Protein AF-A0A3M5DZ17-F1 (afdb_monomer)

Sequence (399 aa):
MRIVLQPSGACLELLPGERILDGARRLGYDCPQSCRNGNCHICAALLVEGRVRQNGEVRDHGELFTCLAEPLEDCVLHWDGVLAPGELPLRKLTCQLSFCEEVGGDVYRVGLRAPAGKPPRYHAGQYLLLERDGGDSAAFSLASAPHAGRDLELHILAKEDSAVALIAQLQRERLARIQLPFGDAHLAELPDGPLVLIAAGTGMSQMHSLIEHCRAAGFAHPVHLYWGVRRPEDFYRLPHWTEWEGLPNLFLHRVVSDLCGWEGRCGLLHEAVREVLALQADFTLVEGAGGWRVPLLGRENLSDLARLLALPVVLVVGVRLGCINHALLSAEAILGDGLALAGWVANVVDPATSRLEENLATLAERLPAPCLGRVPRLEEATPAAVAAHLDLRPLGIGL

Solvent-accessible surface area (backbone atoms only — not comparable to full-atom values): 22100 Å² total; per-residue (Å²): 75,47,37,36,33,31,90,77,60,32,70,42,81,30,58,90,82,38,30,49,45,57,34,39,44,74,70,50,29,49,60,47,67,80,72,69,72,70,81,70,57,58,33,45,28,35,42,73,40,44,36,31,36,40,94,90,42,79,41,63,60,50,78,45,38,30,58,57,25,23,60,76,41,54,29,34,31,42,41,76,77,58,31,53,66,91,56,71,70,74,40,78,46,67,19,38,54,72,48,78,42,82,37,44,54,57,25,30,44,36,30,34,34,42,49,85,96,50,64,65,60,58,46,21,30,20,23,33,36,38,61,40,97,89,75,51,69,47,79,47,38,26,24,40,25,57,83,54,52,41,49,42,30,34,50,44,65,44,82,47,72,71,41,42,50,44,54,52,48,36,68,73,65,37,47,43,48,34,38,32,52,41,76,83,71,48,49,86,65,85,73,99,55,69,44,81,44,81,23,52,64,59,46,42,15,23,51,43,0,39,51,50,40,38,60,76,71,63,62,82,47,48,34,38,37,39,43,28,35,53,45,79,70,45,65,47,69,61,93,56,53,75,61,45,73,71,38,95,45,46,44,83,42,58,28,21,50,76,48,86,84,58,99,61,50,58,43,56,65,58,60,60,50,48,57,58,64,67,66,63,62,99,71,86,86,83,86,81,74,97,44,65,79,35,74,70,54,96,90,43,28,48,45,53,50,41,53,76,68,68,47,71,38,72,48,76,36,61,38,42,92,66,31,64,61,55,47,50,56,50,51,51,50,44,46,73,67,73,39,52,57,56,23,30,32,42,36,31,72,43,85,82,36,80,62,51,68,62,52,52,50,51,43,61,73,69,45,92,40,53,75,31,27,62,34,66,70,57,64,64,82,43,72,71,59,49,50,76,35,51,51,62,67,85,67,71,60,96,123

Structure (mmCIF, N/CA/C/O backbone):
data_AF-A0A3M5DZ17-F1
#
_entry.id   AF-A0A3M5DZ17-F1
#
loop_
_atom_site.group_PDB
_atom_site.id
_atom_site.type_symbol
_atom_site.label_atom_id
_atom_site.label_alt_id
_atom_site.label_comp_id
_atom_site.label_asym_id
_atom_site.label_entity_id
_atom_site.label_seq_id
_atom_site.pdbx_PDB_ins_code
_atom_site.Cartn_x
_atom_site.Cartn_y
_atom_site.Cartn_z
_atom_site.occupancy
_atom_site.B_iso_or_equiv
_atom_site.auth_seq_id
_atom_site.auth_comp_id
_atom_site.auth_asym_id
_atom_site.auth_atom_id
_atom_site.pdbx_PDB_model_num
ATOM 1 N N . MET A 1 1 ? -27.048 -5.383 20.857 1.00 92.69 1 MET A N 1
ATOM 2 C CA . MET A 1 1 ? -26.979 -3.926 21.105 1.00 92.69 1 MET A CA 1
ATOM 3 C C . MET A 1 1 ? -25.921 -3.393 20.178 1.00 92.69 1 MET A C 1
ATOM 5 O O . MET A 1 1 ? -24.844 -3.985 20.134 1.00 92.69 1 MET A O 1
ATOM 9 N N . ARG A 1 2 ? -26.228 -2.327 19.450 1.00 95.25 2 ARG A N 1
ATOM 10 C CA . ARG A 1 2 ? -25.321 -1.740 18.472 1.00 95.25 2 ARG A CA 1
ATOM 11 C C . ARG A 1 2 ? -24.477 -0.651 19.123 1.00 95.25 2 ARG A C 1
ATOM 13 O O . ARG A 1 2 ? -25.011 0.252 19.760 1.00 95.25 2 ARG A O 1
ATOM 20 N N . ILE A 1 3 ? -23.160 -0.724 18.951 1.00 96.75 3 ILE A N 1
ATOM 21 C CA . ILE A 1 3 ? -22.229 0.320 19.395 1.00 96.75 3 ILE A CA 1
ATOM 22 C C . ILE A 1 3 ? -21.540 0.930 18.191 1.00 96.75 3 ILE A C 1
ATOM 24 O O . ILE A 1 3 ? -20.777 0.246 17.520 1.00 96.75 3 ILE A O 1
ATOM 28 N N . VAL A 1 4 ? -21.784 2.212 17.942 1.00 92.19 4 VAL A N 1
ATOM 29 C CA . VAL A 1 4 ? -21.119 2.971 16.878 1.00 92.19 4 VAL A CA 1
ATOM 30 C C . VAL A 1 4 ? -19.868 3.630 17.445 1.00 92.19 4 VAL A C 1
ATOM 32 O O . VAL A 1 4 ? -19.945 4.371 18.425 1.00 92.19 4 VAL A O 1
ATOM 35 N N . LEU A 1 5 ? -18.714 3.377 16.836 1.00 91.25 5 LEU A N 1
ATOM 36 C CA . LEU A 1 5 ? -17.440 3.964 17.229 1.00 91.25 5 LEU A CA 1
ATOM 37 C C . LEU A 1 5 ? -17.155 5.235 16.430 1.00 91.25 5 LEU A C 1
ATOM 39 O O . LEU A 1 5 ? -17.289 5.270 15.212 1.00 91.25 5 LEU A O 1
ATOM 43 N N . GLN A 1 6 ? -16.696 6.274 17.110 1.00 80.44 6 GLN A N 1
ATOM 44 C CA . GLN A 1 6 ? -16.163 7.498 16.526 1.00 80.44 6 GLN A CA 1
ATOM 45 C C . GLN A 1 6 ? -14.666 7.611 16.861 1.00 80.44 6 GLN A C 1
ATOM 47 O O . GLN A 1 6 ? -14.271 7.239 17.969 1.00 80.44 6 GLN A O 1
ATOM 52 N N . PRO A 1 7 ? -13.831 8.115 15.930 1.00 73.19 7 PRO A N 1
ATOM 53 C CA . PRO A 1 7 ? -14.193 8.640 14.606 1.00 73.19 7 PRO A CA 1
ATOM 54 C C . PRO A 1 7 ? -14.300 7.577 13.495 1.00 73.19 7 PRO A C 1
ATOM 56 O O . PRO A 1 7 ? -14.615 7.932 12.363 1.00 73.19 7 PRO A O 1
ATOM 59 N N . SER A 1 8 ? -14.025 6.296 13.773 1.00 76.94 8 SER A N 1
ATOM 60 C CA . SER A 1 8 ? -13.908 5.261 12.728 1.00 76.94 8 SER A CA 1
ATOM 61 C C . SER A 1 8 ? -15.210 4.982 11.966 1.00 76.94 8 SER A C 1
ATOM 63 O O . SER A 1 8 ? -15.159 4.612 10.793 1.00 76.94 8 SER A O 1
ATOM 65 N N . GLY A 1 9 ? -16.360 5.171 12.613 1.00 79.38 9 GLY A N 1
ATOM 66 C CA . GLY A 1 9 ? -17.687 4.831 12.101 1.00 79.38 9 GLY A CA 1
ATOM 67 C C . GLY A 1 9 ? -18.063 3.356 12.266 1.00 79.38 9 GLY A C 1
ATOM 68 O O . GLY A 1 9 ? -19.172 2.990 11.898 1.00 79.38 9 GLY A O 1
ATOM 69 N N . ALA A 1 10 ? -17.174 2.516 12.806 1.00 81.06 10 ALA A N 1
ATOM 70 C CA . ALA A 1 10 ? -17.395 1.075 12.930 1.00 81.06 10 ALA A CA 1
ATOM 71 C C . ALA A 1 10 ? -18.586 0.753 13.845 1.00 81.06 10 ALA A C 1
ATOM 73 O O . ALA A 1 10 ? -18.691 1.341 14.925 1.00 81.06 10 ALA A O 1
ATOM 74 N N . CYS A 1 11 ? -19.443 -0.202 13.466 1.00 88.75 11 CYS A N 1
ATOM 75 C CA . CYS A 1 11 ? -20.510 -0.685 14.337 1.00 88.75 11 CYS A CA 1
ATOM 76 C C . CYS A 1 11 ? -20.206 -2.074 14.892 1.00 88.75 11 CYS A C 1
ATOM 78 O O . CYS A 1 11 ? -19.947 -3.034 14.174 1.00 88.75 11 CYS A O 1
ATOM 80 N N . LEU A 1 12 ? -20.290 -2.184 16.214 1.00 93.00 12 LEU A N 1
ATOM 81 C CA . LEU A 1 12 ? -20.127 -3.430 16.940 1.00 93.00 12 LEU A CA 1
ATOM 82 C C . LEU A 1 12 ? -21.499 -3.963 17.345 1.00 93.00 12 LEU A C 1
ATOM 84 O O . LEU A 1 12 ? -22.205 -3.340 18.141 1.00 93.00 12 LEU A O 1
ATOM 88 N N . GLU A 1 13 ? -21.848 -5.145 16.848 1.00 95.19 13 GLU A N 1
ATOM 89 C CA . GLU A 1 13 ? -23.029 -5.879 17.298 1.00 95.19 13 GLU A CA 1
ATOM 90 C C . GLU A 1 13 ? -22.684 -6.739 18.521 1.00 95.19 13 GLU A C 1
ATOM 92 O O . GLU A 1 13 ? -22.067 -7.809 18.420 1.00 95.19 13 GLU A O 1
ATOM 97 N N . LEU A 1 14 ? -23.073 -6.253 19.703 1.00 95.69 14 LEU A N 1
ATOM 98 C CA . LEU A 1 14 ? -22.854 -6.929 20.982 1.00 95.69 14 LEU A CA 1
ATOM 99 C C . LEU A 1 14 ? -23.994 -7.871 21.355 1.00 95.69 14 LEU A C 1
ATOM 101 O O . LEU A 1 14 ? -25.181 -7.562 21.176 1.00 95.69 14 LEU A O 1
ATOM 105 N N . LEU A 1 15 ? -23.612 -8.992 21.968 1.00 94.44 15 LEU A N 1
ATOM 106 C CA . LEU A 1 15 ? -24.540 -9.934 22.578 1.00 94.44 15 LEU A CA 1
ATOM 107 C C . LEU A 1 15 ? -25.190 -9.316 23.834 1.00 94.44 15 LEU A C 1
ATOM 109 O O . LEU A 1 15 ? -24.602 -8.446 24.482 1.00 94.44 15 LEU A O 1
ATOM 113 N N . PRO A 1 16 ? -26.402 -9.753 24.221 1.00 92.06 16 PRO A N 1
ATOM 114 C CA . PRO A 1 16 ? -27.037 -9.279 25.448 1.00 92.06 16 PRO A CA 1
ATOM 115 C C . PRO A 1 16 ? -2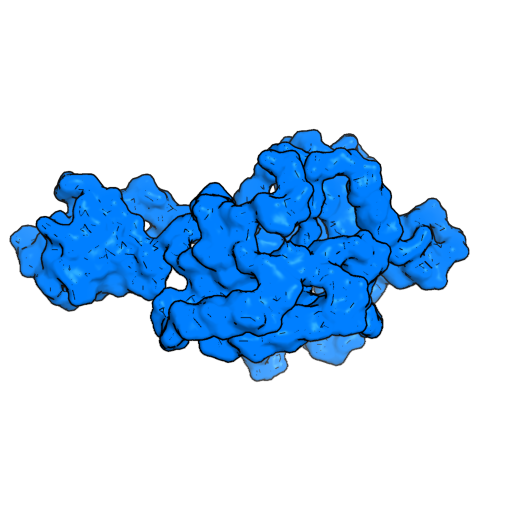6.153 -9.503 26.685 1.00 92.06 16 PRO A C 1
ATOM 117 O O . PRO A 1 16 ? -25.718 -10.623 26.944 1.00 92.06 16 PRO A O 1
ATOM 120 N N . GLY A 1 17 ? -25.906 -8.439 27.457 1.00 91.69 17 GLY A N 1
ATOM 121 C CA . GLY A 1 17 ? -25.067 -8.479 28.665 1.00 91.69 17 GLY A CA 1
ATOM 122 C C . GLY A 1 17 ? -23.558 -8.549 28.403 1.00 91.69 17 GLY A C 1
ATOM 123 O O . GLY A 1 17 ? -22.781 -8.689 29.342 1.00 91.69 17 GLY A O 1
ATOM 124 N N . GLU A 1 18 ? -23.126 -8.464 27.145 1.00 96.62 18 GLU A N 1
ATOM 125 C CA . GLU A 1 18 ? -21.710 -8.446 26.788 1.00 96.62 18 GLU A CA 1
ATOM 126 C C . GLU A 1 18 ? -21.098 -7.068 27.063 1.00 96.62 18 GLU A C 1
ATOM 128 O O . GLU A 1 18 ? -21.693 -6.028 26.773 1.00 96.62 18 GLU A O 1
ATOM 133 N N . ARG A 1 19 ? -19.881 -7.048 27.611 1.00 97.31 19 ARG A N 1
ATOM 134 C CA . ARG A 1 19 ? -19.138 -5.801 27.806 1.00 97.31 19 ARG A CA 1
ATOM 135 C C . ARG A 1 19 ? -18.594 -5.299 26.479 1.00 97.31 19 ARG A C 1
ATOM 137 O O . ARG A 1 19 ? -18.168 -6.096 25.645 1.00 97.31 19 ARG A O 1
ATOM 144 N N . ILE A 1 20 ? -18.518 -3.980 26.322 1.00 97.44 20 ILE A N 1
ATOM 145 C CA . ILE A 1 20 ? -18.112 -3.333 25.064 1.00 97.44 20 ILE A CA 1
ATOM 146 C C . ILE A 1 20 ? -16.761 -3.865 24.553 1.00 97.44 20 ILE A C 1
ATOM 148 O O . ILE A 1 20 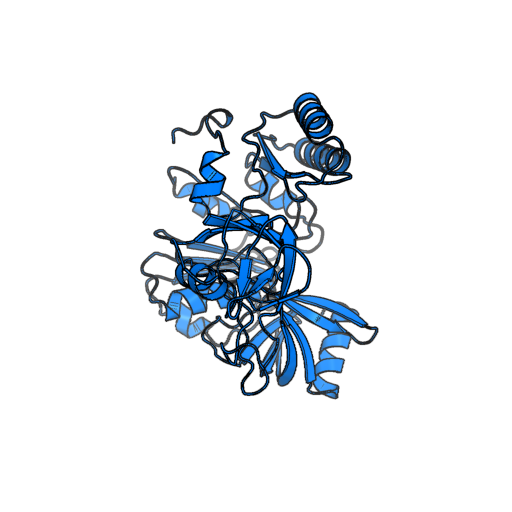? -16.656 -4.253 23.391 1.00 97.44 20 ILE A O 1
ATOM 152 N N . LEU A 1 21 ? -15.740 -3.952 25.417 1.00 96.88 21 LEU A N 1
ATOM 153 C CA . LEU A 1 21 ? -14.422 -4.483 25.038 1.00 96.88 21 LEU A CA 1
ATOM 154 C C . LEU A 1 21 ? -14.479 -5.950 24.598 1.00 96.88 21 LEU A C 1
ATOM 156 O O . LEU A 1 21 ? -13.738 -6.354 23.705 1.00 96.88 21 LEU A O 1
ATOM 160 N N . ASP A 1 22 ? -15.327 -6.751 25.234 1.00 96.12 22 ASP A N 1
ATOM 161 C CA . ASP A 1 22 ? -15.402 -8.185 24.970 1.00 96.12 22 ASP A CA 1
ATOM 162 C C . ASP A 1 22 ? -16.067 -8.444 23.616 1.00 96.12 22 ASP A C 1
ATOM 164 O O . ASP A 1 22 ? -15.525 -9.210 22.817 1.00 96.12 22 ASP A O 1
ATOM 168 N N . GLY A 1 23 ? -17.149 -7.719 23.309 1.00 95.94 23 GLY A N 1
ATOM 169 C CA . GLY A 1 23 ? -17.791 -7.779 21.997 1.00 95.94 23 GLY A CA 1
ATOM 170 C C . GLY A 1 23 ? -16.895 -7.266 20.877 1.00 95.94 23 GLY A C 1
ATOM 171 O O . GLY A 1 23 ? -16.771 -7.939 19.856 1.00 95.94 23 GLY A O 1
ATOM 172 N N . ALA A 1 24 ? -16.190 -6.148 21.084 1.00 93.94 24 ALA A N 1
ATOM 173 C CA . ALA A 1 24 ? -15.235 -5.632 20.101 1.00 93.94 24 ALA A CA 1
ATOM 174 C C . ALA A 1 24 ? -14.162 -6.680 19.751 1.00 93.94 24 ALA A C 1
ATOM 176 O O . ALA A 1 24 ? -13.920 -6.982 18.583 1.00 93.94 24 ALA A O 1
ATOM 177 N N . ARG A 1 25 ? -13.572 -7.320 20.769 1.00 92.56 25 ARG A N 1
ATOM 178 C CA . ARG A 1 25 ? -12.555 -8.362 20.570 1.00 92.56 25 ARG A CA 1
ATOM 179 C C . ARG A 1 25 ? -13.108 -9.633 19.939 1.00 92.56 25 ARG A C 1
ATOM 181 O O . ARG A 1 25 ? -12.412 -10.251 19.140 1.00 92.56 25 ARG A O 1
ATOM 188 N N . ARG A 1 26 ? -14.329 -10.041 20.294 1.00 94.12 26 ARG A N 1
ATOM 189 C CA . ARG A 1 26 ? -15.013 -11.180 19.662 1.00 94.12 26 ARG A CA 1
ATOM 190 C C . ARG A 1 26 ? -15.214 -10.943 18.166 1.00 94.12 26 ARG A C 1
ATOM 192 O O . ARG A 1 26 ? -15.098 -11.886 17.393 1.00 94.12 26 ARG A O 1
ATOM 199 N N . LEU A 1 27 ? -15.486 -9.699 17.779 1.00 89.44 27 LEU A N 1
ATOM 200 C CA . LEU A 1 27 ? -15.615 -9.263 16.387 1.00 89.44 27 LEU A CA 1
ATOM 201 C C . LEU A 1 27 ? -14.259 -9.054 15.686 1.00 89.44 27 LEU A C 1
ATOM 203 O O . LEU A 1 27 ? -14.232 -8.686 14.522 1.00 89.44 27 LEU A O 1
ATOM 207 N N . GLY A 1 28 ? -13.132 -9.304 16.363 1.00 84.06 28 GLY A N 1
ATOM 208 C CA . GLY A 1 28 ? -11.794 -9.247 15.767 1.00 84.06 28 GLY A CA 1
ATOM 209 C C . GLY A 1 28 ? -11.095 -7.888 15.844 1.00 84.06 28 GLY A C 1
ATOM 210 O O . GLY A 1 28 ? -9.984 -7.768 15.332 1.00 84.06 28 GLY A O 1
ATOM 211 N N . TYR A 1 29 ? -11.686 -6.888 16.504 1.00 89.12 29 TYR A N 1
ATOM 212 C CA . TYR A 1 29 ? -11.069 -5.569 16.661 1.00 89.12 29 TYR A CA 1
ATOM 213 C C . TYR A 1 29 ? -9.909 -5.608 17.668 1.00 89.12 29 TYR A C 1
ATOM 215 O O . TYR A 1 29 ? -10.037 -6.166 18.769 1.00 89.12 29 TYR A O 1
ATOM 223 N N . ASP A 1 30 ? -8.788 -4.959 17.336 1.00 87.19 30 ASP A N 1
ATOM 224 C CA . ASP A 1 30 ? -7.709 -4.702 18.299 1.00 87.19 30 ASP A CA 1
ATOM 225 C C . ASP A 1 30 ? -8.038 -3.416 19.060 1.00 87.19 30 ASP A C 1
ATOM 227 O O . ASP A 1 30 ? -8.170 -2.342 18.480 1.00 87.19 30 ASP A O 1
ATOM 231 N N . CYS A 1 31 ? -8.234 -3.537 20.369 1.00 90.38 31 CYS A N 1
ATOM 232 C CA . CYS A 1 31 ? -8.761 -2.466 21.206 1.00 90.38 31 CYS A CA 1
ATOM 233 C C . CYS A 1 31 ? -7.763 -2.102 22.310 1.00 90.38 31 CYS A C 1
ATOM 235 O O . CYS A 1 31 ? -7.135 -3.005 22.884 1.00 90.38 31 CYS A O 1
ATOM 237 N N . PRO A 1 32 ? -7.684 -0.821 22.714 1.00 85.81 32 PRO A N 1
ATOM 238 C CA . PRO A 1 32 ? -6.875 -0.408 23.851 1.00 85.81 32 PRO A CA 1
ATOM 239 C C . PRO A 1 32 ? -7.281 -1.170 25.118 1.00 85.81 32 PRO A C 1
ATOM 241 O O . PRO A 1 32 ? -8.401 -1.047 25.615 1.00 85.81 32 PRO A O 1
ATOM 244 N N . GLN A 1 33 ? -6.366 -1.969 25.672 1.00 88.69 33 GLN A N 1
ATOM 245 C CA . GLN A 1 33 ? -6.617 -2.736 26.893 1.00 88.69 33 GLN A CA 1
ATOM 246 C C . GLN A 1 33 ? -5.333 -3.036 27.672 1.00 88.69 33 GLN A C 1
ATOM 248 O O . GLN A 1 33 ? -4.239 -3.094 27.116 1.00 88.69 33 GLN A O 1
ATOM 253 N N . SER A 1 34 ? -5.485 -3.270 28.978 1.00 89.50 34 SER A N 1
ATOM 254 C CA . SER A 1 34 ? -4.414 -3.797 29.835 1.00 89.50 34 SER A CA 1
ATOM 255 C C . SER A 1 34 ? -4.980 -4.529 31.058 1.00 89.50 34 SER A C 1
ATOM 257 O O . SER A 1 34 ? -5.021 -5.754 31.070 1.00 89.50 34 SER A O 1
ATOM 259 N N . CYS A 1 35 ? -5.501 -3.811 32.061 1.00 89.06 35 CYS A N 1
ATOM 260 C CA . CYS A 1 35 ? -5.888 -4.409 33.352 1.00 89.06 35 CYS A CA 1
ATOM 261 C C . CYS A 1 35 ? -7.233 -5.164 33.369 1.00 89.06 35 CYS A C 1
ATOM 263 O O . CYS A 1 35 ? -7.457 -5.984 34.255 1.00 89.06 35 CYS A O 1
ATOM 265 N N . ARG A 1 36 ? -8.147 -4.844 32.439 1.00 92.31 36 ARG A N 1
ATOM 266 C CA . ARG A 1 36 ? -9.540 -5.344 32.370 1.00 92.31 36 ARG A CA 1
ATOM 267 C C . ARG A 1 36 ? -10.342 -5.245 33.683 1.00 92.31 36 ARG A C 1
ATOM 269 O O . ARG A 1 36 ? -11.264 -6.022 33.908 1.00 92.31 36 ARG A O 1
ATOM 276 N N . ASN A 1 37 ? -10.003 -4.287 34.544 1.00 92.25 37 ASN A N 1
ATOM 277 C CA . ASN A 1 37 ? -10.684 -4.041 35.818 1.00 92.25 37 ASN A CA 1
ATOM 278 C C . ASN A 1 37 ? -10.916 -2.545 36.111 1.00 92.25 37 ASN A C 1
ATOM 280 O O . ASN A 1 37 ? -11.237 -2.190 37.238 1.00 92.25 37 ASN A O 1
ATOM 284 N N . GLY A 1 38 ? -10.748 -1.675 35.109 1.00 89.12 38 GLY A N 1
ATOM 285 C CA . GLY A 1 38 ? -10.955 -0.226 35.227 1.00 89.12 38 GLY A CA 1
ATOM 286 C C . GLY A 1 38 ? -9.770 0.581 35.771 1.00 89.12 38 GLY A C 1
ATOM 287 O O . GLY A 1 38 ? -9.797 1.797 35.665 1.00 89.12 38 GLY A O 1
ATOM 288 N N . ASN A 1 39 ? -8.696 -0.042 36.270 1.00 89.62 39 ASN A N 1
ATOM 289 C CA . ASN A 1 39 ? -7.629 0.693 36.969 1.00 89.62 39 ASN A CA 1
ATOM 290 C C . ASN A 1 39 ? -6.599 1.382 36.060 1.00 89.62 39 ASN A C 1
ATOM 292 O O . ASN A 1 39 ? -5.992 2.368 36.457 1.00 89.62 39 ASN A O 1
ATOM 296 N N . CYS A 1 40 ? -6.341 0.860 34.856 1.00 85.94 40 CYS A N 1
ATOM 297 C CA . CYS A 1 40 ? -5.289 1.401 33.980 1.00 85.94 40 CYS A CA 1
ATOM 298 C C . CYS A 1 40 ? -5.755 2.537 33.065 1.00 85.94 40 CYS A C 1
ATOM 300 O O . CYS A 1 40 ? -4.921 3.161 32.421 1.00 85.94 40 CYS A O 1
ATOM 302 N N . HIS A 1 41 ? -7.074 2.709 32.915 1.00 91.19 41 HIS A N 1
ATOM 303 C CA . HIS A 1 41 ? -7.721 3.688 32.032 1.00 91.19 41 HIS A CA 1
ATOM 304 C C . HIS A 1 41 ? -7.373 3.570 30.530 1.00 91.19 41 HIS A C 1
ATOM 306 O O . HIS A 1 41 ? -7.885 4.332 29.725 1.00 91.19 41 HIS A O 1
ATOM 312 N N . ILE A 1 42 ? -6.579 2.577 30.108 1.00 87.69 42 ILE A N 1
ATOM 313 C CA . ILE A 1 42 ? -6.222 2.373 28.692 1.00 87.69 42 ILE A CA 1
ATOM 314 C C . ILE A 1 42 ? -7.459 2.136 27.814 1.00 87.69 42 ILE A C 1
ATOM 316 O O . ILE A 1 42 ? -7.484 2.595 26.684 1.00 87.69 42 ILE A O 1
ATOM 320 N N . CYS A 1 43 ? -8.489 1.455 28.323 1.00 92.38 43 CYS A N 1
ATOM 321 C CA . CYS A 1 43 ? -9.734 1.201 27.589 1.00 92.38 43 CYS A CA 1
ATOM 322 C C . CYS A 1 43 ? -10.785 2.316 27.767 1.00 92.38 43 CYS A C 1
ATOM 324 O O . CYS A 1 43 ? -11.984 2.046 27.663 1.00 92.38 43 CYS A O 1
ATOM 326 N N . ALA A 1 44 ? -10.367 3.518 28.171 1.00 95.62 44 ALA A N 1
ATOM 327 C CA . ALA A 1 44 ? -11.277 4.641 28.332 1.00 95.62 44 ALA A CA 1
ATOM 328 C C . ALA A 1 44 ? -11.900 5.025 26.983 1.00 95.62 44 ALA A C 1
ATOM 330 O O . ALA A 1 44 ? -11.230 5.024 25.950 1.00 95.62 44 ALA A O 1
ATOM 331 N N . ALA A 1 45 ? -13.188 5.341 27.014 1.00 96.38 45 ALA A N 1
ATOM 332 C CA . ALA A 1 45 ? -13.943 5.868 25.888 1.00 96.38 45 ALA A CA 1
ATOM 333 C C . ALA A 1 45 ? -14.930 6.917 26.403 1.00 96.38 45 ALA A C 1
ATOM 335 O O . ALA A 1 45 ? -15.344 6.870 27.563 1.00 96.38 45 ALA A O 1
ATOM 336 N N . LEU A 1 46 ? -15.330 7.849 25.546 1.00 97.19 46 LEU A N 1
ATOM 337 C CA . LEU A 1 46 ? -16.360 8.832 25.863 1.00 97.19 46 LEU A CA 1
ATOM 338 C C . LEU A 1 46 ? -17.709 8.342 25.329 1.00 97.19 46 LEU A C 1
ATOM 340 O O . LEU A 1 46 ? -17.837 8.049 24.142 1.00 97.19 46 LEU A O 1
ATOM 344 N N . LEU A 1 47 ? -18.717 8.270 26.199 1.00 97.25 47 LEU A N 1
ATOM 345 C CA . LEU A 1 47 ? -20.101 8.020 25.808 1.00 97.25 47 LEU A CA 1
ATOM 346 C C . LEU A 1 47 ? -20.686 9.290 25.189 1.00 97.25 47 LEU A C 1
ATOM 348 O O . LEU A 1 47 ? -20.841 10.300 25.879 1.00 97.25 47 LEU A O 1
ATOM 352 N N . VAL A 1 48 ? -20.974 9.228 23.890 1.00 94.12 48 VAL A N 1
ATOM 353 C CA . VAL A 1 48 ? -21.548 10.332 23.111 1.00 94.12 48 VAL A CA 1
ATOM 354 C C . VAL A 1 48 ? -23.074 10.254 23.143 1.00 94.12 48 VAL A C 1
ATOM 356 O O . VAL A 1 48 ? -23.728 11.260 23.400 1.00 94.12 48 VAL A O 1
ATOM 359 N N . GLU A 1 49 ? -23.634 9.057 22.948 1.00 96.75 49 GLU A N 1
ATOM 360 C CA . GLU A 1 49 ? -25.078 8.791 23.003 1.00 96.75 49 GLU A CA 1
ATOM 361 C C . GLU A 1 49 ? -25.355 7.405 23.601 1.00 96.75 49 GLU A C 1
ATOM 363 O O . GLU A 1 49 ? -24.541 6.493 23.451 1.00 96.75 49 GLU A O 1
ATOM 368 N N . GLY A 1 50 ? -26.522 7.232 24.226 1.00 96.25 50 GLY A N 1
ATOM 369 C CA . GLY A 1 50 ? -26.999 5.957 24.769 1.00 96.25 50 GLY A CA 1
ATOM 370 C C . GLY A 1 50 ? -26.785 5.801 26.277 1.00 96.25 50 GLY A C 1
ATOM 371 O O . GLY A 1 50 ? -26.457 6.753 26.986 1.00 96.25 50 GLY A O 1
ATOM 372 N N . ARG A 1 51 ? -26.979 4.580 26.790 1.00 97.75 51 ARG A N 1
ATOM 373 C CA . ARG A 1 51 ? -26.814 4.245 28.213 1.00 97.75 51 ARG A CA 1
ATOM 374 C C . ARG A 1 51 ? -26.028 2.966 28.414 1.00 97.75 51 ARG A C 1
ATOM 376 O O . ARG A 1 51 ? -26.290 1.947 27.778 1.00 97.75 51 ARG A O 1
ATOM 383 N N . VAL A 1 52 ? -25.124 2.990 29.386 1.00 97.56 52 VAL A N 1
ATOM 384 C CA . VAL A 1 52 ? -24.337 1.825 29.798 1.00 97.56 52 VAL A CA 1
ATOM 385 C C . VAL A 1 52 ? -24.478 1.576 31.293 1.00 97.56 52 VAL A C 1
ATOM 387 O O . VAL A 1 52 ? -24.693 2.500 32.074 1.00 97.56 52 VAL A O 1
ATOM 390 N N . ARG A 1 53 ? -24.311 0.324 31.711 1.00 97.62 53 ARG A N 1
ATOM 391 C CA . ARG A 1 53 ? -24.105 -0.054 33.106 1.00 97.62 53 ARG A CA 1
ATOM 392 C C . ARG A 1 53 ? -22.627 -0.336 33.330 1.00 97.62 53 ARG A C 1
ATOM 394 O O . ARG A 1 53 ? -22.038 -1.141 32.619 1.00 97.62 53 ARG A O 1
ATOM 401 N N . GLN A 1 54 ? -22.040 0.282 34.344 1.00 95.31 54 GLN A N 1
ATOM 402 C CA . GLN A 1 54 ? -20.661 0.047 34.755 1.00 95.31 54 GLN A CA 1
ATOM 403 C C . GLN A 1 54 ? -20.596 0.006 36.278 1.00 95.31 54 GLN A C 1
ATOM 405 O O . GLN A 1 54 ? -21.045 0.935 36.940 1.00 95.31 54 GLN A O 1
ATOM 410 N N . ASN A 1 55 ? -20.036 -1.066 36.844 1.00 92.19 55 ASN A N 1
ATOM 411 C CA . ASN A 1 55 ? -19.940 -1.261 38.300 1.00 92.19 55 ASN A CA 1
ATOM 412 C C . ASN A 1 55 ? -21.284 -1.110 39.044 1.00 92.19 55 ASN A C 1
ATOM 414 O O . ASN A 1 55 ? -21.327 -0.643 40.176 1.00 92.19 55 ASN A O 1
ATOM 418 N N . GLY A 1 56 ? -22.390 -1.503 38.404 1.00 91.38 56 GLY A N 1
ATOM 419 C CA . GLY A 1 56 ? -23.740 -1.391 38.967 1.00 91.38 56 GLY A CA 1
ATOM 420 C C . GLY A 1 56 ? -24.401 -0.018 38.800 1.00 91.38 56 GLY A C 1
ATOM 421 O O . GLY A 1 56 ? -25.604 0.089 39.023 1.00 91.38 56 GLY A O 1
ATOM 422 N N . GLU A 1 57 ? -23.671 0.999 38.343 1.00 94.75 57 GLU A N 1
ATOM 423 C CA . GLU A 1 57 ? -24.207 2.334 38.067 1.00 94.75 57 GLU A CA 1
ATOM 424 C C . GLU A 1 57 ? -24.577 2.482 36.591 1.00 94.75 57 GLU A C 1
ATOM 426 O O . GLU A 1 57 ? -23.878 1.976 35.710 1.00 94.75 57 GLU A O 1
ATOM 431 N N . VAL A 1 58 ? -25.674 3.190 36.313 1.00 97.06 58 VAL A N 1
ATOM 432 C CA . VAL A 1 58 ? -26.066 3.554 34.946 1.00 97.06 58 VAL A CA 1
ATOM 433 C C . VAL A 1 58 ? -25.449 4.903 34.597 1.00 97.06 58 VAL A C 1
ATOM 435 O O . VAL A 1 58 ? -25.571 5.853 35.366 1.00 97.06 58 VAL A O 1
ATOM 438 N N . ARG A 1 59 ? -24.802 4.978 33.435 1.00 95.81 59 ARG A N 1
ATOM 439 C CA . ARG A 1 59 ? -24.238 6.202 32.859 1.00 95.81 59 ARG A CA 1
ATOM 440 C C . ARG A 1 59 ? -24.894 6.482 31.515 1.00 95.81 59 ARG A C 1
ATOM 442 O O . ARG A 1 59 ? -25.048 5.565 30.712 1.00 95.81 59 ARG A O 1
ATOM 449 N N . ASP A 1 60 ? -25.250 7.738 31.288 1.00 96.19 60 ASP A N 1
ATOM 450 C CA . ASP A 1 60 ? -25.840 8.260 30.048 1.00 96.19 60 ASP A CA 1
ATOM 451 C C . ASP A 1 60 ? -24.985 9.368 29.397 1.00 96.19 60 ASP A C 1
ATOM 453 O O . ASP A 1 60 ? -25.334 9.884 28.341 1.00 96.19 60 ASP A O 1
ATOM 457 N N . HIS A 1 61 ? -23.846 9.719 30.005 1.00 93.88 61 HIS A N 1
ATOM 458 C CA . HIS A 1 61 ? -22.846 10.638 29.461 1.00 93.88 61 HIS A CA 1
ATOM 459 C C . HIS A 1 61 ? -21.462 10.403 30.094 1.00 93.88 61 HIS A C 1
ATOM 461 O O . HIS A 1 61 ? -21.338 9.776 31.151 1.00 93.88 61 HIS A O 1
ATOM 467 N N . GLY A 1 62 ? -20.421 10.965 29.472 1.00 93.69 62 GLY A N 1
ATOM 468 C CA . GLY A 1 62 ? -19.077 11.068 30.050 1.00 93.69 62 GLY A CA 1
ATOM 469 C C . GLY A 1 62 ? -18.163 9.869 29.788 1.00 93.69 62 GLY A C 1
ATOM 470 O O . GLY A 1 62 ? -18.456 8.993 28.978 1.00 93.69 62 GLY A O 1
ATOM 471 N N . GLU A 1 63 ? -17.000 9.868 30.443 1.00 96.19 63 GLU A N 1
ATOM 472 C CA . GLU A 1 63 ? -15.999 8.808 30.287 1.00 96.19 63 GLU A CA 1
ATOM 473 C C . GLU A 1 63 ? -16.485 7.485 30.909 1.00 96.19 63 GLU A C 1
ATOM 475 O O . GLU A 1 63 ? -17.047 7.445 32.011 1.00 96.19 63 GLU A O 1
ATOM 480 N N . LEU A 1 64 ? -16.235 6.382 30.208 1.00 96.69 64 LEU A N 1
ATOM 481 C CA . LEU A 1 64 ? -16.466 5.013 30.658 1.00 96.69 64 LEU A CA 1
ATOM 482 C C . LEU A 1 64 ? -15.252 4.130 30.357 1.00 96.69 64 LEU A C 1
ATOM 484 O O . LEU A 1 64 ? -14.372 4.487 29.578 1.00 96.69 64 LEU A O 1
ATOM 488 N N . PHE A 1 65 ? -15.221 2.943 30.956 1.00 97.38 65 PHE A N 1
ATOM 489 C CA . PHE A 1 65 ? -14.204 1.927 30.718 1.00 97.38 65 PHE A CA 1
ATOM 490 C C . PHE A 1 65 ? -14.843 0.749 29.996 1.00 97.38 65 PHE A C 1
ATOM 492 O O . PHE A 1 65 ? -15.586 -0.036 30.588 1.00 97.38 65 PHE A O 1
ATOM 499 N N . THR A 1 66 ? -14.513 0.569 28.719 1.00 97.00 66 THR A N 1
ATOM 500 C CA . THR A 1 66 ? -15.163 -0.449 27.876 1.00 97.00 66 THR A CA 1
ATOM 501 C C . THR A 1 66 ? -14.964 -1.881 28.382 1.00 97.00 66 THR A C 1
ATOM 503 O O . THR A 1 66 ? -15.767 -2.759 28.078 1.00 97.00 66 THR A O 1
ATOM 506 N N . CYS A 1 67 ? -13.944 -2.128 29.216 1.00 96.44 67 CYS A N 1
ATOM 507 C CA . CYS A 1 67 ? -13.722 -3.417 29.883 1.00 96.44 67 CYS A CA 1
ATOM 508 C C . CYS A 1 67 ? -14.698 -3.745 31.027 1.00 96.44 67 CYS A C 1
ATOM 510 O O . CYS A 1 67 ? -14.708 -4.883 31.504 1.00 96.44 67 CYS A O 1
ATOM 512 N N . LEU A 1 68 ? -15.485 -2.768 31.483 1.00 96.94 68 LEU A N 1
ATOM 513 C CA . LEU A 1 68 ? -16.472 -2.897 32.560 1.00 96.94 68 LEU A CA 1
ATOM 514 C C . LEU A 1 68 ? -17.886 -2.495 32.124 1.00 96.94 68 LEU A C 1
ATOM 516 O O . LEU A 1 68 ? -18.843 -2.862 32.800 1.00 96.94 68 LEU A O 1
ATOM 520 N N . ALA A 1 69 ? -18.012 -1.722 31.046 1.00 97.50 69 ALA A N 1
ATOM 521 C CA . ALA A 1 69 ? -19.277 -1.171 30.589 1.00 97.50 69 ALA A CA 1
ATOM 522 C C . ALA A 1 69 ? -20.078 -2.177 29.742 1.00 97.50 69 ALA A C 1
ATOM 524 O O . ALA A 1 69 ? -19.596 -2.669 28.720 1.00 97.50 69 ALA A O 1
ATOM 525 N N . GLU A 1 70 ? -21.315 -2.435 30.161 1.00 97.88 70 GLU A N 1
ATOM 526 C CA . GLU A 1 70 ? -22.335 -3.205 29.442 1.00 97.88 70 GLU A CA 1
ATOM 527 C C . GLU A 1 70 ? -23.375 -2.236 28.857 1.00 97.88 70 GLU A C 1
ATOM 529 O O . GLU A 1 70 ? -23.937 -1.434 29.609 1.00 97.88 70 GLU A O 1
ATOM 534 N N . PRO A 1 71 ? -23.669 -2.272 27.551 1.00 97.38 71 PRO A N 1
ATOM 535 C CA . PRO A 1 71 ? -24.668 -1.389 26.967 1.00 97.38 71 PRO A CA 1
ATOM 536 C C . PRO A 1 71 ? -26.089 -1.816 27.349 1.00 97.38 71 PRO A C 1
ATOM 538 O O . PRO A 1 71 ? -26.419 -3.003 27.378 1.00 97.38 71 PRO A O 1
ATOM 541 N N . LEU A 1 72 ? -26.936 -0.832 27.652 1.00 96.94 72 LEU A N 1
ATOM 542 C CA . LEU A 1 72 ? -28.356 -1.024 27.975 1.00 96.94 72 LEU A CA 1
ATOM 543 C C . LEU A 1 72 ? -29.276 -0.713 26.794 1.00 96.94 72 LEU A C 1
ATOM 545 O O . LEU A 1 72 ? -30.437 -1.115 26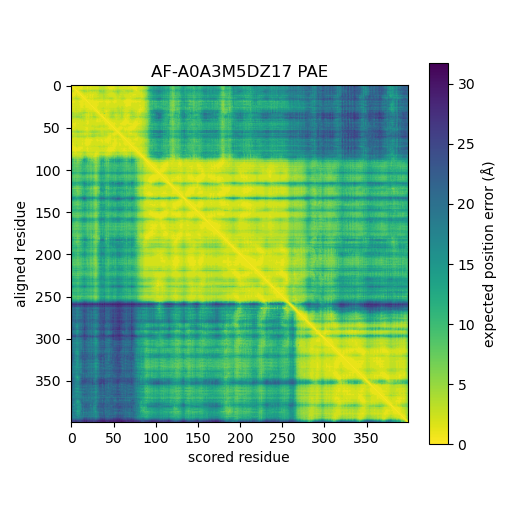.802 1.00 96.94 72 LEU A O 1
ATOM 549 N N . GLU A 1 73 ? -28.746 -0.010 25.804 1.00 96.81 73 GLU A N 1
ATOM 550 C CA . GLU A 1 73 ? -29.364 0.335 24.531 1.00 96.81 73 GLU A CA 1
ATOM 551 C C . GLU A 1 73 ? -28.259 0.505 23.483 1.00 96.81 73 GLU A C 1
ATOM 553 O O . GLU A 1 73 ? -27.086 0.246 23.773 1.00 96.81 73 GLU A O 1
ATOM 558 N N . ASP A 1 74 ? -28.627 0.909 22.273 1.00 97.25 74 ASP A N 1
ATOM 559 C CA . ASP A 1 74 ? -27.643 1.280 21.265 1.00 97.25 74 ASP A CA 1
AT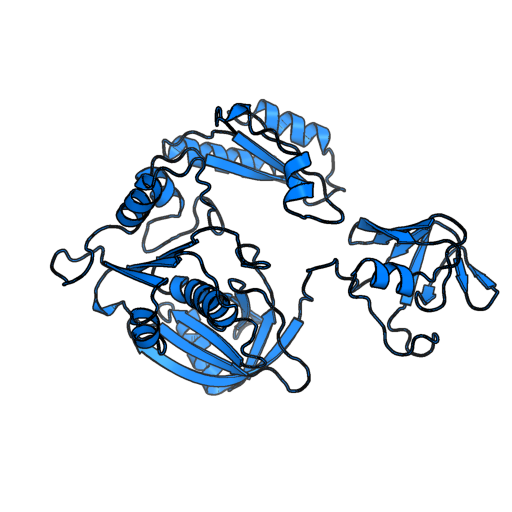OM 560 C C . ASP A 1 74 ? -26.897 2.543 21.719 1.00 97.25 74 ASP A C 1
ATOM 562 O O . ASP A 1 74 ? -27.513 3.495 22.205 1.00 97.25 74 ASP A O 1
ATOM 566 N N . CYS A 1 75 ? -25.571 2.549 21.580 1.00 97.06 75 CYS A N 1
ATOM 567 C CA . CYS A 1 75 ? -24.742 3.672 22.017 1.00 97.06 75 CYS A CA 1
ATOM 568 C C . CYS A 1 75 ? -23.803 4.151 20.912 1.00 97.06 75 CYS A C 1
ATOM 570 O O . CYS A 1 75 ? -23.372 3.385 20.049 1.00 97.06 75 CYS A O 1
ATOM 572 N N . VAL A 1 76 ? -23.404 5.414 21.015 1.00 96.56 76 VAL A N 1
ATOM 573 C CA . VAL A 1 76 ? -22.309 6.001 20.241 1.00 96.56 76 VAL A CA 1
ATOM 574 C C . VAL A 1 76 ? -21.162 6.292 21.198 1.00 96.56 76 VAL A C 1
ATOM 576 O O . VAL A 1 76 ? -21.352 6.956 22.220 1.00 96.56 76 VAL A O 1
ATOM 579 N N . LEU A 1 77 ? -19.971 5.789 20.885 1.00 96.00 77 LEU A N 1
ATOM 580 C CA . LEU A 1 77 ? -18.764 5.974 21.685 1.00 96.00 77 LEU A CA 1
ATOM 581 C C . LEU A 1 77 ? -17.691 6.662 20.862 1.00 96.00 77 LEU A C 1
ATOM 583 O O . LEU A 1 77 ? -17.385 6.221 19.761 1.00 96.00 77 LEU A O 1
ATOM 587 N N . HIS A 1 78 ? -17.033 7.661 21.433 1.00 92.62 78 HIS A N 1
ATOM 588 C CA . HIS A 1 78 ? -15.737 8.096 20.936 1.00 92.62 78 HIS A CA 1
ATOM 589 C C . HIS A 1 78 ? -14.659 7.241 21.607 1.00 92.62 78 HIS A C 1
ATOM 591 O O . HIS A 1 78 ? -14.415 7.372 22.812 1.00 92.62 78 HIS A O 1
ATOM 597 N N . TRP A 1 79 ? -14.049 6.332 20.845 1.00 92.12 79 TRP A N 1
ATOM 598 C CA . TRP A 1 79 ? -13.091 5.357 21.364 1.00 92.12 79 TRP A CA 1
ATOM 599 C C . TRP A 1 79 ? -11.849 5.285 20.473 1.00 92.12 79 TRP A C 1
ATOM 601 O O . TRP A 1 79 ? -11.818 4.597 19.453 1.00 92.12 79 TRP A O 1
ATOM 611 N N . ASP A 1 80 ? -10.813 6.016 20.881 1.00 82.69 80 ASP A N 1
ATOM 612 C CA . ASP A 1 80 ? -9.563 6.123 20.134 1.00 82.69 80 ASP A CA 1
ATOM 613 C C . ASP A 1 80 ? -8.737 4.838 20.180 1.00 82.69 80 ASP A C 1
ATOM 615 O O . ASP A 1 80 ? -8.687 4.143 21.192 1.00 82.69 80 ASP A O 1
ATOM 619 N N . GLY A 1 81 ? -8.011 4.559 19.095 1.00 81.25 81 GLY A N 1
ATOM 620 C CA . GLY A 1 81 ? -7.049 3.456 19.037 1.00 81.25 81 GLY A CA 1
ATOM 621 C C . GLY A 1 81 ? -7.671 2.066 18.892 1.00 81.25 81 GLY A C 1
ATOM 622 O O . GLY A 1 81 ? -6.965 1.078 19.090 1.00 81.25 81 GLY A O 1
ATOM 623 N N . VAL A 1 82 ? -8.961 1.988 18.560 1.00 86.19 82 VAL A N 1
ATOM 624 C CA . VAL A 1 82 ? -9.621 0.757 18.118 1.00 86.19 82 VAL A CA 1
ATOM 625 C C . VAL A 1 82 ? -9.317 0.540 16.638 1.00 86.19 82 VAL A C 1
ATOM 627 O O . VAL A 1 82 ? -9.593 1.416 15.823 1.00 86.19 82 VAL A O 1
ATOM 630 N N . LEU A 1 83 ? -8.749 -0.614 16.303 1.00 84.19 83 LEU A N 1
ATOM 631 C CA . LEU A 1 83 ? -8.401 -1.005 14.939 1.00 84.19 83 LEU A CA 1
ATOM 632 C C . LEU A 1 83 ? -9.383 -2.053 14.435 1.00 84.19 83 LEU A C 1
ATOM 634 O O . LEU A 1 83 ? -9.691 -3.007 15.161 1.00 84.19 83 LEU A O 1
ATOM 638 N N . ALA A 1 84 ? -9.838 -1.890 13.195 1.00 80.94 84 ALA A N 1
ATOM 639 C CA . ALA A 1 84 ? -10.666 -2.886 12.532 1.00 80.94 84 ALA A CA 1
ATOM 640 C C . ALA A 1 84 ? -9.904 -4.213 12.334 1.00 80.94 84 ALA A C 1
ATOM 642 O O . ALA A 1 84 ? -8.666 -4.231 12.338 1.00 80.94 84 ALA A O 1
ATOM 643 N N . PRO A 1 85 ? -10.607 -5.343 12.148 1.00 76.62 85 PRO A N 1
ATOM 644 C CA . PRO A 1 85 ? -9.969 -6.601 11.780 1.00 76.62 85 PRO A CA 1
ATOM 645 C C . PRO A 1 85 ? -9.054 -6.427 10.556 1.00 76.62 85 PRO A C 1
ATOM 647 O O . PRO A 1 85 ? -9.475 -5.925 9.518 1.00 76.62 85 PRO A O 1
ATOM 650 N N . GLY A 1 86 ? -7.784 -6.817 10.690 1.00 73.25 86 GLY A N 1
ATOM 651 C CA . GLY A 1 86 ? -6.771 -6.671 9.635 1.00 73.25 86 GLY A CA 1
ATOM 652 C C . GLY A 1 86 ? -6.100 -5.294 9.555 1.00 73.25 86 GLY A C 1
ATOM 653 O O . GLY A 1 86 ? -5.049 -5.176 8.931 1.00 73.25 86 GLY A O 1
ATOM 654 N N . GLU A 1 87 ? -6.621 -4.267 10.230 1.00 77.88 87 GLU A N 1
ATOM 655 C CA . GLU A 1 87 ? -5.989 -2.949 10.273 1.00 77.88 87 GLU A CA 1
ATOM 656 C C . GLU A 1 87 ? -4.744 -2.964 11.175 1.00 77.88 87 GLU A C 1
ATOM 658 O O . GLU A 1 87 ? -4.731 -3.508 12.284 1.00 77.88 87 GLU A O 1
ATOM 663 N N . LEU A 1 88 ? -3.662 -2.346 10.697 1.00 83.00 88 LEU A N 1
ATOM 664 C CA . LEU A 1 88 ? -2.397 -2.282 11.420 1.00 83.00 88 LEU A CA 1
ATOM 665 C C . LEU A 1 88 ? -2.204 -0.910 12.077 1.00 83.00 88 LEU A C 1
ATOM 667 O O . LEU A 1 88 ? -2.395 0.116 11.426 1.00 83.00 88 LEU A O 1
ATOM 671 N N . PRO A 1 89 ? -1.752 -0.853 13.347 1.00 81.56 89 PRO A N 1
ATOM 672 C CA . PRO A 1 89 ? -1.533 0.419 14.017 1.00 81.56 89 PRO A CA 1
ATOM 673 C C . PRO A 1 89 ? -0.394 1.183 13.356 1.00 81.56 89 PRO A C 1
ATOM 675 O O . PRO A 1 89 ? 0.727 0.673 13.257 1.00 81.56 89 PRO A O 1
ATOM 678 N N . LEU A 1 90 ? -0.644 2.454 13.060 1.00 84.62 90 LEU A N 1
ATOM 679 C CA . LEU A 1 90 ? 0.409 3.391 12.712 1.00 84.62 90 LEU A CA 1
ATOM 680 C C . LEU A 1 90 ? 1.330 3.611 13.921 1.00 84.62 90 LEU A C 1
ATOM 682 O O . LEU A 1 90 ? 0.912 4.077 14.983 1.00 84.62 90 LEU A O 1
ATOM 686 N N . ARG A 1 91 ? 2.610 3.279 13.773 1.00 89.12 91 ARG A N 1
ATOM 687 C CA . ARG A 1 91 ? 3.619 3.349 14.834 1.00 89.12 91 ARG A CA 1
ATOM 688 C C . ARG A 1 91 ? 4.745 4.280 14.447 1.00 89.12 91 ARG A C 1
ATOM 690 O O . ARG A 1 91 ? 5.233 4.240 13.325 1.00 89.12 91 ARG A O 1
ATOM 697 N N . LYS A 1 92 ? 5.211 5.055 15.427 1.00 94.38 92 LYS A N 1
ATOM 698 C CA . LYS A 1 92 ? 6.486 5.773 15.361 1.00 94.38 92 LYS A CA 1
ATOM 699 C C . LYS A 1 92 ? 7.551 4.966 16.089 1.00 94.38 92 LYS A C 1
ATOM 701 O O . LYS A 1 92 ? 7.368 4.622 17.260 1.00 94.38 92 LYS A O 1
ATOM 706 N N . LEU A 1 93 ? 8.644 4.650 15.405 1.00 95.94 93 LEU A N 1
ATOM 707 C CA . LEU A 1 93 ? 9.754 3.872 15.951 1.00 95.94 93 LEU A CA 1
ATOM 708 C C . LEU A 1 93 ? 11.069 4.621 15.749 1.00 95.94 93 LEU A C 1
ATOM 710 O O . LEU A 1 93 ? 11.289 5.233 14.710 1.00 95.94 93 LEU A O 1
ATOM 714 N N . THR A 1 94 ? 11.969 4.504 16.721 1.00 97.44 94 THR A N 1
ATOM 715 C CA . THR A 1 94 ? 13.376 4.881 16.556 1.00 97.44 94 THR A CA 1
ATOM 716 C C . THR A 1 94 ? 14.174 3.600 16.377 1.00 97.44 94 THR A C 1
ATOM 718 O O . THR A 1 94 ? 14.329 2.831 17.324 1.00 97.44 94 THR A O 1
ATOM 721 N N . CYS A 1 95 ? 14.626 3.341 15.158 1.00 98.25 95 CYS A N 1
ATOM 722 C CA . CYS A 1 95 ? 15.353 2.133 14.789 1.00 98.25 95 CYS A CA 1
ATOM 723 C C . CYS A 1 95 ? 16.860 2.383 14.797 1.00 98.25 95 CYS A C 1
ATOM 725 O O . CYS A 1 95 ? 17.311 3.488 14.508 1.00 98.25 95 CYS A O 1
ATOM 727 N N . GLN A 1 96 ? 17.642 1.351 15.098 1.00 98.31 96 GLN A N 1
ATOM 728 C CA . GLN A 1 96 ? 19.097 1.396 14.983 1.00 98.31 96 GLN A CA 1
ATOM 729 C C . GLN A 1 96 ? 19.526 1.030 13.562 1.00 98.31 96 GLN A C 1
ATOM 731 O O . GLN A 1 96 ? 19.026 0.055 13.000 1.00 98.31 96 GLN A O 1
ATOM 736 N N . LEU A 1 97 ? 20.486 1.763 13.000 1.00 98.62 97 LEU A N 1
ATOM 737 C CA . LEU A 1 97 ? 21.105 1.398 11.732 1.00 98.62 97 LEU A CA 1
ATOM 738 C C . LEU A 1 97 ? 21.960 0.137 11.916 1.00 98.62 97 LEU A C 1
ATOM 740 O O . LEU A 1 97 ? 22.970 0.149 12.632 1.00 98.62 97 LEU A O 1
ATOM 744 N N . SER A 1 98 ? 21.548 -0.938 11.251 1.00 98.00 98 SER A N 1
ATOM 745 C CA . SER A 1 98 ? 22.248 -2.223 11.233 1.00 98.00 98 SER A CA 1
ATOM 746 C C . SER A 1 98 ? 23.304 -2.256 10.133 1.00 98.00 98 SER A C 1
ATOM 748 O O . SER A 1 98 ? 24.464 -2.540 10.419 1.00 98.00 98 SER A O 1
ATOM 750 N N . PHE A 1 99 ? 22.928 -1.892 8.906 1.00 98.19 99 PHE A N 1
ATOM 751 C CA . PHE A 1 99 ? 23.846 -1.765 7.773 1.00 98.19 99 PHE A CA 1
ATOM 752 C C . PHE A 1 99 ? 23.388 -0.651 6.822 1.00 98.19 99 PHE A C 1
ATOM 754 O O . PHE A 1 99 ? 22.216 -0.275 6.807 1.00 98.19 99 PHE A O 1
ATOM 761 N N . CYS A 1 100 ? 24.326 -0.116 6.046 1.00 98.19 100 CYS A N 1
ATOM 762 C CA . CYS A 1 100 ? 24.086 0.856 4.983 1.00 98.19 100 CYS A CA 1
ATOM 763 C C . CYS A 1 100 ? 25.165 0.646 3.920 1.00 98.19 100 CYS A C 1
ATOM 765 O O . CYS A 1 100 ? 26.318 1.015 4.138 1.00 98.19 100 CYS A O 1
ATOM 767 N N . GLU A 1 101 ? 24.807 -0.015 2.824 1.00 97.31 101 GLU A N 1
ATOM 768 C CA . GLU A 1 101 ? 25.764 -0.553 1.854 1.00 97.31 101 GLU A CA 1
ATOM 769 C C . GLU A 1 101 ? 25.385 -0.142 0.436 1.00 97.31 101 GLU A C 1
ATOM 771 O O . GLU A 1 101 ? 24.238 -0.311 0.025 1.00 97.31 101 GLU A O 1
ATOM 776 N N . GLU A 1 102 ? 26.356 0.362 -0.322 1.00 96.62 102 GLU A N 1
ATOM 777 C CA . GLU A 1 102 ? 26.174 0.651 -1.741 1.00 96.62 102 GLU A CA 1
ATOM 778 C C . GLU A 1 102 ? 26.169 -0.654 -2.550 1.00 96.62 102 GLU A C 1
ATOM 780 O O . GLU A 1 102 ? 27.088 -1.480 -2.470 1.00 96.62 102 GLU A O 1
ATOM 785 N N . VAL A 1 103 ? 25.125 -0.845 -3.352 1.00 96.38 103 VAL A N 1
ATOM 786 C CA . VAL A 1 103 ? 24.905 -2.075 -4.125 1.00 96.38 103 VAL A CA 1
ATOM 787 C C . VAL A 1 103 ? 25.012 -1.893 -5.638 1.00 96.38 103 VAL A C 1
ATOM 789 O O . VAL A 1 103 ? 24.826 -2.861 -6.377 1.00 96.38 103 VAL A O 1
ATOM 792 N N . GLY A 1 104 ? 25.412 -0.704 -6.091 1.00 94.25 104 GLY A N 1
ATOM 793 C CA . GLY A 1 104 ? 25.475 -0.315 -7.503 1.00 94.25 104 GLY A CA 1
ATOM 794 C C . GLY A 1 104 ? 24.242 0.477 -7.942 1.00 94.25 104 GLY A C 1
ATOM 795 O O . GLY A 1 104 ? 23.269 0.568 -7.195 1.00 94.25 104 GLY A O 1
ATOM 796 N N . GLY A 1 105 ? 24.298 1.080 -9.134 1.00 89.00 105 GLY A N 1
ATOM 797 C CA . GLY A 1 105 ? 23.200 1.886 -9.688 1.00 89.00 105 GLY A CA 1
ATOM 798 C C . GLY A 1 105 ? 22.788 3.082 -8.819 1.00 89.00 105 GLY A C 1
ATOM 799 O O . GLY A 1 105 ? 21.612 3.432 -8.798 1.00 89.00 105 GLY A O 1
ATOM 800 N N . ASP A 1 106 ? 23.720 3.654 -8.047 1.00 93.00 106 ASP A N 1
ATOM 801 C CA . ASP A 1 106 ? 23.467 4.691 -7.032 1.00 93.00 106 ASP A CA 1
ATOM 802 C C . ASP A 1 106 ? 22.489 4.259 -5.916 1.00 93.00 106 ASP A C 1
ATOM 804 O O . ASP A 1 106 ? 21.882 5.096 -5.244 1.00 93.00 106 ASP A O 1
ATOM 808 N N . VAL A 1 107 ? 22.302 2.951 -5.701 1.00 96.50 107 VAL A N 1
ATOM 809 C CA . VAL A 1 107 ? 21.380 2.410 -4.693 1.00 96.50 107 VAL A CA 1
ATOM 810 C C . VAL A 1 107 ? 22.123 1.961 -3.440 1.00 96.50 107 VAL A C 1
ATOM 812 O O . VAL A 1 107 ? 23.124 1.242 -3.500 1.00 96.50 107 VAL A O 1
ATOM 815 N N . TYR A 1 108 ? 21.567 2.325 -2.285 1.00 98.00 108 TYR A N 1
ATOM 816 C CA . TYR A 1 108 ? 21.969 1.825 -0.976 1.00 98.00 108 TYR A CA 1
ATOM 817 C C . TYR A 1 108 ? 20.935 0.848 -0.423 1.00 98.00 108 TYR A C 1
ATOM 819 O O . TYR A 1 108 ? 19.744 1.164 -0.357 1.00 98.00 108 TYR A O 1
ATOM 827 N N . ARG A 1 109 ? 21.398 -0.308 0.057 1.00 98.19 109 ARG A N 1
ATOM 828 C CA . ARG A 1 109 ? 20.617 -1.155 0.963 1.00 98.19 109 ARG A CA 1
ATOM 829 C C . ARG A 1 109 ? 20.791 -0.634 2.382 1.00 98.19 109 ARG A C 1
ATOM 831 O O . ARG A 1 109 ? 21.915 -0.494 2.866 1.00 98.19 109 ARG A O 1
ATOM 838 N N . VAL A 1 110 ? 19.680 -0.351 3.050 1.00 98.56 110 VAL A N 1
ATOM 839 C CA . VAL A 1 110 ? 19.655 0.189 4.412 1.00 98.56 110 VAL A CA 1
ATOM 840 C C . VAL A 1 110 ? 18.892 -0.766 5.314 1.00 98.56 110 VAL A C 1
ATOM 842 O O . VAL A 1 110 ? 17.692 -0.963 5.143 1.00 98.56 110 VAL A O 1
ATOM 845 N N . GLY A 1 111 ? 19.592 -1.334 6.293 1.00 98.38 111 GLY A N 1
ATOM 846 C CA . GLY A 1 111 ? 19.023 -2.207 7.310 1.00 98.38 111 GLY A CA 1
ATOM 847 C C . GLY A 1 111 ? 18.753 -1.446 8.598 1.00 98.38 111 GLY A C 1
ATOM 848 O O . GLY A 1 111 ? 19.675 -0.890 9.200 1.00 98.38 111 GLY A O 1
ATOM 849 N N . LEU A 1 112 ? 17.510 -1.459 9.064 1.00 98.62 112 LEU A N 1
ATOM 850 C CA . LEU A 1 112 ? 17.070 -0.819 10.299 1.00 98.62 112 LEU A CA 1
ATOM 851 C C . LEU A 1 112 ? 16.558 -1.876 11.276 1.00 98.62 112 LEU A C 1
ATOM 853 O O . LEU A 1 112 ? 15.767 -2.739 10.915 1.00 98.62 112 LEU A O 1
ATOM 857 N N . ARG A 1 113 ? 16.965 -1.785 12.541 1.00 98.12 113 ARG A N 1
ATOM 858 C CA . ARG A 1 113 ? 16.515 -2.689 13.602 1.00 98.12 113 ARG A CA 1
ATOM 859 C C . ARG A 1 113 ? 15.615 -1.957 14.583 1.00 98.12 113 ARG A C 1
ATOM 861 O O . ARG A 1 113 ? 16.058 -1.051 15.291 1.00 98.12 113 ARG A O 1
ATOM 868 N N . ALA A 1 114 ? 14.356 -2.372 14.652 1.00 97.44 114 ALA A N 1
ATOM 869 C CA . ALA A 1 114 ? 13.369 -1.815 15.568 1.00 97.44 114 ALA A CA 1
ATOM 870 C C . ALA A 1 114 ? 13.711 -2.116 17.045 1.00 97.44 114 ALA A C 1
ATOM 872 O O . ALA A 1 114 ? 14.375 -3.125 17.329 1.00 97.44 114 ALA A O 1
ATOM 873 N N . PRO A 1 115 ? 13.247 -1.301 18.014 1.00 95.25 115 PRO A N 1
ATOM 874 C CA . PRO A 1 115 ? 13.453 -1.548 19.442 1.00 95.25 115 PRO A CA 1
ATOM 875 C C . PRO A 1 115 ? 12.919 -2.905 19.919 1.00 95.25 115 PRO A C 1
ATOM 877 O O . PRO A 1 115 ? 11.934 -3.434 19.399 1.00 95.25 115 PRO A O 1
ATOM 880 N N . ALA A 1 116 ? 13.543 -3.462 20.959 1.00 89.88 116 ALA A N 1
ATOM 881 C CA . ALA A 1 116 ? 13.033 -4.664 21.616 1.00 89.88 116 ALA A CA 1
ATOM 882 C C . ALA A 1 116 ? 11.617 -4.423 22.176 1.00 89.88 116 ALA A C 1
ATOM 884 O O . ALA A 1 116 ? 11.306 -3.335 22.659 1.00 89.88 116 ALA A O 1
ATOM 885 N N . GLY A 1 117 ? 10.742 -5.427 22.073 1.00 82.88 117 GLY A N 1
ATOM 886 C CA . GLY A 1 117 ? 9.348 -5.340 22.532 1.00 82.88 117 GLY A CA 1
ATOM 887 C C . GLY A 1 117 ? 8.415 -4.493 21.654 1.00 82.88 117 GLY A C 1
ATOM 888 O O . GLY A 1 117 ? 7.213 -4.474 21.904 1.00 82.88 117 GLY A O 1
ATOM 889 N N . LYS A 1 118 ? 8.927 -3.830 20.607 1.00 82.94 118 LYS A N 1
ATOM 890 C CA . LYS A 1 118 ? 8.127 -3.063 19.638 1.00 82.94 118 LYS A CA 1
ATOM 891 C C . LYS A 1 118 ? 8.350 -3.586 18.214 1.00 82.94 118 LYS A C 1
ATOM 893 O O . LYS A 1 118 ? 8.918 -2.861 17.397 1.00 82.94 118 LYS A O 1
ATOM 898 N N . PRO A 1 119 ? 7.943 -4.833 17.904 1.00 86.81 119 PRO A N 1
ATOM 899 C CA . PRO A 1 119 ? 8.084 -5.347 16.552 1.00 86.81 119 PRO A CA 1
ATOM 900 C C . PRO A 1 119 ? 7.273 -4.474 15.576 1.00 86.81 119 PRO A C 1
ATOM 902 O O . PRO A 1 119 ? 6.139 -4.084 15.905 1.00 86.81 119 PRO A O 1
ATOM 905 N N . PRO A 1 120 ? 7.850 -4.131 14.414 1.00 92.81 120 PRO A N 1
ATOM 906 C CA . PRO A 1 120 ? 7.112 -3.497 13.337 1.00 92.81 120 PRO A CA 1
ATOM 907 C C . PRO A 1 120 ? 6.005 -4.443 12.856 1.00 92.81 120 PRO A C 1
ATOM 909 O O . PRO A 1 120 ? 6.182 -5.659 12.830 1.00 92.81 120 PRO A O 1
ATOM 912 N N . ARG A 1 121 ? 4.847 -3.880 12.510 1.00 91.75 121 ARG A N 1
ATOM 913 C CA . ARG A 1 121 ? 3.736 -4.602 11.883 1.00 91.75 121 ARG A CA 1
ATOM 914 C C . ARG A 1 121 ? 3.411 -3.890 10.580 1.00 91.75 121 ARG A C 1
ATOM 916 O O . ARG A 1 121 ? 3.230 -2.677 10.599 1.00 91.75 121 ARG A O 1
ATOM 923 N N . TYR A 1 122 ? 3.406 -4.634 9.485 1.00 94.62 122 TYR A N 1
ATOM 924 C CA . TYR A 1 122 ? 3.138 -4.151 8.133 1.00 94.62 122 TYR A CA 1
ATOM 925 C C . TYR A 1 122 ? 2.783 -5.346 7.243 1.00 94.62 122 TYR A C 1
ATOM 927 O O . TYR A 1 122 ? 3.084 -6.486 7.598 1.00 94.62 122 TYR A O 1
ATOM 935 N N . HIS A 1 123 ? 2.176 -5.086 6.094 1.00 94.94 123 HIS A N 1
ATOM 936 C CA . HIS A 1 123 ? 1.974 -6.060 5.028 1.00 94.94 123 HIS A CA 1
ATOM 937 C C . HIS A 1 123 ? 3.071 -5.946 3.970 1.00 94.94 123 HIS A C 1
ATOM 939 O O . HIS A 1 123 ? 3.655 -4.877 3.765 1.00 94.94 123 HIS A O 1
ATOM 945 N N . ALA A 1 124 ? 3.362 -7.054 3.288 1.00 96.50 124 ALA A N 1
ATOM 946 C CA . ALA A 1 124 ? 4.365 -7.067 2.232 1.00 96.50 124 ALA A CA 1
ATOM 947 C C . ALA A 1 124 ? 3.931 -6.129 1.102 1.00 96.50 124 ALA A C 1
ATOM 949 O O . ALA A 1 124 ? 2.817 -6.249 0.601 1.00 96.50 124 ALA A O 1
ATOM 950 N N . GLY A 1 125 ? 4.797 -5.190 0.729 1.00 93.62 125 GLY A N 1
ATOM 951 C CA . GLY A 1 125 ? 4.488 -4.140 -0.245 1.00 93.62 125 GLY A CA 1
ATOM 952 C C . GLY A 1 125 ? 4.195 -2.757 0.355 1.00 93.62 125 GLY A C 1
ATOM 953 O O . GLY A 1 125 ? 4.171 -1.776 -0.383 1.00 93.62 125 GLY A O 1
ATOM 954 N N . GLN A 1 126 ? 4.039 -2.639 1.676 1.00 94.69 126 GLN A N 1
ATOM 955 C CA . GLN A 1 126 ? 3.870 -1.339 2.334 1.00 94.69 126 GLN A CA 1
ATOM 956 C C . GLN A 1 126 ? 5.182 -0.543 2.436 1.00 94.69 126 GLN A C 1
ATOM 958 O O . GLN A 1 126 ? 6.288 -1.059 2.250 1.00 94.69 126 GLN A O 1
ATOM 963 N N . TYR A 1 127 ? 5.059 0.743 2.755 1.00 96.56 127 TYR A N 1
ATOM 964 C CA . TYR A 1 127 ? 6.177 1.664 2.927 1.00 96.56 127 TYR A CA 1
ATOM 965 C C . TYR A 1 127 ? 6.193 2.305 4.317 1.00 96.56 127 TYR A C 1
ATOM 967 O O . TYR A 1 127 ? 5.235 2.224 5.090 1.00 96.56 127 TYR A O 1
ATOM 975 N N . LEU A 1 128 ? 7.318 2.942 4.641 1.00 97.62 128 LEU A N 1
ATOM 976 C CA . LEU A 1 128 ? 7.483 3.773 5.830 1.00 97.62 128 LEU A CA 1
ATOM 977 C C . LEU A 1 128 ? 7.814 5.214 5.445 1.00 97.62 128 LEU A C 1
ATOM 979 O O . LEU A 1 128 ? 8.312 5.477 4.351 1.00 97.62 128 LEU A O 1
ATOM 983 N N . LEU A 1 129 ? 7.559 6.142 6.361 1.00 97.75 129 LEU A N 1
ATOM 984 C CA . LEU A 1 129 ? 8.107 7.493 6.320 1.00 97.75 129 LEU A CA 1
ATOM 985 C C . LEU A 1 129 ? 9.362 7.540 7.183 1.00 97.75 129 LEU A C 1
ATOM 987 O O . LEU A 1 129 ? 9.328 7.100 8.331 1.00 97.75 129 LEU A O 1
ATOM 991 N N . LEU A 1 130 ? 10.449 8.073 6.638 1.00 97.94 130 LEU A N 1
ATOM 992 C CA . LEU A 1 130 ? 11.728 8.257 7.313 1.00 97.94 130 LEU A CA 1
ATOM 993 C C . LEU A 1 130 ? 11.999 9.754 7.495 1.00 97.94 130 LEU A C 1
ATOM 995 O O . LEU A 1 130 ? 11.964 10.509 6.523 1.00 97.94 130 LEU A O 1
ATOM 999 N N . GLU A 1 131 ? 12.248 10.166 8.736 1.00 97.31 131 GLU A N 1
ATOM 1000 C CA . GLU A 1 131 ? 12.501 11.562 9.111 1.00 97.31 131 GLU A CA 1
ATOM 1001 C C . GLU A 1 131 ? 13.867 12.040 8.598 1.00 97.31 131 GLU A C 1
ATOM 1003 O O . GLU A 1 131 ? 14.885 11.365 8.786 1.00 97.31 131 GLU A O 1
ATOM 1008 N N . ARG A 1 132 ? 13.883 13.219 7.972 1.00 95.19 132 ARG A N 1
ATOM 1009 C CA . ARG A 1 132 ? 15.081 13.894 7.462 1.00 95.19 132 ARG A CA 1
ATOM 1010 C C . ARG A 1 132 ? 15.517 15.025 8.392 1.00 95.19 132 ARG A C 1
ATOM 1012 O O . ARG A 1 132 ? 14.712 15.581 9.146 1.00 95.19 132 ARG A O 1
ATOM 1019 N N . ASP A 1 133 ? 16.787 15.407 8.293 1.00 88.44 133 ASP A N 1
ATOM 1020 C CA . ASP A 1 133 ? 17.283 16.666 8.852 1.00 88.44 133 ASP A CA 1
ATOM 1021 C C . ASP A 1 133 ? 16.431 17.835 8.318 1.00 88.44 133 ASP A C 1
ATOM 1023 O O . ASP A 1 133 ? 16.392 18.089 7.117 1.00 88.44 133 ASP A O 1
ATOM 1027 N N . GLY A 1 134 ? 15.736 18.543 9.213 1.00 82.81 134 GLY A N 1
ATOM 1028 C CA . GLY A 1 134 ? 14.769 19.593 8.853 1.00 82.81 134 GLY A CA 1
ATOM 1029 C C . GLY A 1 134 ? 13.325 19.288 9.265 1.00 82.81 134 GLY A C 1
ATOM 1030 O O . GLY A 1 134 ? 12.504 20.202 9.312 1.00 82.81 134 GLY A O 1
ATOM 1031 N N . GLY A 1 135 ? 13.036 18.043 9.659 1.00 83.75 135 GLY A N 1
ATOM 1032 C CA . GLY A 1 135 ? 11.752 17.630 10.233 1.00 83.75 135 GLY A CA 1
ATOM 1033 C C . GLY A 1 135 ? 10.694 17.212 9.210 1.00 83.75 135 GLY A C 1
ATOM 1034 O O . GLY A 1 135 ? 9.609 16.785 9.607 1.00 83.75 135 GLY A O 1
ATOM 1035 N N . ASP A 1 136 ? 10.990 17.295 7.912 1.00 90.75 136 ASP A N 1
ATOM 1036 C CA . ASP A 1 136 ? 10.204 16.638 6.875 1.00 90.75 136 ASP A CA 1
ATOM 1037 C C . ASP A 1 136 ? 10.493 15.125 6.844 1.00 90.75 136 ASP A C 1
ATOM 1039 O O . ASP A 1 136 ? 11.342 14.592 7.564 1.00 90.75 136 ASP A O 1
ATOM 1043 N N . SER A 1 137 ? 9.718 14.382 6.060 1.00 94.00 137 SER A N 1
ATOM 1044 C CA . SER A 1 137 ? 9.864 12.931 5.943 1.00 94.00 137 SER A CA 1
ATOM 1045 C C . SER A 1 137 ? 9.782 12.493 4.491 1.00 94.00 137 SER A C 1
ATOM 1047 O O . SER A 1 137 ? 9.058 13.090 3.697 1.00 94.00 137 SER A O 1
ATOM 1049 N N . ALA A 1 138 ? 10.485 11.414 4.161 1.00 93.50 138 ALA A N 1
ATOM 1050 C CA . ALA A 1 138 ? 10.428 10.789 2.845 1.00 93.50 138 ALA A CA 1
ATOM 1051 C C . ALA A 1 138 ? 9.915 9.353 2.919 1.00 93.50 138 ALA A C 1
ATOM 1053 O O . ALA A 1 138 ? 10.224 8.616 3.856 1.00 93.50 138 ALA A O 1
ATOM 1054 N N . ALA A 1 139 ? 9.123 8.975 1.918 1.00 94.25 139 ALA A N 1
ATOM 1055 C CA . ALA A 1 139 ? 8.549 7.646 1.801 1.00 94.25 139 ALA A CA 1
ATOM 1056 C C . ALA A 1 139 ? 9.542 6.665 1.165 1.00 94.25 139 ALA A C 1
ATOM 1058 O O . ALA A 1 139 ? 10.138 6.966 0.133 1.00 94.25 139 ALA A O 1
ATOM 1059 N N . PHE A 1 140 ? 9.671 5.478 1.760 1.00 97.06 140 PHE A N 1
ATOM 1060 C CA . PHE A 1 140 ? 10.478 4.378 1.232 1.00 97.06 140 PHE A CA 1
ATOM 1061 C C . PHE A 1 140 ? 9.760 3.047 1.430 1.00 97.06 140 PHE A C 1
ATOM 1063 O O . PHE A 1 140 ? 9.406 2.690 2.558 1.00 97.06 140 PHE A O 1
ATOM 1070 N N . SER A 1 141 ? 9.557 2.309 0.337 1.00 96.62 141 SER A N 1
ATOM 1071 C CA . SER A 1 141 ? 8.969 0.967 0.381 1.00 96.62 141 SER A CA 1
ATOM 1072 C C . SER A 1 141 ? 9.871 0.000 1.132 1.00 96.62 141 SER A C 1
ATOM 1074 O O . SER A 1 141 ? 11.089 -0.010 0.928 1.00 96.62 141 SER A O 1
ATOM 1076 N N . LEU A 1 142 ? 9.261 -0.836 1.967 1.00 98.12 142 LEU A N 1
ATOM 1077 C CA . LEU A 1 142 ? 9.948 -1.901 2.686 1.00 98.12 142 LEU A CA 1
ATOM 1078 C C . LEU A 1 142 ? 10.371 -2.991 1.699 1.00 98.12 142 LEU A C 1
ATOM 1080 O O . LEU A 1 142 ? 9.552 -3.456 0.913 1.00 98.12 142 LEU A O 1
ATOM 1084 N N . ALA A 1 143 ? 11.643 -3.384 1.758 1.00 97.88 143 ALA A N 1
ATOM 1085 C CA . ALA A 1 143 ? 12.207 -4.537 1.060 1.00 97.88 143 ALA A CA 1
ATOM 1086 C C . ALA A 1 143 ? 12.153 -5.810 1.902 1.00 97.88 143 ALA A C 1
ATOM 1088 O O . ALA A 1 143 ? 11.992 -6.905 1.371 1.00 97.88 143 ALA A O 1
ATOM 1089 N N . SER A 1 144 ? 12.237 -5.691 3.223 1.00 97.25 144 SER A N 1
ATOM 1090 C CA . SER A 1 144 ? 12.042 -6.823 4.128 1.00 97.25 144 SER A CA 1
ATOM 1091 C C . SER A 1 144 ? 10.596 -7.321 4.079 1.00 97.25 144 SER A C 1
ATOM 1093 O O . SER A 1 144 ? 9.660 -6.530 3.946 1.00 97.25 144 SER A O 1
ATOM 1095 N N . ALA A 1 145 ? 10.395 -8.627 4.237 1.00 95.56 145 ALA A N 1
ATOM 1096 C CA . ALA A 1 145 ? 9.062 -9.193 4.402 1.00 95.56 145 ALA A CA 1
ATOM 1097 C C . ALA A 1 145 ? 8.576 -9.087 5.868 1.00 95.56 145 ALA A C 1
ATOM 1099 O O . ALA A 1 145 ? 9.401 -9.131 6.786 1.00 95.56 145 ALA A O 1
ATOM 1100 N N . PRO A 1 146 ? 7.252 -9.029 6.131 1.00 94.31 146 PRO A N 1
ATOM 1101 C CA . PRO A 1 146 ? 6.683 -8.807 7.473 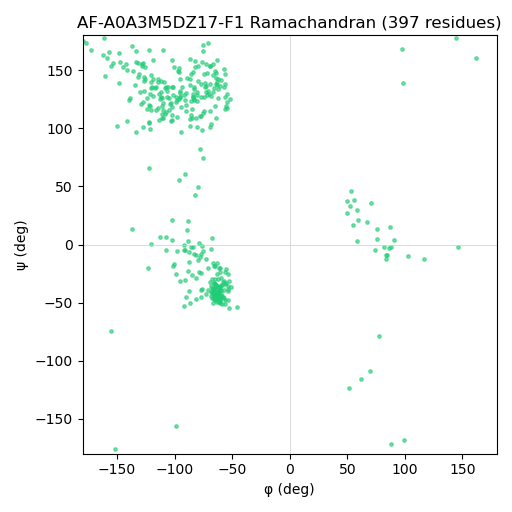1.00 94.31 146 PRO A CA 1
ATOM 1102 C C . PRO A 1 146 ? 7.151 -9.761 8.578 1.00 94.31 146 PRO A C 1
ATOM 1104 O O . PRO A 1 146 ? 7.141 -9.421 9.759 1.00 94.31 146 PRO A O 1
ATOM 1107 N N . HIS A 1 147 ? 7.570 -10.966 8.202 1.00 93.31 147 HIS A N 1
ATOM 1108 C CA . HIS A 1 147 ? 8.016 -12.017 9.111 1.00 93.31 147 HIS A CA 1
ATOM 1109 C C . HIS A 1 147 ? 9.522 -11.940 9.441 1.00 93.31 147 HIS A C 1
ATOM 1111 O O . HIS A 1 147 ? 10.005 -12.744 10.235 1.00 93.31 147 HIS A O 1
ATOM 1117 N N . ALA A 1 148 ? 10.251 -10.929 8.940 1.00 92.00 148 ALA A N 1
ATOM 1118 C CA . ALA A 1 148 ? 11.638 -10.612 9.323 1.00 92.00 148 ALA A CA 1
ATOM 1119 C C . ALA A 1 148 ? 11.781 -10.101 10.780 1.00 92.00 148 ALA A C 1
ATOM 1121 O O . ALA A 1 148 ? 12.857 -9.704 11.236 1.00 92.00 148 ALA A O 1
ATOM 1122 N N . GLY A 1 149 ? 10.690 -10.105 11.549 1.00 91.25 149 GLY A N 1
ATOM 1123 C CA . GLY A 1 149 ? 10.687 -9.776 12.965 1.00 91.25 149 GLY A CA 1
ATOM 1124 C C . GLY A 1 149 ? 10.958 -8.295 13.201 1.00 91.25 149 GLY A C 1
ATOM 1125 O O . GLY A 1 149 ? 10.088 -7.459 12.987 1.00 91.25 149 GLY A O 1
ATOM 1126 N N . ARG A 1 150 ? 12.143 -7.967 13.721 1.00 95.62 150 ARG A N 1
ATOM 1127 C CA . ARG A 1 150 ? 12.536 -6.587 14.072 1.00 95.62 150 ARG A CA 1
ATOM 1128 C C . ARG A 1 150 ? 13.373 -5.902 13.000 1.00 95.62 150 ARG A C 1
ATOM 1130 O O . ARG A 1 150 ? 13.697 -4.727 13.178 1.00 95.62 150 ARG A O 1
ATOM 1137 N N . ASP A 1 151 ? 13.742 -6.631 11.960 1.00 96.94 151 ASP A N 1
ATOM 1138 C CA . ASP A 1 151 ? 14.627 -6.145 10.919 1.00 96.94 151 ASP A CA 1
ATOM 1139 C C . ASP A 1 151 ? 13.801 -5.622 9.748 1.00 96.94 151 ASP A C 1
ATOM 1141 O O . ASP A 1 151 ? 12.899 -6.290 9.244 1.00 96.94 151 ASP A O 1
ATOM 1145 N N . LEU A 1 152 ? 14.095 -4.383 9.372 1.00 98.31 152 LEU A N 1
ATOM 1146 C CA . LEU A 1 152 ? 13.519 -3.685 8.239 1.00 98.31 152 LEU A CA 1
ATOM 1147 C C . LEU A 1 152 ? 14.626 -3.429 7.223 1.00 98.31 152 LEU A C 1
ATOM 1149 O O . LEU A 1 152 ? 15.737 -3.058 7.603 1.00 98.31 152 LEU A O 1
ATOM 1153 N N . GLU A 1 153 ? 14.317 -3.579 5.944 1.00 98.38 153 GLU A N 1
ATOM 1154 C CA . GLU A 1 153 ? 15.248 -3.277 4.858 1.00 98.38 153 GLU A CA 1
ATOM 1155 C C . GLU A 1 153 ? 14.615 -2.293 3.877 1.00 98.38 153 GLU A C 1
ATOM 1157 O O . GLU A 1 153 ? 13.416 -2.372 3.615 1.00 98.38 153 GLU A O 1
ATOM 1162 N N . LEU A 1 154 ? 15.417 -1.367 3.352 1.00 98.38 154 LEU A N 1
ATOM 1163 C CA . LEU A 1 154 ? 15.036 -0.382 2.340 1.00 98.38 154 LEU A CA 1
ATOM 1164 C C . LEU A 1 154 ? 16.066 -0.376 1.207 1.00 98.38 154 LEU A C 1
ATOM 1166 O O . LEU A 1 154 ? 17.264 -0.519 1.465 1.00 98.38 154 LEU A O 1
ATOM 1170 N N . HIS A 1 155 ? 15.617 -0.115 -0.022 1.00 97.81 155 HIS A N 1
ATOM 1171 C CA . HIS A 1 155 ? 16.491 0.231 -1.147 1.00 97.81 155 HIS A CA 1
ATOM 1172 C C . HIS A 1 155 ? 16.327 1.718 -1.488 1.00 97.81 155 HIS A C 1
ATOM 1174 O O . HIS A 1 155 ? 15.263 2.145 -1.936 1.00 97.81 155 HIS A O 1
ATOM 1180 N N . ILE A 1 156 ? 17.371 2.517 -1.260 1.00 96.88 156 ILE A N 1
ATOM 1181 C CA . ILE A 1 156 ? 17.336 3.977 -1.414 1.00 96.88 156 ILE A CA 1
ATOM 1182 C C . ILE A 1 156 ? 18.198 4.387 -2.607 1.00 96.88 156 ILE A C 1
ATOM 1184 O O . ILE A 1 156 ? 19.405 4.164 -2.593 1.00 96.88 156 ILE A O 1
ATOM 1188 N N . LEU A 1 157 ? 17.584 5.017 -3.614 1.00 94.94 157 LEU A N 1
ATOM 1189 C CA . LEU A 1 157 ? 18.296 5.631 -4.738 1.00 94.94 157 LEU A CA 1
ATOM 1190 C C . LEU A 1 157 ? 18.883 6.980 -4.299 1.00 94.94 157 LEU A C 1
ATOM 1192 O O . LEU A 1 157 ? 18.146 7.941 -4.083 1.00 94.94 157 LEU A O 1
ATOM 1196 N N . ALA A 1 158 ? 20.203 7.064 -4.188 1.00 94.12 158 ALA A N 1
ATOM 1197 C CA . ALA A 1 158 ? 20.935 8.234 -3.716 1.00 94.12 158 ALA A CA 1
ATOM 1198 C C . ALA A 1 158 ? 21.432 9.110 -4.880 1.00 94.12 158 ALA A C 1
ATOM 1200 O O . ALA A 1 158 ? 22.618 9.400 -4.994 1.00 94.12 158 ALA A O 1
ATOM 1201 N N . LYS A 1 159 ? 20.510 9.534 -5.754 1.00 88.62 159 LYS A N 1
ATOM 1202 C CA . LYS A 1 159 ? 20.832 10.373 -6.923 1.00 88.62 159 LYS A CA 1
ATOM 1203 C C . LYS A 1 159 ? 20.639 11.871 -6.683 1.00 88.62 159 LYS A C 1
ATOM 1205 O O . LYS A 1 159 ? 21.325 12.693 -7.282 1.00 88.62 159 LYS A O 1
ATOM 1210 N N . GLU A 1 160 ? 19.676 12.222 -5.839 1.00 89.44 160 GLU A N 1
ATOM 1211 C CA . GLU A 1 160 ? 19.378 13.607 -5.478 1.00 89.44 160 GLU A CA 1
ATOM 1212 C C . GLU A 1 160 ? 20.065 13.981 -4.166 1.00 89.44 160 GLU A C 1
ATOM 1214 O O . GLU A 1 160 ? 20.162 13.148 -3.261 1.00 89.44 160 GLU A O 1
ATOM 1219 N N . ASP A 1 161 ? 20.441 15.255 -4.020 1.00 91.88 161 ASP A N 1
ATOM 1220 C CA . ASP A 1 161 ? 21.097 15.781 -2.815 1.00 91.88 161 ASP A CA 1
ATOM 1221 C C . ASP A 1 161 ? 20.331 15.426 -1.534 1.00 91.88 161 ASP A C 1
ATOM 1223 O O . ASP A 1 161 ? 20.934 15.102 -0.514 1.00 91.88 161 ASP A O 1
ATOM 1227 N N . SER A 1 162 ? 18.994 15.412 -1.592 1.00 92.19 162 SER A N 1
ATOM 1228 C CA . SER A 1 162 ? 18.151 15.058 -0.444 1.00 92.19 162 SER A CA 1
ATOM 1229 C C . SER A 1 162 ? 18.306 13.595 -0.004 1.00 92.19 162 SER A C 1
ATOM 1231 O O . SER A 1 162 ? 18.308 13.300 1.191 1.00 92.19 162 SER A O 1
ATOM 1233 N N . ALA A 1 163 ? 18.465 12.671 -0.954 1.00 93.44 163 ALA A N 1
ATOM 1234 C CA . ALA A 1 163 ? 18.663 11.254 -0.675 1.00 93.44 163 ALA A CA 1
ATOM 1235 C C . ALA A 1 163 ? 20.105 10.974 -0.228 1.00 93.44 163 ALA A C 1
ATOM 1237 O O . ALA A 1 163 ? 20.314 10.220 0.721 1.00 93.44 163 ALA A O 1
ATOM 1238 N N . VAL A 1 164 ? 21.089 11.635 -0.846 1.00 96.31 164 VAL A N 1
ATOM 1239 C CA . VAL A 1 164 ? 22.500 11.568 -0.432 1.00 96.31 164 VAL A CA 1
ATOM 1240 C C . VAL A 1 164 ? 22.668 12.085 1.000 1.00 96.31 164 VAL A C 1
ATOM 1242 O O . VAL A 1 164 ? 23.289 11.421 1.832 1.00 96.31 164 VAL A O 1
ATOM 1245 N N . ALA A 1 165 ? 22.060 13.231 1.322 1.00 96.81 165 ALA A N 1
ATOM 1246 C CA . ALA A 1 165 ? 22.074 13.800 2.667 1.00 96.81 165 ALA A CA 1
ATOM 1247 C C . ALA A 1 165 ? 21.421 12.863 3.692 1.00 96.81 165 ALA A C 1
ATOM 1249 O O . ALA A 1 165 ? 21.957 12.684 4.783 1.00 96.81 165 ALA A O 1
ATOM 1250 N N . LEU A 1 166 ? 20.313 12.210 3.330 1.00 97.25 166 LEU A N 1
ATOM 1251 C CA . LEU A 1 166 ? 19.650 11.229 4.186 1.00 97.25 166 LEU A CA 1
ATOM 1252 C C . LEU A 1 166 ? 20.531 9.999 4.465 1.00 97.25 166 LEU A C 1
ATOM 1254 O O . LEU A 1 166 ? 20.606 9.547 5.606 1.00 97.25 166 LEU A O 1
ATOM 1258 N N . ILE A 1 167 ? 21.236 9.465 3.462 1.00 98.06 167 ILE A N 1
ATOM 1259 C CA . ILE A 1 167 ? 22.199 8.372 3.677 1.00 98.06 167 ILE A CA 1
ATOM 1260 C C . ILE A 1 167 ? 23.312 8.815 4.637 1.00 98.06 167 ILE A C 1
ATOM 1262 O O . ILE A 1 167 ? 23.613 8.103 5.601 1.00 98.06 167 ILE A O 1
ATOM 1266 N N . ALA A 1 168 ? 23.867 10.013 4.436 1.00 97.56 168 ALA A N 1
ATOM 1267 C CA . ALA A 1 168 ? 24.885 10.573 5.322 1.00 97.56 168 ALA A CA 1
ATOM 1268 C C . ALA A 1 168 ? 24.363 10.770 6.760 1.00 97.56 168 ALA A C 1
ATOM 1270 O O . ALA A 1 168 ? 25.062 10.442 7.721 1.00 97.56 168 ALA A O 1
ATOM 1271 N N . GLN A 1 169 ? 23.122 11.245 6.920 1.00 97.31 169 GLN A N 1
ATOM 1272 C CA . GLN A 1 169 ? 22.445 11.391 8.211 1.00 97.31 169 GLN A CA 1
ATOM 1273 C C . GLN A 1 169 ? 22.333 10.039 8.927 1.00 97.31 169 GLN A C 1
ATOM 1275 O O . GLN A 1 169 ? 22.771 9.915 10.073 1.00 97.31 169 GLN A O 1
ATOM 1280 N N . LEU A 1 170 ? 21.819 9.009 8.247 1.00 97.94 170 LEU A N 1
ATOM 1281 C CA . LEU A 1 170 ? 21.675 7.662 8.807 1.00 97.94 170 LEU A CA 1
ATOM 1282 C C . LEU A 1 170 ? 23.020 7.094 9.271 1.00 97.94 170 LEU A C 1
ATOM 1284 O O . LEU A 1 170 ? 23.116 6.548 10.372 1.00 97.94 170 LEU A O 1
ATOM 1288 N N . GLN A 1 171 ? 24.066 7.233 8.454 1.00 97.88 171 GLN A N 1
ATOM 1289 C CA . GLN A 1 171 ? 25.409 6.754 8.783 1.00 97.88 171 GLN A CA 1
ATOM 1290 C C . GLN A 1 171 ? 26.020 7.505 9.975 1.00 97.88 171 GLN A C 1
ATOM 1292 O O . GLN A 1 171 ? 26.631 6.874 10.842 1.00 97.88 171 GLN A O 1
ATOM 1297 N N . ARG A 1 172 ? 25.824 8.829 10.044 1.00 97.75 172 ARG A N 1
ATOM 1298 C CA . ARG A 1 172 ? 26.300 9.695 11.134 1.00 97.75 172 ARG A CA 1
ATOM 1299 C C . ARG A 1 172 ? 25.606 9.380 12.457 1.00 97.75 172 ARG A C 1
ATOM 1301 O O . ARG A 1 172 ? 26.273 9.215 13.474 1.00 97.75 172 ARG A O 1
ATOM 1308 N N . GLU A 1 173 ? 24.278 9.323 12.457 1.00 97.06 173 GLU A N 1
ATOM 1309 C CA . GLU A 1 173 ? 23.477 9.199 13.683 1.00 97.06 173 GLU A CA 1
ATOM 1310 C C . GLU A 1 173 ? 23.318 7.757 14.149 1.00 97.06 173 GLU A C 1
ATOM 1312 O O . GLU A 1 173 ? 23.102 7.502 15.334 1.00 97.06 173 GLU A O 1
ATOM 1317 N N . ARG A 1 174 ? 23.408 6.801 13.218 1.00 98.12 174 ARG A N 1
ATOM 1318 C CA . ARG A 1 174 ? 23.127 5.376 13.435 1.00 98.12 174 ARG A CA 1
ATOM 1319 C C . ARG A 1 174 ? 21.734 5.091 14.007 1.00 98.12 174 ARG A C 1
ATOM 1321 O O . ARG A 1 174 ? 21.485 3.988 14.504 1.00 98.12 174 ARG A O 1
ATOM 1328 N N . LEU A 1 175 ? 20.828 6.060 13.918 1.00 97.44 175 LEU A N 1
ATOM 1329 C CA . LEU A 1 175 ? 19.439 5.990 14.340 1.00 97.44 175 LEU A CA 1
ATOM 1330 C C . LEU A 1 175 ? 18.550 6.521 13.216 1.00 97.44 175 LEU A C 1
ATOM 1332 O O . LEU A 1 175 ? 18.914 7.456 12.514 1.00 97.44 175 LEU A O 1
ATOM 1336 N N . ALA A 1 176 ? 17.377 5.919 13.068 1.00 97.94 176 ALA A N 1
ATOM 1337 C CA . ALA A 1 176 ? 16.373 6.287 12.084 1.00 97.94 176 ALA A CA 1
ATOM 1338 C C . ALA A 1 176 ? 15.028 6.452 12.789 1.00 97.94 176 ALA A C 1
ATOM 1340 O O . ALA A 1 176 ? 14.536 5.503 13.408 1.00 97.94 176 ALA A O 1
ATOM 1341 N N . ARG A 1 177 ? 14.422 7.637 12.709 1.00 97.94 177 ARG A N 1
ATOM 1342 C CA . ARG A 1 177 ? 13.045 7.847 13.174 1.00 97.94 177 ARG A CA 1
ATOM 1343 C C . ARG A 1 177 ? 12.102 7.574 12.016 1.00 97.94 177 ARG A C 1
ATOM 1345 O O . ARG A 1 177 ? 12.211 8.201 10.968 1.00 97.94 177 ARG A O 1
ATOM 1352 N N . ILE A 1 178 ? 11.213 6.607 12.207 1.00 97.75 178 ILE A N 1
ATOM 1353 C CA . ILE A 1 178 ? 10.301 6.141 11.167 1.00 97.75 178 ILE A CA 1
ATOM 1354 C C . ILE A 1 178 ? 8.855 6.149 11.636 1.00 97.75 178 ILE A C 1
ATOM 1356 O O . ILE A 1 178 ? 8.575 6.012 12.832 1.00 97.75 178 ILE A O 1
ATOM 1360 N N . GLN A 1 179 ? 7.944 6.221 10.674 1.00 96.69 179 GLN A N 1
ATOM 1361 C CA . GLN A 1 179 ? 6.525 5.964 10.860 1.00 96.69 179 GLN A CA 1
ATOM 1362 C C . GLN A 1 179 ? 6.043 4.915 9.852 1.00 96.69 179 GLN A C 1
ATOM 1364 O O . GLN A 1 179 ? 6.367 5.006 8.671 1.00 96.69 179 GLN A O 1
ATOM 1369 N N . LEU A 1 180 ? 5.304 3.906 10.315 1.00 95.62 180 LEU A N 1
ATOM 1370 C CA . LEU A 1 180 ? 4.824 2.785 9.498 1.00 95.62 180 LEU A CA 1
ATOM 1371 C C . LEU A 1 180 ? 3.607 2.095 10.143 1.00 95.62 180 LEU A C 1
ATOM 1373 O O . LEU A 1 180 ? 3.460 2.199 11.364 1.00 95.62 180 LEU A O 1
ATOM 1377 N N . PRO A 1 181 ? 2.801 1.334 9.387 1.00 94.12 181 PRO A N 1
ATOM 1378 C CA . PRO A 1 181 ? 2.865 1.183 7.934 1.00 94.12 181 PRO A CA 1
ATOM 1379 C C . PRO A 1 181 ? 2.069 2.249 7.175 1.00 94.12 181 PRO A C 1
ATOM 1381 O O . PRO A 1 181 ? 1.153 2.860 7.719 1.00 94.12 181 PRO A O 1
ATOM 1384 N N . PHE A 1 182 ? 2.416 2.439 5.904 1.00 88.06 182 PHE A N 1
ATOM 1385 C CA . PHE A 1 182 ? 1.637 3.203 4.935 1.00 88.06 182 PHE A CA 1
ATOM 1386 C C . PHE A 1 182 ? 1.524 2.435 3.610 1.00 88.06 182 PHE A C 1
ATOM 1388 O O . PHE A 1 182 ? 2.386 1.617 3.285 1.00 88.06 182 PHE A O 1
ATOM 1395 N N . GLY A 1 183 ? 0.500 2.755 2.819 1.00 82.31 183 GLY A N 1
ATOM 1396 C CA . GLY A 1 183 ? 0.304 2.234 1.466 1.00 82.31 183 GLY A CA 1
ATOM 1397 C C . GLY A 1 183 ? -0.680 1.070 1.388 1.00 82.31 183 GLY A C 1
ATOM 1398 O O . GLY A 1 183 ? -0.659 0.160 2.218 1.00 82.31 183 GLY A O 1
ATOM 1399 N N . ASP A 1 184 ? -1.507 1.100 0.346 1.00 79.06 184 ASP A N 1
ATOM 1400 C CA . ASP A 1 184 ? -2.611 0.155 0.144 1.00 79.06 184 ASP A CA 1
ATOM 1401 C C . ASP A 1 184 ? -2.273 -0.946 -0.877 1.00 79.06 184 ASP A C 1
ATOM 1403 O O . ASP A 1 184 ? -2.860 -2.020 -0.838 1.00 79.06 184 ASP A O 1
ATOM 1407 N N . ALA A 1 185 ? -1.251 -0.740 -1.715 1.00 83.31 185 ALA A N 1
ATOM 1408 C CA . ALA A 1 185 ? -0.741 -1.744 -2.650 1.00 83.31 185 ALA A CA 1
ATOM 1409 C C . ALA A 1 185 ? 0.148 -2.774 -1.924 1.00 83.31 185 ALA A C 1
ATOM 1411 O O . ALA A 1 185 ? 1.377 -2.650 -1.888 1.00 83.31 185 ALA A O 1
ATOM 1412 N N . HIS A 1 186 ? -0.479 -3.766 -1.293 1.00 90.06 186 HIS A N 1
ATOM 1413 C CA . HIS A 1 186 ? 0.194 -4.786 -0.492 1.00 90.06 186 HIS A CA 1
ATOM 1414 C C . HIS A 1 186 ? -0.531 -6.139 -0.529 1.00 90.06 186 HIS A C 1
ATOM 1416 O O . HIS A 1 186 ? -1.697 -6.231 -0.901 1.00 90.06 186 HIS A O 1
ATOM 1422 N N . LEU A 1 187 ? 0.153 -7.198 -0.090 1.00 89.81 187 LEU A N 1
ATOM 1423 C CA . LEU A 1 187 ? -0.451 -8.512 0.144 1.00 89.81 187 LEU A CA 1
ATOM 1424 C C . LEU A 1 187 ? -0.849 -8.640 1.617 1.00 89.81 187 LEU A C 1
ATOM 1426 O O . LEU A 1 187 ? -0.009 -8.928 2.474 1.00 89.81 187 LEU A O 1
ATOM 1430 N N . ALA A 1 188 ? -2.125 -8.381 1.910 1.00 85.75 188 ALA A N 1
ATOM 1431 C CA . ALA A 1 188 ? -2.713 -8.684 3.218 1.00 85.75 188 ALA A CA 1
ATOM 1432 C C . ALA A 1 188 ? -2.995 -10.184 3.350 1.00 85.75 188 ALA A C 1
ATOM 1434 O O . ALA A 1 188 ? -2.739 -10.784 4.393 1.00 85.75 188 ALA A O 1
ATOM 1435 N N . GLU A 1 189 ? -3.447 -10.776 2.246 1.00 86.31 189 GLU A N 1
ATOM 1436 C CA . GLU A 1 189 ? -3.666 -12.201 2.044 1.00 86.31 189 GLU A CA 1
ATOM 1437 C C . GLU A 1 189 ? -3.018 -12.617 0.718 1.00 86.31 189 GLU A C 1
ATOM 1439 O O . GLU A 1 189 ? -2.804 -11.790 -0.174 1.00 86.31 189 GLU A O 1
ATOM 1444 N N . LEU A 1 190 ? -2.677 -13.900 0.588 1.00 88.62 190 LEU A N 1
ATOM 1445 C CA . LEU A 1 190 ? -2.155 -14.437 -0.664 1.00 88.62 190 LEU A CA 1
ATOM 1446 C C . LEU A 1 190 ? -3.310 -14.716 -1.636 1.00 88.62 190 LEU A C 1
ATOM 1448 O O . LEU A 1 190 ? -4.268 -15.381 -1.239 1.00 88.62 190 LEU A O 1
ATOM 1452 N N . PRO A 1 191 ? -3.227 -14.265 -2.898 1.00 86.75 191 PRO A N 1
ATOM 1453 C CA . PRO A 1 191 ? -4.272 -14.530 -3.877 1.00 86.75 191 PRO A CA 1
ATOM 1454 C C . PRO A 1 191 ? -4.269 -15.992 -4.330 1.00 86.75 191 PRO A C 1
ATOM 1456 O O . PRO A 1 191 ? -3.239 -16.660 -4.334 1.00 86.75 191 PRO A O 1
ATOM 1459 N N . ASP A 1 192 ? -5.412 -16.484 -4.799 1.00 85.56 192 ASP A N 1
ATOM 1460 C CA . ASP A 1 192 ? -5.512 -17.815 -5.406 1.00 85.56 192 ASP A CA 1
ATOM 1461 C C . ASP A 1 192 ? -5.291 -17.749 -6.929 1.00 85.56 192 ASP A C 1
ATOM 1463 O O . ASP A 1 192 ? -6.180 -18.033 -7.728 1.00 85.56 192 ASP A O 1
ATOM 1467 N N . GLY A 1 193 ? -4.110 -17.282 -7.344 1.00 87.00 193 GLY A N 1
ATOM 1468 C CA . GLY A 1 193 ? -3.736 -17.185 -8.756 1.00 87.00 193 GLY A CA 1
ATOM 1469 C C . GLY A 1 193 ? -2.305 -16.687 -8.978 1.00 87.00 193 GLY A C 1
ATOM 1470 O O . GLY A 1 193 ? -1.626 -16.325 -8.018 1.00 87.00 193 GLY A O 1
ATOM 1471 N N . PRO A 1 194 ? -1.810 -16.679 -10.229 1.00 87.19 194 PRO A N 1
ATOM 1472 C CA . PRO A 1 194 ? -0.462 -16.214 -10.541 1.00 87.19 194 PRO A CA 1
ATOM 1473 C C . PRO A 1 194 ? -0.279 -14.720 -10.244 1.00 87.19 194 PRO A C 1
ATOM 1475 O O . PRO A 1 194 ? -1.204 -13.920 -10.383 1.00 87.19 194 PRO A O 1
ATOM 1478 N N . LEU A 1 195 ? 0.947 -14.339 -9.887 1.00 87.75 195 LEU A N 1
ATOM 1479 C CA . LEU A 1 195 ? 1.347 -12.957 -9.640 1.00 87.75 195 LEU A CA 1
ATOM 1480 C C . LEU A 1 195 ? 2.270 -12.447 -10.741 1.00 87.75 195 LEU A C 1
ATOM 1482 O O . LEU A 1 195 ? 3.194 -13.136 -11.173 1.00 87.75 195 LEU A O 1
ATOM 1486 N N . VAL A 1 196 ? 2.069 -11.192 -11.131 1.00 85.44 196 VAL A N 1
ATOM 1487 C CA . VAL A 1 196 ? 2.981 -10.465 -12.014 1.00 85.44 196 VAL A CA 1
ATOM 1488 C C . VAL A 1 196 ? 3.412 -9.186 -11.317 1.00 85.44 196 VAL A C 1
ATOM 1490 O O . VAL A 1 196 ? 2.605 -8.312 -11.015 1.00 85.44 196 VAL A O 1
ATOM 1493 N N . LEU A 1 197 ? 4.708 -9.101 -11.058 1.00 89.12 197 LEU A N 1
ATOM 1494 C CA . LEU A 1 197 ? 5.375 -8.040 -10.329 1.00 89.12 197 LEU A CA 1
ATOM 1495 C C . LEU A 1 197 ? 6.228 -7.240 -11.305 1.00 89.12 197 LEU A C 1
ATOM 1497 O O . LEU A 1 197 ? 7.104 -7.787 -11.973 1.00 89.12 197 LEU A O 1
ATOM 1501 N N . ILE A 1 198 ? 5.974 -5.940 -11.401 1.00 84.75 198 ILE A N 1
ATOM 1502 C CA . ILE A 1 198 ? 6.643 -5.059 -12.357 1.00 84.75 198 ILE A CA 1
ATOM 1503 C C . ILE A 1 198 ? 7.327 -3.942 -11.575 1.00 84.75 198 ILE A C 1
ATOM 1505 O O . ILE A 1 198 ? 6.675 -3.174 -10.871 1.00 84.75 198 ILE A O 1
ATOM 1509 N N . ALA A 1 199 ? 8.646 -3.843 -11.705 1.00 86.94 199 ALA A N 1
ATOM 1510 C CA . ALA A 1 199 ? 9.459 -2.836 -11.039 1.00 86.94 199 ALA A CA 1
ATOM 1511 C C . ALA A 1 199 ? 10.321 -2.066 -12.035 1.00 86.94 199 ALA A C 1
ATOM 1513 O O . ALA A 1 199 ? 10.942 -2.651 -12.920 1.00 86.94 199 ALA A O 1
ATOM 1514 N N . ALA A 1 200 ? 10.439 -0.759 -11.814 1.00 83.81 200 ALA A N 1
ATOM 1515 C CA . ALA A 1 200 ? 11.454 0.084 -12.432 1.00 83.81 200 ALA A CA 1
ATOM 1516 C C . ALA A 1 200 ? 12.444 0.556 -11.358 1.00 83.81 200 ALA A C 1
ATOM 1518 O O . ALA A 1 200 ? 12.020 1.019 -10.296 1.00 83.81 200 ALA A O 1
ATOM 1519 N N . GLY A 1 201 ? 13.752 0.431 -11.609 1.00 86.94 201 GLY A N 1
ATOM 1520 C CA . GLY A 1 201 ? 14.791 0.889 -10.676 1.00 86.94 201 GLY A CA 1
ATOM 1521 C C . GLY A 1 201 ? 14.582 0.366 -9.246 1.00 86.94 201 GLY A C 1
ATOM 1522 O O . GLY A 1 201 ? 14.471 -0.843 -9.036 1.00 86.94 201 GLY A O 1
ATOM 1523 N N . THR A 1 202 ? 14.485 1.270 -8.264 1.00 91.06 202 THR A N 1
ATOM 1524 C CA . THR A 1 202 ? 14.259 0.941 -6.842 1.00 91.06 202 THR A CA 1
ATOM 1525 C C . THR A 1 202 ? 12.828 0.545 -6.485 1.00 91.06 202 THR A C 1
ATOM 1527 O O . THR A 1 202 ? 12.594 0.138 -5.347 1.00 91.06 202 THR A O 1
ATOM 1530 N N . GLY A 1 203 ? 11.883 0.534 -7.435 1.00 90.06 203 GLY A N 1
ATOM 1531 C CA . GLY A 1 203 ? 10.590 -0.147 -7.256 1.00 90.06 203 GLY A CA 1
ATOM 1532 C C . GLY A 1 203 ? 10.756 -1.628 -6.878 1.00 90.06 203 GLY A C 1
ATOM 1533 O O . GLY A 1 203 ? 9.898 -2.221 -6.228 1.00 90.06 203 GLY A O 1
ATOM 1534 N N . MET A 1 204 ? 11.928 -2.195 -7.178 1.00 94.44 204 MET A N 1
ATOM 1535 C CA . MET A 1 204 ? 12.374 -3.502 -6.708 1.00 94.44 204 MET A CA 1
ATOM 1536 C C . MET A 1 204 ? 12.384 -3.640 -5.171 1.00 94.44 204 MET A C 1
ATOM 1538 O O . MET A 1 204 ? 12.243 -4.751 -4.679 1.00 94.44 204 MET A O 1
ATOM 1542 N N . SER A 1 205 ? 12.482 -2.553 -4.389 1.00 96.00 205 SER A N 1
ATOM 1543 C CA . SER A 1 205 ? 12.288 -2.593 -2.925 1.00 96.00 205 SER A CA 1
ATOM 1544 C C . SER A 1 205 ? 10.956 -3.250 -2.563 1.00 96.00 205 SER A C 1
ATOM 1546 O O . SER A 1 205 ? 10.925 -4.262 -1.878 1.00 96.00 205 SER A O 1
ATOM 1548 N N . GLN A 1 206 ? 9.853 -2.751 -3.118 1.00 95.62 206 GLN A N 1
ATOM 1549 C CA . GLN A 1 206 ? 8.526 -3.292 -2.840 1.00 95.62 206 GLN A CA 1
ATOM 1550 C C . GLN A 1 206 ? 8.393 -4.745 -3.322 1.00 95.62 206 GLN A C 1
ATOM 1552 O O . GLN A 1 206 ? 7.900 -5.601 -2.587 1.00 95.62 206 GLN A O 1
ATOM 1557 N N . MET A 1 207 ? 8.889 -5.038 -4.530 1.00 96.44 207 MET A N 1
ATOM 1558 C CA . MET A 1 207 ? 8.819 -6.386 -5.109 1.00 96.44 207 MET A CA 1
ATOM 1559 C C . MET A 1 207 ? 9.619 -7.408 -4.303 1.00 96.44 207 MET A C 1
ATOM 1561 O O . MET A 1 207 ? 9.165 -8.535 -4.139 1.00 96.44 207 MET A O 1
ATOM 1565 N N . HIS A 1 208 ? 10.761 -7.013 -3.737 1.00 97.50 208 HIS A N 1
ATOM 1566 C CA . HIS A 1 208 ? 11.548 -7.868 -2.854 1.00 97.50 208 HIS A CA 1
ATOM 1567 C C . HIS A 1 208 ? 10.740 -8.310 -1.624 1.00 97.50 208 HIS A C 1
ATOM 1569 O O . HIS A 1 208 ? 10.724 -9.495 -1.294 1.00 97.50 208 HIS A O 1
ATOM 1575 N N . SER A 1 209 ? 10.003 -7.391 -0.990 1.00 97.56 209 SER A N 1
ATOM 1576 C CA . SER A 1 209 ? 9.142 -7.718 0.157 1.00 97.56 209 SER A CA 1
ATOM 1577 C C . SER A 1 209 ? 8.020 -8.685 -0.222 1.00 97.56 209 SER A C 1
ATOM 1579 O O . SER A 1 209 ? 7.769 -9.653 0.499 1.00 97.56 209 SER A O 1
ATOM 1581 N N . LEU A 1 210 ? 7.379 -8.455 -1.374 1.00 97.06 210 LEU A N 1
ATOM 1582 C CA . LEU A 1 210 ? 6.310 -9.307 -1.903 1.00 97.06 210 LEU A CA 1
ATOM 1583 C C . LEU A 1 210 ? 6.805 -10.727 -2.209 1.00 97.06 210 LEU A C 1
ATOM 1585 O O . LEU A 1 210 ? 6.175 -11.695 -1.781 1.00 97.06 210 LEU A O 1
ATOM 1589 N N . ILE A 1 211 ? 7.944 -10.859 -2.896 1.00 97.12 211 ILE A N 1
ATOM 1590 C CA . ILE A 1 211 ? 8.539 -12.155 -3.256 1.00 97.12 211 ILE A CA 1
ATOM 1591 C C . ILE A 1 211 ? 8.938 -12.933 -2.003 1.00 97.12 211 ILE A C 1
ATOM 1593 O O . ILE A 1 211 ? 8.549 -14.092 -1.859 1.00 97.12 211 ILE A O 1
ATOM 1597 N N . GLU A 1 212 ? 9.651 -12.302 -1.066 1.00 96.44 212 GLU A N 1
ATOM 1598 C CA . GLU A 1 212 ? 10.063 -12.970 0.173 1.00 96.44 212 GLU A CA 1
ATOM 1599 C C . GLU A 1 212 ? 8.858 -13.376 1.031 1.00 96.44 212 GLU A C 1
ATOM 1601 O O . GLU A 1 212 ? 8.866 -14.440 1.652 1.00 96.44 212 GLU A O 1
ATOM 1606 N N . HIS A 1 213 ? 7.784 -12.581 1.033 1.00 97.00 213 HIS A N 1
ATOM 1607 C CA . HIS A 1 213 ? 6.543 -12.965 1.698 1.00 97.00 213 HIS A CA 1
ATOM 1608 C C . HIS A 1 213 ? 5.881 -14.185 1.049 1.00 97.00 213 HIS A C 1
ATOM 1610 O O . HIS A 1 213 ? 5.554 -15.133 1.764 1.00 97.00 213 HIS A O 1
ATOM 1616 N N . CYS A 1 214 ? 5.746 -14.199 -0.282 1.00 96.56 214 CYS A N 1
ATOM 1617 C CA . CYS A 1 214 ? 5.200 -15.339 -1.023 1.00 96.56 214 CYS A CA 1
ATOM 1618 C C . CYS A 1 214 ? 6.023 -16.610 -0.780 1.00 96.56 214 CYS A C 1
ATOM 1620 O O . CYS A 1 214 ? 5.467 -17.676 -0.511 1.00 96.56 214 CYS A O 1
ATOM 1622 N N . ARG A 1 215 ? 7.355 -16.490 -0.811 1.00 94.19 215 ARG A N 1
ATOM 1623 C CA . ARG A 1 215 ? 8.288 -17.597 -0.585 1.00 94.19 215 ARG A CA 1
ATOM 1624 C C . ARG A 1 215 ? 8.124 -18.202 0.806 1.00 94.19 215 ARG A C 1
ATOM 1626 O O . ARG A 1 215 ? 7.969 -19.413 0.932 1.00 94.19 215 ARG A O 1
ATOM 1633 N N . ALA A 1 216 ? 8.119 -17.370 1.845 1.00 94.62 216 ALA A N 1
ATOM 1634 C CA . ALA A 1 216 ? 7.991 -17.838 3.224 1.00 94.62 216 ALA A CA 1
ATOM 1635 C C . ALA A 1 216 ? 6.616 -18.437 3.540 1.00 94.62 216 ALA A C 1
ATOM 1637 O O . ALA A 1 216 ? 6.511 -19.331 4.377 1.00 94.62 216 ALA A O 1
ATOM 1638 N N . ALA A 1 217 ? 5.569 -17.958 2.868 1.00 94.50 217 ALA A N 1
ATOM 1639 C CA . ALA 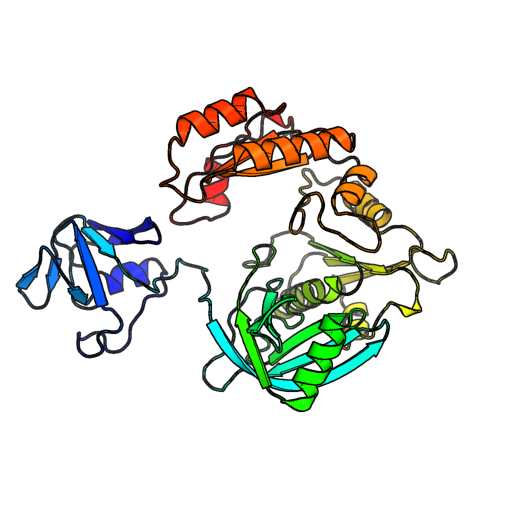A 1 217 ? 4.214 -18.470 3.012 1.00 94.50 217 ALA A CA 1
ATOM 1640 C C . ALA A 1 217 ? 3.926 -19.710 2.138 1.00 94.50 217 ALA A C 1
ATOM 1642 O O . ALA A 1 217 ? 2.836 -20.269 2.225 1.00 94.50 217 ALA A O 1
ATOM 1643 N N . GLY A 1 218 ? 4.887 -20.164 1.323 1.00 94.50 218 GLY A N 1
ATOM 1644 C CA . GLY A 1 218 ? 4.727 -21.347 0.474 1.00 94.50 218 GLY A CA 1
ATOM 1645 C C . GLY A 1 218 ? 3.756 -21.136 -0.689 1.00 94.50 218 GLY A C 1
ATOM 1646 O O . GLY A 1 218 ? 3.015 -22.052 -1.040 1.00 94.50 218 GLY A O 1
ATOM 1647 N N . PHE A 1 219 ? 3.733 -19.931 -1.264 1.00 96.19 219 PHE A N 1
ATOM 1648 C CA . PHE A 1 219 ? 2.861 -19.584 -2.383 1.00 96.19 219 PHE A CA 1
ATOM 1649 C C . PHE A 1 219 ? 3.042 -20.553 -3.557 1.00 96.19 219 PHE A C 1
ATOM 1651 O O . PHE A 1 219 ? 4.154 -20.720 -4.055 1.00 96.19 219 PHE A O 1
ATOM 1658 N N . ALA A 1 220 ? 1.956 -21.203 -3.982 1.00 92.12 220 ALA A N 1
ATOM 1659 C CA . ALA A 1 220 ? 2.011 -22.307 -4.942 1.00 92.12 220 ALA A CA 1
ATOM 1660 C C . ALA A 1 220 ? 1.933 -21.857 -6.409 1.00 92.12 220 ALA A C 1
ATOM 1662 O O . ALA A 1 220 ? 2.361 -22.589 -7.302 1.00 92.12 220 ALA A O 1
ATOM 1663 N N . HIS A 1 221 ? 1.383 -20.669 -6.664 1.00 93.62 221 HIS A N 1
ATOM 1664 C CA . HIS A 1 221 ? 1.160 -20.169 -8.017 1.00 93.62 221 HIS A CA 1
ATOM 1665 C C . HIS A 1 221 ? 2.429 -19.536 -8.616 1.00 93.62 221 HIS A C 1
ATOM 1667 O O . HIS A 1 221 ? 3.331 -19.133 -7.872 1.00 93.62 221 HIS A O 1
ATOM 1673 N N . PRO A 1 222 ? 2.524 -19.442 -9.957 1.00 93.06 222 PRO A N 1
ATOM 1674 C CA . PRO A 1 222 ? 3.600 -18.725 -10.637 1.00 93.06 222 PRO A CA 1
ATOM 1675 C C . PRO A 1 222 ? 3.714 -17.260 -10.198 1.00 93.06 222 PRO A C 1
ATOM 1677 O O . PRO A 1 222 ? 2.712 -16.556 -10.105 1.00 93.06 222 PRO A O 1
ATOM 1680 N N . VAL A 1 223 ? 4.939 -16.780 -10.002 1.00 93.62 223 VAL A N 1
ATOM 1681 C CA . VAL A 1 223 ? 5.273 -15.374 -9.757 1.00 93.62 223 VAL A CA 1
ATOM 1682 C C . VAL A 1 223 ? 6.239 -14.919 -10.844 1.00 93.62 223 VAL A C 1
ATOM 1684 O O . VAL A 1 223 ? 7.338 -15.452 -10.960 1.00 93.62 223 VAL A O 1
ATOM 1687 N N . HIS A 1 224 ? 5.858 -13.927 -11.640 1.00 90.38 224 HIS A N 1
ATOM 1688 C CA . HIS A 1 224 ? 6.720 -13.328 -12.658 1.00 90.38 224 HIS A CA 1
ATOM 1689 C C . HIS A 1 224 ? 7.222 -11.972 -12.178 1.00 90.38 224 HIS A C 1
ATOM 1691 O O . HIS A 1 224 ? 6.421 -11.081 -11.923 1.00 90.38 224 HIS A O 1
ATOM 1697 N N . LEU A 1 225 ? 8.538 -11.791 -12.088 1.00 91.75 225 LEU A N 1
ATOM 1698 C CA . LEU A 1 225 ? 9.162 -10.510 -11.776 1.00 91.75 225 LEU A CA 1
ATOM 1699 C C . LEU A 1 225 ? 9.777 -9.905 -13.033 1.00 91.75 225 LEU A C 1
ATOM 1701 O O . LEU A 1 225 ? 10.761 -10.423 -13.553 1.00 91.75 225 LEU A O 1
ATOM 1705 N N . TYR A 1 226 ? 9.259 -8.762 -13.465 1.00 87.88 226 TYR A N 1
ATOM 1706 C CA . TYR A 1 226 ? 9.858 -7.930 -14.500 1.00 87.88 226 TYR A CA 1
ATOM 1707 C C . TYR A 1 226 ? 10.559 -6.737 -13.862 1.00 87.88 226 TYR A C 1
ATOM 1709 O O . TYR A 1 226 ? 9.914 -5.842 -13.316 1.00 87.88 226 TYR A O 1
ATOM 1717 N N . TRP A 1 227 ? 11.888 -6.715 -13.944 1.00 90.44 227 TRP A N 1
ATOM 1718 C CA . TRP A 1 227 ? 12.705 -5.625 -13.429 1.00 90.44 227 TRP A CA 1
ATOM 1719 C C . TRP A 1 227 ? 13.337 -4.839 -14.572 1.00 90.44 227 TRP A C 1
ATOM 1721 O O . TRP A 1 227 ? 14.223 -5.335 -15.269 1.00 90.44 227 TRP A O 1
ATOM 1731 N N . GLY A 1 228 ? 12.847 -3.617 -14.762 1.00 86.44 228 GLY A N 1
ATOM 1732 C CA . GLY A 1 228 ? 13.309 -2.677 -15.771 1.00 86.44 228 GLY A CA 1
ATOM 1733 C C . GLY A 1 228 ? 14.347 -1.700 -15.240 1.00 86.44 228 GLY A C 1
ATOM 1734 O O . GLY A 1 228 ? 14.137 -1.046 -14.213 1.00 86.44 228 GLY A O 1
ATOM 1735 N N . VAL A 1 229 ? 15.431 -1.544 -15.992 1.00 84.56 229 VAL A N 1
ATOM 1736 C CA . VAL A 1 229 ? 16.427 -0.484 -15.810 1.00 84.56 229 VAL A CA 1
ATOM 1737 C C . VAL A 1 229 ? 16.841 0.102 -17.160 1.00 84.56 229 VAL A C 1
ATOM 1739 O O . VAL A 1 229 ? 16.478 -0.426 -18.214 1.00 84.56 229 VAL A O 1
ATOM 1742 N N . ARG A 1 230 ? 17.601 1.202 -17.155 1.00 80.81 230 ARG A N 1
ATOM 1743 C CA . ARG A 1 230 ? 18.020 1.845 -18.405 1.00 80.81 230 ARG A CA 1
ATOM 1744 C C . ARG A 1 230 ? 19.219 1.168 -19.021 1.00 80.81 230 ARG A C 1
ATOM 1746 O O . ARG A 1 230 ? 19.216 0.903 -20.220 1.00 80.81 230 ARG A O 1
ATOM 1753 N N . ARG A 1 231 ? 20.230 0.885 -18.208 1.00 83.81 231 ARG A N 1
ATOM 1754 C CA . ARG A 1 231 ? 21.463 0.230 -18.635 1.00 83.81 231 ARG A CA 1
ATOM 1755 C C . ARG A 1 231 ? 21.762 -0.974 -17.749 1.00 83.81 231 ARG A C 1
ATOM 1757 O O . ARG A 1 231 ? 21.341 -0.981 -16.596 1.00 83.81 231 ARG A O 1
ATOM 1764 N N . PRO A 1 232 ? 22.487 -1.993 -18.237 1.00 85.81 232 PRO A N 1
ATOM 1765 C CA . PRO A 1 232 ? 22.775 -3.184 -17.440 1.00 85.81 232 PRO A CA 1
ATOM 1766 C C . PRO A 1 232 ? 23.451 -2.877 -16.093 1.00 85.81 232 PRO A C 1
ATOM 1768 O O . PRO A 1 232 ? 23.179 -3.558 -15.109 1.00 85.81 232 PRO A O 1
ATOM 1771 N N . GLU A 1 233 ? 24.287 -1.837 -16.029 1.00 85.81 233 GLU A N 1
ATOM 1772 C CA . GLU A 1 233 ? 24.961 -1.382 -14.806 1.00 85.81 233 GLU A CA 1
ATOM 1773 C C . GLU A 1 233 ? 24.025 -0.811 -13.724 1.00 85.81 233 GLU A C 1
ATOM 1775 O O . GLU A 1 233 ? 24.422 -0.719 -12.562 1.00 85.81 233 GLU A O 1
ATOM 1780 N N . ASP A 1 234 ? 22.783 -0.472 -14.078 1.00 86.62 234 ASP A N 1
ATOM 1781 C CA . ASP A 1 234 ? 21.773 0.024 -13.139 1.00 86.62 234 ASP A CA 1
ATOM 1782 C C . ASP A 1 234 ? 21.108 -1.119 -12.344 1.00 86.62 234 ASP A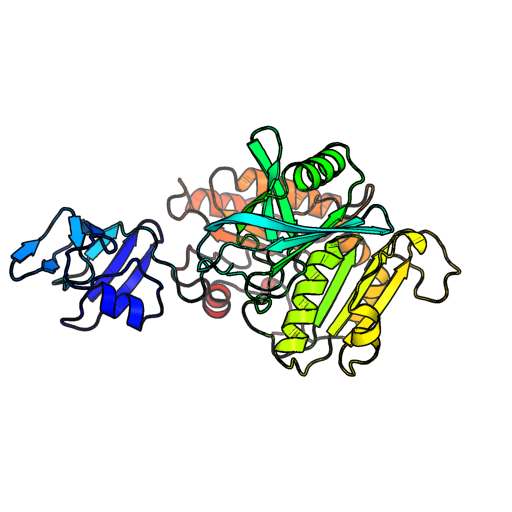 C 1
ATOM 1784 O O . ASP A 1 234 ? 20.419 -0.870 -11.350 1.00 86.62 234 ASP A O 1
ATOM 1788 N N . PHE A 1 235 ? 21.296 -2.383 -12.753 1.00 90.50 235 PHE A N 1
ATOM 1789 C CA . PHE A 1 235 ? 20.882 -3.529 -11.944 1.00 90.50 235 PHE A CA 1
ATOM 1790 C C . PHE A 1 235 ? 21.770 -3.638 -10.708 1.00 90.50 235 PHE A C 1
ATOM 1792 O O . PHE A 1 235 ? 22.890 -4.153 -10.753 1.00 90.50 235 PHE A O 1
ATOM 1799 N N . TYR A 1 236 ? 21.249 -3.172 -9.580 1.00 94.00 236 TYR A N 1
ATOM 1800 C CA . TYR A 1 236 ? 21.956 -3.257 -8.315 1.00 94.00 236 TYR A CA 1
ATOM 1801 C C . TYR A 1 236 ? 21.928 -4.674 -7.727 1.00 94.00 236 TYR A C 1
ATOM 1803 O O . TYR A 1 236 ? 21.074 -5.507 -8.030 1.00 94.00 236 TYR A O 1
ATOM 1811 N N . ARG A 1 237 ? 22.903 -4.977 -6.871 1.00 93.75 237 ARG A N 1
ATOM 1812 C CA . ARG A 1 237 ? 23.048 -6.312 -6.280 1.00 93.75 237 ARG A CA 1
ATOM 1813 C C . ARG A 1 237 ? 21.964 -6.578 -5.235 1.00 93.75 237 ARG A C 1
ATOM 1815 O O . ARG A 1 237 ? 21.784 -5.789 -4.309 1.00 93.75 237 ARG A O 1
ATOM 1822 N N . LEU A 1 238 ? 21.320 -7.739 -5.342 1.00 91.50 238 LEU A N 1
ATOM 1823 C CA . LEU A 1 238 ? 20.380 -8.271 -4.355 1.00 91.50 238 LEU A CA 1
ATOM 1824 C C . LEU A 1 238 ? 20.931 -9.570 -3.751 1.00 91.50 238 LEU A C 1
ATOM 1826 O O . LEU A 1 2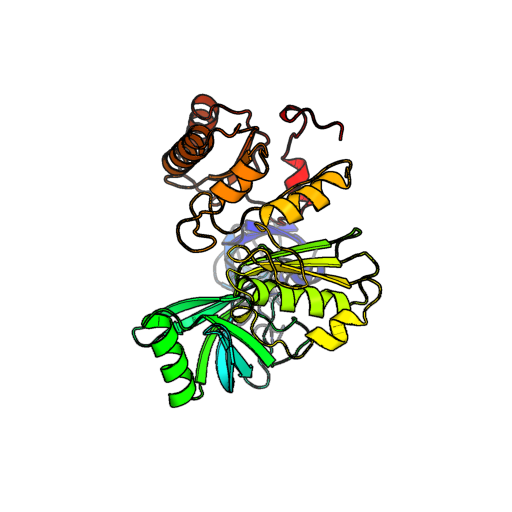38 ? 21.395 -10.426 -4.506 1.00 91.50 238 LEU A O 1
ATOM 1830 N N . PRO A 1 239 ? 20.865 -9.758 -2.421 1.00 86.19 239 PRO A N 1
ATOM 1831 C CA . PRO A 1 239 ? 21.423 -10.943 -1.768 1.00 86.19 239 PRO A CA 1
ATOM 1832 C C . PRO A 1 239 ? 20.707 -12.245 -2.159 1.00 86.19 239 PRO A C 1
ATOM 1834 O O . PRO A 1 239 ? 21.357 -13.280 -2.264 1.00 86.19 239 PRO A O 1
ATOM 1837 N N . HIS A 1 240 ? 19.396 -12.197 -2.414 1.00 89.25 240 HIS A N 1
ATOM 1838 C CA . HIS A 1 240 ? 18.579 -13.386 -2.688 1.00 89.25 240 HIS A CA 1
ATOM 1839 C C . HIS A 1 240 ? 18.456 -13.742 -4.174 1.00 89.25 240 HIS A C 1
ATOM 1841 O O . HIS A 1 240 ? 17.835 -14.747 -4.501 1.00 89.25 240 HIS A O 1
ATOM 1847 N N . TRP A 1 241 ? 19.060 -12.975 -5.091 1.00 93.31 241 TRP A N 1
ATOM 1848 C CA . TRP A 1 241 ? 18.830 -13.157 -6.532 1.00 93.31 241 TRP A CA 1
ATOM 1849 C C . TRP A 1 241 ? 19.151 -14.578 -7.021 1.00 93.31 241 TRP A C 1
ATOM 1851 O O . TRP A 1 241 ? 18.349 -15.197 -7.708 1.00 93.31 241 TRP A O 1
ATOM 1861 N N . THR A 1 242 ? 20.298 -15.127 -6.618 1.00 92.94 242 THR A N 1
ATOM 1862 C CA . THR A 1 242 ? 20.714 -16.486 -7.005 1.00 92.94 242 THR A CA 1
ATOM 1863 C C . THR A 1 242 ? 19.846 -17.571 -6.368 1.00 92.94 242 THR A C 1
ATOM 1865 O O . THR A 1 242 ? 19.626 -18.616 -6.971 1.00 92.94 242 THR A O 1
ATOM 1868 N N . GLU A 1 243 ? 19.330 -17.338 -5.158 1.00 93.69 243 GLU A N 1
ATOM 1869 C CA . GLU A 1 243 ? 18.365 -18.244 -4.523 1.00 93.69 243 GLU A CA 1
ATOM 1870 C C . GLU A 1 243 ? 17.042 -18.240 -5.301 1.00 93.69 243 GLU A C 1
ATOM 1872 O O . GLU A 1 243 ? 16.485 -19.299 -5.581 1.00 93.69 243 GLU A O 1
ATOM 1877 N N . TRP A 1 244 ? 16.582 -17.055 -5.712 1.00 95.50 244 TRP A N 1
ATOM 1878 C CA . TRP A 1 244 ? 15.366 -16.872 -6.501 1.00 95.50 244 TRP A CA 1
ATOM 1879 C C . TRP A 1 244 ? 15.422 -17.564 -7.863 1.00 95.50 244 TRP A C 1
ATOM 1881 O O . TRP A 1 244 ? 14.426 -18.149 -8.274 1.00 95.50 244 TRP A O 1
ATOM 1891 N N . GLU A 1 245 ? 16.576 -17.563 -8.535 1.00 94.50 245 GLU A N 1
ATOM 1892 C CA . GLU A 1 245 ? 16.774 -18.271 -9.812 1.00 94.50 245 GLU A CA 1
ATOM 1893 C C . GLU A 1 245 ? 16.557 -19.791 -9.699 1.00 94.50 245 GLU A C 1
ATOM 1895 O O . GLU A 1 245 ? 16.251 -20.446 -10.695 1.00 94.50 245 GLU A O 1
ATOM 1900 N N . GLY A 1 246 ? 16.697 -20.361 -8.497 1.00 94.38 246 GLY A N 1
ATOM 1901 C CA . GLY A 1 246 ? 16.468 -21.781 -8.233 1.00 94.38 246 GLY A CA 1
ATOM 1902 C C . GLY A 1 246 ? 15.022 -22.149 -7.885 1.00 94.38 246 GLY A C 1
ATOM 1903 O O . GLY A 1 246 ? 14.729 -23.337 -7.734 1.00 94.38 246 GLY A O 1
ATOM 1904 N N . LEU A 1 247 ? 14.118 -21.176 -7.722 1.00 94.81 247 LEU A N 1
ATOM 1905 C CA . LEU A 1 247 ? 12.740 -21.434 -7.302 1.00 94.81 247 LEU A CA 1
ATOM 1906 C C . LEU A 1 247 ? 11.856 -21.812 -8.505 1.00 94.81 247 LEU A C 1
ATOM 1908 O O . LEU A 1 247 ? 11.777 -21.056 -9.471 1.00 94.81 247 LEU A O 1
ATOM 1912 N N . PRO A 1 248 ? 11.129 -22.944 -8.457 1.00 93.81 248 PRO A N 1
ATOM 1913 C CA . PRO A 1 248 ? 10.409 -23.467 -9.621 1.00 93.81 248 PRO A CA 1
ATOM 1914 C C . PRO A 1 248 ? 9.186 -22.633 -10.029 1.00 93.81 248 PRO A C 1
ATOM 1916 O O . PRO A 1 248 ? 8.721 -22.754 -11.159 1.00 93.81 248 PRO A O 1
ATOM 1919 N N . ASN A 1 249 ? 8.646 -21.816 -9.121 1.00 94.44 249 ASN A N 1
ATOM 1920 C CA . ASN A 1 249 ? 7.482 -20.968 -9.364 1.00 94.44 249 ASN A CA 1
ATOM 1921 C C . ASN A 1 249 ? 7.825 -19.475 -9.473 1.00 94.44 249 ASN A C 1
ATOM 1923 O O . ASN A 1 249 ? 6.902 -18.673 -9.556 1.00 94.44 249 ASN A O 1
ATOM 1927 N N . LEU A 1 250 ? 9.105 -19.088 -9.475 1.00 96.00 250 LEU A N 1
ATOM 1928 C CA . LEU A 1 250 ? 9.531 -17.693 -9.611 1.00 96.00 250 LEU A CA 1
ATOM 1929 C C . LEU A 1 250 ? 10.286 -17.489 -10.927 1.00 96.00 250 LEU A C 1
ATOM 1931 O O . LEU A 1 250 ? 11.363 -18.035 -11.150 1.00 96.00 250 LEU A O 1
ATOM 1935 N N . PHE A 1 251 ? 9.727 -16.655 -11.794 1.00 91.75 251 PHE A N 1
ATOM 1936 C CA . PHE A 1 251 ? 10.270 -16.351 -13.110 1.00 91.75 251 PHE A CA 1
ATOM 1937 C C . PHE A 1 251 ? 10.849 -14.939 -13.109 1.00 91.75 251 PHE A C 1
ATOM 1939 O O . PHE A 1 251 ? 10.123 -13.955 -12.971 1.00 91.75 251 PHE A O 1
ATOM 1946 N N . LEU A 1 252 ? 12.169 -14.831 -13.259 1.00 91.81 252 LEU A N 1
ATOM 1947 C CA . LEU A 1 252 ? 12.879 -13.554 -13.211 1.00 91.81 252 LEU A CA 1
ATOM 1948 C C . LEU A 1 252 ? 13.161 -13.029 -14.621 1.00 91.81 252 LEU A C 1
ATOM 1950 O O . LEU A 1 252 ? 13.766 -13.701 -15.459 1.00 91.81 252 LEU A O 1
ATOM 1954 N N . HIS A 1 253 ? 12.758 -11.792 -14.880 1.00 87.62 253 HIS A N 1
ATOM 1955 C CA . HIS A 1 253 ? 12.890 -11.133 -16.170 1.00 87.62 253 HIS A CA 1
ATOM 1956 C C . HIS A 1 253 ? 13.583 -9.777 -15.990 1.00 87.62 253 HIS A C 1
ATOM 1958 O O . HIS A 1 253 ? 12.974 -8.788 -15.591 1.00 87.62 253 HIS A O 1
ATOM 1964 N N . ARG A 1 254 ? 14.881 -9.723 -16.303 1.00 87.19 254 ARG A N 1
ATOM 1965 C CA . ARG A 1 254 ? 15.658 -8.475 -16.350 1.00 87.19 254 ARG A CA 1
ATOM 1966 C C . ARG A 1 254 ? 15.504 -7.812 -17.717 1.00 87.19 254 ARG A C 1
ATOM 1968 O O . ARG A 1 254 ? 15.803 -8.447 -18.730 1.00 87.19 254 ARG A O 1
ATOM 1975 N N . VAL A 1 255 ? 15.048 -6.559 -17.726 1.00 82.75 255 VAL A N 1
ATOM 1976 C CA . VAL A 1 255 ? 14.736 -5.769 -18.925 1.00 82.75 255 VAL A CA 1
ATOM 1977 C C . VAL A 1 255 ? 15.578 -4.488 -18.955 1.00 82.75 255 VAL A C 1
ATOM 1979 O O . VAL A 1 255 ? 15.615 -3.751 -17.972 1.00 82.75 255 VAL A O 1
ATOM 1982 N N . VAL A 1 256 ? 16.246 -4.218 -20.079 1.00 81.12 256 VAL A N 1
ATOM 1983 C CA . VAL A 1 256 ? 17.091 -3.026 -20.288 1.00 81.12 256 VAL A CA 1
ATOM 1984 C C . VAL A 1 256 ? 16.541 -2.187 -21.444 1.00 81.12 256 VAL A C 1
ATOM 1986 O O . VAL A 1 256 ? 16.346 -2.723 -22.536 1.00 81.12 256 VAL A O 1
ATOM 1989 N N . SER A 1 257 ? 16.322 -0.883 -21.227 1.00 74.31 257 SER A N 1
ATOM 1990 C CA . SER A 1 257 ? 15.714 0.002 -22.238 1.00 74.31 257 SER A CA 1
ATOM 1991 C C . SER A 1 257 ? 16.695 0.650 -23.220 1.00 74.31 257 SER A C 1
ATOM 1993 O O . SER A 1 257 ? 16.381 0.745 -24.403 1.00 74.31 257 SER A O 1
ATOM 1995 N N . ASP A 1 258 ? 17.872 1.104 -22.771 1.00 69.94 258 ASP A N 1
ATOM 1996 C CA . ASP A 1 258 ? 18.737 1.994 -23.569 1.00 69.94 258 ASP A CA 1
ATOM 1997 C C . ASP A 1 258 ? 19.773 1.228 -24.423 1.00 69.94 258 ASP A C 1
ATOM 1999 O O . ASP A 1 258 ? 20.505 1.848 -25.197 1.00 69.94 258 ASP A O 1
ATOM 2003 N N . LEU A 1 259 ? 19.863 -0.106 -24.303 1.00 61.88 259 LEU A N 1
ATOM 2004 C CA . LEU A 1 259 ? 20.880 -0.907 -24.995 1.00 61.88 259 LEU A CA 1
ATOM 2005 C C . LEU A 1 259 ? 20.340 -2.252 -25.507 1.00 61.88 259 LEU A C 1
ATOM 2007 O O . LEU A 1 259 ? 20.162 -3.198 -24.743 1.00 61.88 259 LEU A O 1
ATOM 2011 N N . CYS A 1 260 ? 20.148 -2.359 -26.825 1.00 52.50 260 CYS A N 1
ATOM 2012 C CA . CYS A 1 260 ? 19.897 -3.635 -27.495 1.00 52.50 260 CYS A CA 1
ATOM 2013 C C . CYS A 1 260 ? 21.243 -4.348 -27.726 1.00 52.50 260 CYS A C 1
ATOM 2015 O O . CYS A 1 260 ? 22.061 -3.872 -28.512 1.00 52.50 260 CYS A O 1
ATOM 2017 N N . GLY A 1 261 ? 21.503 -5.438 -26.993 1.00 54.62 261 GLY A N 1
ATOM 2018 C CA . GLY A 1 261 ? 22.773 -6.182 -27.056 1.00 54.62 261 GLY A CA 1
ATOM 2019 C C . GLY A 1 261 ? 23.245 -6.814 -25.741 1.00 54.62 261 GLY A C 1
ATOM 2020 O O . GLY A 1 261 ? 24.282 -7.472 -25.727 1.00 54.62 261 GLY A O 1
ATOM 2021 N N . TRP A 1 262 ? 22.512 -6.624 -24.641 1.00 71.06 262 TRP A N 1
ATOM 2022 C CA . TRP A 1 262 ? 22.738 -7.369 -23.399 1.00 71.06 262 TRP A CA 1
ATOM 2023 C C . TRP A 1 262 ? 22.106 -8.770 -23.494 1.00 71.06 262 TRP A C 1
ATOM 2025 O O . TRP A 1 262 ? 21.159 -8.967 -24.251 1.00 71.06 262 TRP A O 1
ATOM 2035 N N . GLU A 1 263 ? 22.629 -9.751 -22.752 1.00 68.19 263 GLU A N 1
ATOM 2036 C CA . GLU A 1 263 ? 22.214 -11.163 -22.875 1.00 68.19 263 GLU A CA 1
ATOM 2037 C C . GLU A 1 263 ? 20.752 -11.438 -22.481 1.00 68.19 263 G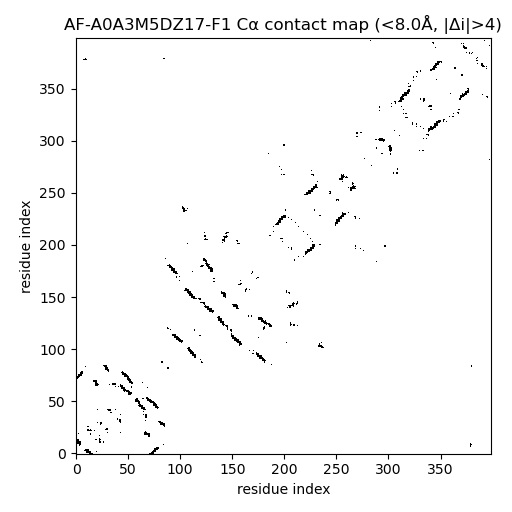LU A C 1
ATOM 2039 O O . GLU A 1 263 ? 20.200 -12.473 -22.848 1.00 68.19 263 GLU A O 1
ATOM 2044 N N . GLY A 1 264 ? 20.113 -10.539 -21.732 1.00 67.38 264 GLY A N 1
ATOM 2045 C CA . GLY A 1 264 ? 18.709 -10.675 -21.352 1.00 67.38 264 GLY A CA 1
ATOM 2046 C C . GLY A 1 264 ? 17.754 -9.866 -22.225 1.00 67.38 264 GLY A C 1
ATOM 2047 O O . GLY A 1 264 ? 18.024 -9.537 -23.379 1.00 67.38 264 GLY A O 1
ATOM 2048 N N . ARG A 1 265 ? 16.583 -9.542 -21.668 1.00 66.94 265 ARG A N 1
ATOM 2049 C CA . ARG A 1 265 ? 15.526 -8.868 -22.428 1.00 66.94 265 ARG A CA 1
ATOM 2050 C C . ARG A 1 265 ? 15.921 -7.414 -22.685 1.00 66.94 265 ARG A C 1
ATOM 2052 O O . ARG A 1 265 ? 16.291 -6.690 -21.760 1.00 66.94 265 ARG A O 1
ATOM 2059 N N . CYS A 1 266 ? 15.834 -7.006 -23.944 1.00 64.56 266 CYS A N 1
ATOM 2060 C CA . CYS A 1 266 ? 16.008 -5.628 -24.386 1.00 64.56 266 CYS A CA 1
ATOM 2061 C C . CYS A 1 266 ? 14.635 -5.085 -24.779 1.00 64.56 266 CYS A C 1
ATOM 2063 O O . CYS A 1 266 ? 13.880 -5.800 -25.437 1.00 64.56 266 CYS A O 1
ATOM 2065 N N . GLY A 1 267 ? 14.314 -3.861 -24.371 1.00 65.69 267 GLY A N 1
ATOM 2066 C CA . GLY A 1 267 ? 12.999 -3.282 -24.621 1.00 65.69 267 GLY A CA 1
ATOM 2067 C C . GLY A 1 267 ? 12.502 -2.399 -23.487 1.00 65.69 267 GLY A C 1
ATOM 2068 O O . GLY A 1 267 ? 13.146 -2.246 -22.448 1.00 65.69 267 GLY A O 1
ATOM 2069 N N . LEU A 1 268 ? 11.334 -1.804 -23.681 1.00 68.56 268 LEU A N 1
ATOM 2070 C CA . LEU A 1 268 ? 10.672 -1.027 -22.638 1.00 68.56 268 LEU A CA 1
ATOM 2071 C C . LEU A 1 268 ? 9.834 -1.963 -21.757 1.00 68.56 268 LEU A C 1
ATOM 2073 O O . LEU A 1 268 ? 9.251 -2.932 -22.235 1.00 68.56 268 LEU A O 1
ATOM 2077 N N . LEU A 1 269 ? 9.716 -1.651 -20.463 1.00 66.12 269 LEU A N 1
ATOM 2078 C CA . LEU A 1 269 ? 9.012 -2.494 -19.483 1.00 66.12 269 LEU A CA 1
ATOM 2079 C C . LEU A 1 269 ? 7.576 -2.852 -19.913 1.00 66.12 269 LEU A C 1
ATOM 2081 O O . LEU A 1 269 ? 7.102 -3.947 -19.634 1.00 66.12 269 LEU A O 1
ATOM 2085 N N . HIS A 1 270 ? 6.908 -1.963 -20.653 1.00 66.62 270 HIS A N 1
ATOM 2086 C CA . HIS A 1 270 ? 5.570 -2.203 -21.189 1.00 66.62 270 HIS A CA 1
ATOM 2087 C C . HIS A 1 270 ? 5.502 -3.385 -22.174 1.00 66.62 270 HIS A C 1
ATOM 2089 O O . HIS A 1 270 ? 4.470 -4.038 -22.248 1.00 66.62 270 HIS A O 1
ATOM 2095 N N . GLU A 1 271 ? 6.567 -3.703 -22.914 1.00 69.31 271 GLU A N 1
ATOM 2096 C CA . GLU A 1 271 ? 6.587 -4.843 -23.846 1.00 69.31 271 GLU A CA 1
ATOM 2097 C C . GLU A 1 271 ? 6.507 -6.169 -23.083 1.00 69.31 271 GLU A C 1
ATOM 2099 O O . GLU A 1 271 ? 5.758 -7.065 -23.462 1.00 69.31 271 GLU A O 1
ATOM 2104 N N . ALA A 1 272 ? 7.182 -6.237 -21.937 1.00 65.31 272 ALA A N 1
ATOM 2105 C CA . ALA A 1 272 ? 7.064 -7.331 -20.983 1.00 65.31 272 ALA A CA 1
ATOM 2106 C C . ALA A 1 272 ? 5.641 -7.447 -20.404 1.00 65.31 272 ALA A C 1
ATOM 2108 O O . ALA A 1 272 ? 5.092 -8.543 -20.317 1.00 65.31 272 ALA A O 1
ATOM 2109 N N . VAL A 1 273 ? 5.003 -6.320 -20.071 1.00 70.94 273 VAL A N 1
ATOM 2110 C CA . VAL A 1 273 ? 3.597 -6.320 -19.627 1.00 70.94 273 VAL A CA 1
ATOM 2111 C C . VAL A 1 273 ? 2.658 -6.794 -20.741 1.00 70.94 273 VAL A C 1
ATOM 2113 O O . VAL A 1 273 ? 1.694 -7.500 -20.463 1.00 70.94 273 VAL A O 1
ATOM 2116 N N . ARG A 1 274 ? 2.940 -6.485 -22.015 1.00 75.62 274 ARG A N 1
ATOM 2117 C CA . ARG A 1 274 ? 2.148 -6.999 -23.148 1.00 75.62 274 ARG A CA 1
ATOM 2118 C C . ARG A 1 274 ? 2.214 -8.519 -23.271 1.00 75.62 274 ARG A C 1
ATOM 2120 O O . ARG A 1 274 ? 1.201 -9.112 -23.624 1.00 75.62 274 ARG A O 1
ATOM 2127 N N . GLU A 1 275 ? 3.352 -9.148 -22.969 1.00 71.56 275 GLU A N 1
ATOM 2128 C CA . GLU A 1 275 ? 3.449 -10.618 -22.925 1.00 71.56 275 GLU A CA 1
ATOM 2129 C C . GLU A 1 275 ? 2.508 -11.205 -21.866 1.00 71.56 275 GLU A C 1
ATOM 2131 O O . GLU A 1 275 ? 1.838 -12.201 -22.120 1.00 71.56 275 GLU A O 1
ATOM 2136 N N . VAL A 1 276 ? 2.400 -10.547 -20.710 1.00 70.06 276 VAL A N 1
ATOM 2137 C CA . VAL A 1 276 ? 1.477 -10.942 -19.638 1.00 70.06 276 VAL A CA 1
ATOM 2138 C C . VAL A 1 276 ? 0.022 -10.747 -20.057 1.00 70.06 276 VAL A C 1
ATOM 2140 O O . VAL A 1 276 ? -0.785 -11.656 -19.893 1.00 70.06 276 VAL A O 1
ATOM 2143 N N . LEU A 1 277 ? -0.321 -9.598 -20.648 1.00 73.81 277 LEU A N 1
ATOM 2144 C CA . LEU A 1 277 ? -1.668 -9.356 -21.182 1.00 73.81 277 LEU A CA 1
ATOM 2145 C C . LEU A 1 277 ? -2.045 -10.380 -22.267 1.00 73.81 277 LEU A C 1
ATOM 2147 O O . LEU A 1 277 ? -3.215 -10.722 -22.426 1.00 73.81 277 LEU A O 1
ATOM 2151 N N . ALA A 1 278 ? -1.055 -10.904 -22.994 1.00 77.25 278 ALA A N 1
ATOM 2152 C CA . ALA A 1 278 ? -1.247 -11.941 -24.000 1.00 77.25 278 ALA A CA 1
ATOM 2153 C C . ALA A 1 278 ? -1.498 -13.344 -23.416 1.00 77.25 278 ALA A C 1
ATOM 2155 O O . ALA A 1 278 ? -1.840 -14.240 -24.183 1.00 77.25 278 ALA A O 1
ATOM 2156 N N . LEU A 1 279 ? -1.405 -13.545 -22.093 1.00 71.44 279 LEU A N 1
ATOM 2157 C CA . LEU A 1 279 ? -1.802 -14.801 -21.439 1.00 71.44 279 LEU A CA 1
ATOM 2158 C C . LEU A 1 279 ? -3.323 -15.042 -21.467 1.00 71.44 279 LEU A C 1
ATOM 2160 O O . LEU A 1 279 ? -3.769 -16.107 -21.054 1.00 71.44 279 LEU A O 1
ATOM 2164 N N . GLN A 1 280 ? -4.105 -14.083 -21.981 1.00 70.25 280 GLN A N 1
ATOM 2165 C CA . GLN A 1 280 ? -5.553 -14.186 -22.200 1.00 70.25 280 GLN A CA 1
ATOM 2166 C C . GLN A 1 280 ? -6.334 -14.603 -20.947 1.00 70.25 280 GLN A C 1
ATOM 2168 O O . GLN A 1 280 ? -7.203 -15.468 -21.013 1.00 70.25 280 GLN A O 1
ATOM 2173 N N . ALA A 1 281 ? -6.035 -13.981 -19.806 1.00 72.31 281 ALA A N 1
ATOM 2174 C CA . ALA A 1 281 ? -6.895 -14.111 -18.636 1.00 72.31 281 ALA A CA 1
ATOM 2175 C C . ALA A 1 281 ? -8.333 -13.681 -18.980 1.00 72.31 281 ALA A C 1
ATOM 2177 O O . ALA A 1 281 ? -8.527 -12.744 -19.760 1.00 72.31 281 ALA A O 1
ATOM 2178 N N . ASP A 1 282 ? -9.326 -14.319 -18.351 1.00 72.38 282 ASP A N 1
ATOM 2179 C CA . ASP A 1 282 ? -10.743 -13.953 -18.513 1.00 72.38 282 ASP A CA 1
ATOM 2180 C C . ASP A 1 282 ? -10.989 -12.477 -18.151 1.00 72.38 282 ASP A C 1
ATOM 2182 O O . ASP A 1 282 ? -11.832 -11.799 -18.739 1.00 72.38 282 ASP A O 1
ATOM 2186 N N . PHE A 1 283 ? -10.198 -11.957 -17.206 1.00 76.44 283 PHE A N 1
ATOM 2187 C CA . PHE A 1 283 ? -10.182 -10.558 -16.810 1.00 76.44 283 PHE A CA 1
ATOM 2188 C C . PHE A 1 283 ? -8.776 -10.131 -16.368 1.00 76.44 283 PHE A C 1
ATOM 2190 O O . PHE A 1 283 ? -8.080 -10.873 -15.677 1.00 76.44 283 PHE A O 1
ATOM 2197 N N . THR A 1 284 ? -8.343 -8.927 -16.752 1.00 78.50 284 THR A N 1
ATOM 2198 C CA . THR A 1 284 ? -7.087 -8.328 -16.275 1.00 78.50 284 THR A CA 1
ATOM 2199 C C . THR A 1 284 ? -7.344 -6.932 -15.729 1.00 78.50 284 THR A C 1
ATOM 2201 O O . THR A 1 284 ? -7.825 -6.057 -16.448 1.00 78.50 284 THR A O 1
ATOM 2204 N N . LEU A 1 285 ? -6.978 -6.721 -14.466 1.00 81.81 285 LEU A N 1
ATOM 2205 C CA . LEU A 1 285 ? -7.007 -5.424 -13.803 1.00 81.81 285 LEU A CA 1
ATOM 2206 C C . LEU A 1 285 ? -5.572 -4.970 -13.531 1.00 81.81 285 LEU A C 1
ATOM 2208 O O . LEU A 1 285 ? -4.792 -5.704 -12.930 1.00 81.81 285 LEU A O 1
ATOM 2212 N N . VAL A 1 286 ? -5.233 -3.758 -13.969 1.00 79.94 286 VAL A N 1
ATOM 2213 C CA . VAL A 1 286 ? -3.936 -3.133 -13.691 1.00 79.94 286 VAL A CA 1
ATOM 2214 C C . VAL A 1 286 ? -4.167 -1.971 -12.738 1.00 79.94 286 VAL A C 1
ATOM 2216 O O . VAL A 1 286 ? -4.780 -0.971 -13.109 1.00 79.94 286 VAL A O 1
ATOM 2219 N N . GLU A 1 287 ? -3.680 -2.103 -11.508 1.00 79.00 287 GLU A N 1
ATOM 2220 C CA . GLU A 1 287 ? -3.702 -1.015 -10.538 1.00 79.00 287 GLU A CA 1
ATOM 2221 C C . GLU A 1 287 ? -2.499 -0.089 -10.753 1.00 79.00 287 GLU A C 1
ATOM 2223 O O . GLU A 1 287 ? -1.352 -0.525 -10.863 1.00 79.00 287 GLU A O 1
ATOM 2228 N N . GLY A 1 288 ? -2.768 1.212 -10.836 1.00 71.69 288 GLY A N 1
ATOM 2229 C CA . GLY A 1 288 ? -1.733 2.234 -10.905 1.00 71.69 288 GLY A CA 1
ATOM 2230 C C . GLY A 1 288 ? -1.211 2.620 -9.521 1.00 71.69 288 GLY A C 1
ATOM 2231 O O . GLY A 1 288 ? -1.973 2.665 -8.563 1.00 71.69 288 GLY A O 1
ATOM 2232 N N . ALA A 1 289 ? 0.066 2.990 -9.415 1.00 68.88 289 ALA A N 1
ATOM 2233 C CA . ALA A 1 289 ? 0.637 3.492 -8.166 1.00 68.88 289 ALA A CA 1
ATOM 2234 C C . ALA A 1 289 ? 0.628 5.030 -8.111 1.00 68.88 289 ALA A C 1
ATOM 2236 O O . ALA A 1 289 ? 1.144 5.712 -9.000 1.00 68.88 289 ALA A O 1
ATOM 2237 N N . GLY A 1 290 ? 0.068 5.587 -7.034 1.00 72.94 290 GLY A N 1
ATOM 2238 C CA . GLY A 1 290 ? 0.052 7.025 -6.760 1.00 72.94 290 GLY A CA 1
ATOM 2239 C C . GLY A 1 290 ? -0.988 7.797 -7.580 1.00 72.94 290 GLY A C 1
ATOM 2240 O O . GLY A 1 290 ? -2.035 8.158 -7.054 1.00 72.94 290 GLY A O 1
ATOM 2241 N N . GLY A 1 291 ? -0.714 8.090 -8.852 1.00 82.56 291 GLY A N 1
ATOM 2242 C CA . GLY A 1 291 ? -1.588 8.931 -9.673 1.00 82.56 291 GLY A CA 1
ATOM 2243 C C . GLY A 1 291 ? -1.193 8.993 -11.145 1.00 82.56 291 GLY A C 1
ATOM 2244 O O . GLY A 1 291 ? -0.098 8.601 -11.534 1.00 82.56 291 GLY A O 1
ATOM 2245 N N . TRP A 1 292 ? -2.090 9.528 -11.975 1.00 90.25 292 TRP A N 1
ATOM 2246 C CA . TRP A 1 292 ? -1.973 9.470 -13.438 1.00 90.25 292 TRP A CA 1
ATOM 2247 C C . TRP A 1 292 ? -0.667 10.067 -13.994 1.00 90.25 292 TRP A C 1
ATOM 2249 O O . TRP A 1 292 ? -0.056 9.521 -14.910 1.00 90.25 292 TRP A O 1
ATOM 2259 N N . ARG A 1 293 ? -0.210 11.179 -13.406 1.00 89.50 293 ARG A N 1
ATOM 2260 C CA . ARG A 1 293 ? 1.027 11.891 -13.775 1.00 89.50 293 ARG A CA 1
ATOM 2261 C C . ARG A 1 293 ? 2.188 11.625 -12.817 1.00 89.50 293 ARG A C 1
ATOM 2263 O O . ARG A 1 293 ? 3.092 12.447 -12.725 1.00 89.50 293 ARG A O 1
ATOM 2270 N N . VAL A 1 294 ? 2.148 10.526 -12.064 1.00 81.06 294 VAL A N 1
ATOM 2271 C CA . VAL A 1 294 ? 3.282 10.148 -11.216 1.00 81.06 294 VAL A CA 1
ATOM 2272 C C . VAL A 1 294 ? 4.453 9.737 -12.113 1.00 81.06 294 VAL A C 1
ATOM 2274 O O . VAL A 1 294 ? 4.251 8.894 -12.992 1.00 81.06 294 VAL A O 1
ATOM 2277 N N . PRO A 1 295 ? 5.654 10.308 -11.914 1.00 71.38 295 PRO A N 1
ATOM 2278 C CA . PRO A 1 295 ? 6.838 9.913 -12.665 1.00 71.38 295 PRO A CA 1
ATOM 2279 C C . PRO A 1 295 ? 7.188 8.445 -12.411 1.00 71.38 295 PRO A C 1
ATOM 2281 O O . PRO A 1 295 ? 7.225 8.008 -11.261 1.00 71.38 295 PRO A O 1
ATOM 2284 N N . LEU A 1 296 ? 7.477 7.694 -13.474 1.00 65.31 296 LEU A N 1
ATOM 2285 C CA . LEU A 1 296 ? 8.004 6.329 -13.371 1.00 65.31 296 LEU A CA 1
ATOM 2286 C C . LEU A 1 296 ? 9.531 6.334 -13.387 1.00 65.31 296 LEU A C 1
ATOM 2288 O O . LEU A 1 296 ? 10.182 5.774 -12.509 1.00 65.31 296 LEU A O 1
ATOM 2292 N N . LEU A 1 297 ? 10.106 6.976 -14.400 1.00 62.28 297 LEU A N 1
ATOM 2293 C CA . LEU A 1 297 ? 11.541 7.147 -14.570 1.00 62.28 297 LEU A CA 1
ATOM 2294 C C . LEU A 1 297 ? 11.764 8.310 -15.537 1.00 62.28 297 LEU A C 1
ATOM 2296 O O . LEU A 1 297 ? 10.994 8.461 -16.472 1.00 62.28 297 LEU A O 1
ATOM 2300 N N . GLY A 1 298 ? 12.811 9.115 -15.349 1.00 67.38 298 GLY A N 1
ATOM 2301 C CA . GLY A 1 298 ? 13.174 10.134 -16.337 1.00 67.38 298 GLY A CA 1
ATOM 2302 C C . GLY A 1 298 ? 12.081 11.186 -16.553 1.00 67.38 298 GLY A C 1
ATOM 2303 O O . GLY A 1 298 ? 11.809 11.979 -15.653 1.00 67.38 298 GLY A O 1
ATOM 2304 N N . ARG A 1 299 ? 11.520 11.241 -17.768 1.00 72.31 299 ARG A N 1
ATOM 2305 C CA . ARG A 1 299 ? 10.428 12.169 -18.131 1.00 72.31 299 ARG A CA 1
ATOM 2306 C C . ARG A 1 299 ? 9.087 11.452 -18.292 1.00 72.31 299 ARG A C 1
ATOM 2308 O O . ARG A 1 299 ? 8.086 12.120 -18.546 1.00 72.31 299 ARG A O 1
ATOM 2315 N N . GLU A 1 300 ? 9.088 10.130 -18.191 1.00 74.75 300 GLU A N 1
ATOM 2316 C CA . GLU A 1 300 ? 7.928 9.271 -18.348 1.00 74.75 300 GLU A CA 1
ATOM 2317 C C . GLU A 1 300 ? 7.075 9.242 -17.076 1.00 74.75 300 GLU A C 1
ATOM 2319 O O . GLU A 1 300 ? 7.585 9.172 -15.953 1.00 74.75 300 GLU A O 1
ATOM 2324 N N . ASN A 1 301 ? 5.758 9.237 -17.263 1.00 83.19 301 ASN A N 1
ATOM 2325 C CA . ASN A 1 301 ? 4.766 9.099 -16.204 1.00 83.19 301 ASN A CA 1
ATOM 2326 C C . ASN A 1 301 ? 4.064 7.740 -16.283 1.00 83.19 301 ASN A C 1
ATOM 2328 O O . ASN A 1 301 ? 4.104 7.055 -17.305 1.00 83.19 301 ASN A O 1
ATOM 2332 N N . LEU A 1 302 ? 3.328 7.381 -15.231 1.00 81.62 302 LEU A N 1
ATOM 2333 C CA . LEU A 1 302 ? 2.475 6.190 -15.211 1.00 81.62 302 LEU A CA 1
ATOM 2334 C C . LEU A 1 302 ? 1.497 6.151 -16.400 1.00 81.62 302 LEU A C 1
ATOM 2336 O O . LEU A 1 302 ? 1.265 5.092 -16.982 1.00 81.62 302 LEU A O 1
ATOM 2340 N N . SER A 1 303 ? 0.986 7.311 -16.816 1.00 87.38 303 SER A N 1
ATOM 2341 C CA . SER A 1 303 ? 0.146 7.448 -18.007 1.00 87.38 303 SER A CA 1
ATOM 2342 C C . SER A 1 303 ? 0.805 6.935 -19.289 1.00 87.38 303 SER A C 1
ATOM 2344 O O . SER A 1 303 ? 0.115 6.407 -20.153 1.00 87.38 303 SER A O 1
ATOM 2346 N N . ASP A 1 304 ? 2.127 7.060 -19.439 1.00 84.25 304 ASP A N 1
ATOM 2347 C CA . ASP A 1 304 ? 2.820 6.588 -20.643 1.00 84.25 304 ASP A CA 1
ATOM 2348 C C . ASP A 1 304 ? 2.795 5.062 -20.738 1.00 84.25 304 ASP A C 1
ATOM 2350 O O . ASP A 1 304 ? 2.595 4.524 -21.826 1.00 84.25 304 ASP A O 1
ATOM 2354 N N . LEU A 1 305 ? 2.876 4.360 -19.603 1.00 79.69 305 LEU A N 1
ATOM 2355 C CA . LEU A 1 305 ? 2.668 2.913 -19.560 1.00 79.69 305 LEU A CA 1
ATOM 2356 C C . LEU A 1 305 ? 1.246 2.551 -20.010 1.00 79.69 305 LEU A C 1
ATOM 2358 O O . LEU A 1 305 ? 1.082 1.712 -20.893 1.00 79.69 305 LEU A O 1
ATOM 2362 N N . ALA A 1 306 ? 0.224 3.214 -19.463 1.00 86.50 306 ALA A N 1
ATOM 2363 C CA . ALA A 1 306 ? -1.164 2.963 -19.853 1.00 86.50 306 ALA A CA 1
ATOM 2364 C C . ALA A 1 306 ? -1.401 3.220 -21.355 1.00 86.50 306 ALA A C 1
ATOM 2366 O O . ALA A 1 306 ? -2.087 2.436 -22.012 1.00 86.50 306 ALA A O 1
ATOM 2367 N N . ARG A 1 307 ? -0.784 4.274 -21.915 1.00 88.06 307 ARG A N 1
ATOM 2368 C CA . ARG A 1 307 ? -0.853 4.621 -23.348 1.00 88.06 307 ARG A CA 1
ATOM 2369 C C . ARG A 1 307 ? -0.218 3.548 -24.218 1.00 88.06 307 ARG A C 1
ATOM 2371 O O . ARG A 1 307 ? -0.812 3.134 -25.208 1.00 88.06 307 ARG A O 1
ATOM 2378 N N . LEU A 1 308 ? 0.970 3.086 -23.838 1.00 83.81 308 LEU A N 1
ATOM 2379 C CA . LEU A 1 308 ? 1.706 2.055 -24.571 1.00 83.81 308 LEU A CA 1
ATOM 2380 C C . LEU A 1 308 ? 0.982 0.704 -24.554 1.00 83.81 308 LEU A C 1
ATOM 2382 O O . LEU A 1 308 ? 1.044 -0.039 -25.532 1.00 83.81 308 LEU A O 1
ATOM 2386 N N . LEU A 1 309 ? 0.272 0.399 -23.467 1.00 82.81 309 LEU A N 1
ATOM 2387 C CA . LEU A 1 309 ? -0.563 -0.799 -23.355 1.00 82.81 309 LEU A CA 1
ATOM 2388 C C . LEU A 1 309 ? -1.956 -0.630 -23.981 1.00 82.81 309 LEU A C 1
ATOM 2390 O O . LEU A 1 309 ? -2.681 -1.615 -24.093 1.00 82.81 309 LEU A O 1
ATOM 2394 N N . ALA A 1 310 ? -2.320 0.590 -24.392 1.00 86.88 310 ALA A N 1
ATOM 2395 C CA . ALA A 1 310 ? -3.638 0.949 -24.912 1.00 86.88 310 ALA A CA 1
ATOM 2396 C C . ALA A 1 310 ? -4.796 0.476 -24.009 1.00 86.88 310 ALA A C 1
ATOM 2398 O O . ALA A 1 310 ? -5.841 0.042 -24.496 1.00 86.88 310 ALA A O 1
ATOM 2399 N N . LEU A 1 311 ? -4.602 0.538 -22.686 1.00 87.00 311 LEU A N 1
ATOM 2400 C CA . LEU A 1 311 ? -5.588 0.056 -21.722 1.00 87.00 311 LEU A CA 1
ATOM 2401 C C . LEU A 1 311 ? -6.674 1.111 -21.463 1.00 87.00 311 LEU A C 1
ATOM 2403 O O . LEU A 1 311 ? -6.346 2.283 -21.252 1.00 87.00 311 LEU A O 1
ATOM 2407 N N . PRO A 1 312 ? -7.961 0.719 -21.427 1.00 91.69 312 PRO A N 1
ATOM 2408 C CA . PRO A 1 312 ? -9.010 1.587 -20.912 1.00 91.69 312 PRO A CA 1
ATOM 2409 C C . PRO A 1 312 ? -8.792 1.875 -19.421 1.00 91.69 312 PRO A C 1
ATOM 2411 O O . PRO A 1 312 ? -8.304 1.028 -18.674 1.00 91.69 312 PRO A O 1
ATOM 2414 N N . VAL A 1 313 ? -9.186 3.068 -18.979 1.00 94.62 313 VAL A N 1
ATOM 2415 C CA . VAL A 1 313 ? -8.927 3.546 -17.615 1.00 94.62 313 VAL A CA 1
ATOM 2416 C C . VAL A 1 313 ? -10.210 3.566 -16.797 1.00 94.62 313 VAL A C 1
ATOM 2418 O O . VAL A 1 313 ? -11.233 4.082 -17.250 1.00 94.62 313 VAL A O 1
ATOM 2421 N N . VAL A 1 314 ? -10.134 3.065 -15.564 1.00 95.06 314 VAL A N 1
ATOM 2422 C CA . VAL A 1 314 ? -11.144 3.299 -14.527 1.00 95.06 314 VAL A CA 1
ATOM 2423 C C . VAL A 1 314 ? -10.602 4.335 -13.547 1.00 95.06 314 VAL A C 1
ATOM 2425 O O . VAL A 1 314 ? -9.545 4.137 -12.952 1.00 95.06 314 VAL A O 1
ATOM 2428 N N . LEU A 1 315 ? -11.315 5.450 -13.375 1.00 95.56 315 LEU A N 1
ATOM 2429 C CA . LEU A 1 315 ? -10.924 6.509 -12.442 1.00 95.56 315 LEU A CA 1
ATOM 2430 C C . LEU A 1 315 ? -11.610 6.323 -11.084 1.00 95.56 315 LEU A C 1
ATOM 2432 O O . LEU A 1 315 ? -12.830 6.422 -10.983 1.00 95.56 315 LEU A O 1
ATOM 2436 N N . VAL A 1 316 ? -10.838 6.131 -10.016 1.00 94.38 316 VAL A N 1
ATOM 2437 C CA . VAL A 1 316 ? -11.373 6.130 -8.646 1.00 94.38 316 VAL A CA 1
ATOM 2438 C C . VAL A 1 316 ? -11.322 7.549 -8.081 1.00 94.38 316 VAL A C 1
ATOM 2440 O O . VAL A 1 316 ? -10.252 8.122 -7.882 1.00 94.38 316 VAL A O 1
ATOM 2443 N N . VAL A 1 317 ? -12.489 8.134 -7.820 1.00 94.62 317 VAL A N 1
ATOM 2444 C CA . VAL A 1 317 ? -12.632 9.491 -7.287 1.00 94.62 317 VAL A CA 1
ATOM 2445 C C . VAL A 1 317 ? -12.832 9.419 -5.780 1.00 94.62 317 VAL A C 1
ATOM 2447 O O . VAL A 1 317 ? -13.898 9.031 -5.308 1.00 94.62 317 VAL A O 1
ATOM 2450 N N . GLY A 1 318 ? -11.829 9.848 -5.013 1.00 92.19 318 GLY A N 1
ATOM 2451 C CA . GLY A 1 318 ? -11.992 10.085 -3.579 1.00 92.19 318 GLY A CA 1
ATOM 2452 C C . GLY A 1 318 ? -12.916 11.281 -3.338 1.00 92.19 318 GLY A C 1
ATOM 2453 O O . GLY A 1 318 ? -12.502 12.429 -3.519 1.00 92.19 318 GLY A O 1
ATOM 2454 N N . VAL A 1 319 ? -14.163 11.024 -2.947 1.00 90.31 319 VAL A N 1
ATOM 2455 C CA . VAL A 1 319 ? -15.187 12.043 -2.707 1.00 90.31 319 VAL A CA 1
ATOM 2456 C C . VAL A 1 319 ? -14.922 12.716 -1.366 1.00 90.31 319 VAL A C 1
ATOM 2458 O O . VAL A 1 319 ? -15.031 12.112 -0.300 1.00 90.31 319 VAL A O 1
ATOM 2461 N N . ARG A 1 320 ? -14.514 13.978 -1.473 1.00 86.06 320 ARG A N 1
ATOM 2462 C CA . ARG A 1 320 ? -14.190 14.925 -0.403 1.00 86.06 320 ARG A CA 1
ATOM 2463 C C . ARG A 1 320 ? -14.229 16.340 -0.982 1.00 86.06 320 ARG A C 1
ATOM 2465 O O . ARG A 1 320 ? -14.416 16.515 -2.192 1.00 86.06 320 ARG A O 1
ATOM 2472 N N . LEU A 1 321 ? -14.005 17.361 -0.160 1.00 81.88 321 LEU A N 1
ATOM 2473 C CA . LEU A 1 321 ? -13.906 18.737 -0.651 1.00 81.88 321 LEU A CA 1
ATOM 2474 C C . LEU A 1 321 ? -12.844 18.857 -1.766 1.00 81.88 321 LEU A C 1
ATOM 2476 O O . LEU A 1 321 ? -11.719 18.386 -1.620 1.00 81.88 321 LEU A O 1
ATOM 2480 N N . GLY A 1 322 ? -13.220 19.475 -2.891 1.00 86.25 322 GLY A N 1
ATOM 2481 C CA . GLY A 1 322 ? -12.353 19.654 -4.064 1.00 86.25 322 GLY A CA 1
ATOM 2482 C C . GLY A 1 322 ? -12.335 18.487 -5.062 1.00 86.25 322 GLY A C 1
ATOM 2483 O O . GLY A 1 322 ? -11.709 18.613 -6.115 1.00 86.25 322 GLY A O 1
ATOM 2484 N N . CYS A 1 323 ? -13.037 17.377 -4.791 1.00 91.12 323 CYS A N 1
ATOM 2485 C CA . CYS A 1 323 ? -12.999 16.185 -5.650 1.00 91.12 323 CYS A CA 1
ATOM 2486 C C . CYS A 1 323 ? -13.442 16.437 -7.100 1.00 91.12 323 CYS A C 1
ATOM 2488 O O . CYS A 1 323 ? -12.837 15.870 -8.001 1.00 91.12 323 CYS A O 1
ATOM 2490 N N . ILE A 1 324 ? -14.419 17.324 -7.340 1.00 92.69 324 ILE A N 1
ATOM 2491 C CA . ILE A 1 324 ? -14.896 17.666 -8.694 1.00 92.69 324 ILE A CA 1
ATOM 2492 C C . ILE A 1 324 ? -13.743 18.163 -9.567 1.00 92.69 324 ILE A C 1
ATOM 2494 O O . ILE A 1 324 ? -13.519 17.636 -10.651 1.00 92.69 324 ILE A O 1
ATOM 2498 N N . ASN A 1 325 ? -12.971 19.137 -9.077 1.00 94.50 325 ASN A N 1
ATOM 2499 C CA . ASN A 1 325 ? -11.838 19.685 -9.818 1.00 94.50 325 ASN A CA 1
ATOM 2500 C C . ASN A 1 325 ? -10.785 18.607 -10.111 1.00 94.50 325 ASN A C 1
ATOM 2502 O O . ASN A 1 325 ? -10.351 18.456 -11.248 1.00 94.50 325 ASN A O 1
ATOM 2506 N N . HIS A 1 326 ? -10.403 17.823 -9.098 1.00 92.50 326 HIS A N 1
ATOM 2507 C CA . HIS A 1 326 ? -9.402 16.769 -9.272 1.00 92.50 326 HIS A CA 1
ATOM 2508 C C . HIS A 1 326 ? -9.859 15.673 -10.241 1.00 92.50 326 HIS A C 1
ATOM 2510 O O . HIS A 1 326 ? -9.059 15.226 -11.062 1.00 92.50 326 HIS A O 1
ATOM 2516 N N . ALA A 1 327 ? -11.126 15.260 -10.177 1.00 95.75 327 ALA A N 1
ATOM 2517 C CA . ALA A 1 327 ? -11.683 14.245 -11.060 1.00 95.75 327 ALA A CA 1
ATOM 2518 C C . ALA A 1 327 ? -11.722 14.724 -12.515 1.00 95.75 327 ALA A C 1
ATOM 2520 O O . ALA A 1 327 ? -11.284 13.992 -13.398 1.00 95.75 327 ALA A O 1
ATOM 2521 N N . LEU A 1 328 ? -12.174 15.960 -12.760 1.00 97.50 328 LEU A N 1
ATOM 2522 C CA . LEU A 1 328 ? -12.235 16.525 -14.110 1.00 97.50 328 LEU A CA 1
ATOM 2523 C C . LEU A 1 328 ? -10.844 16.725 -14.709 1.00 97.50 328 LEU A C 1
ATOM 2525 O O . LEU A 1 328 ? -10.608 16.259 -15.816 1.00 97.50 328 LEU A O 1
ATOM 2529 N N . LEU A 1 329 ? -9.894 17.300 -13.962 1.00 97.06 329 LEU A N 1
ATOM 2530 C CA . LEU A 1 329 ? -8.510 17.439 -14.435 1.00 97.06 329 LEU A CA 1
ATOM 2531 C C . LEU A 1 329 ? -7.856 16.079 -14.722 1.00 97.06 329 LEU A C 1
ATOM 2533 O O . LEU A 1 329 ? -7.085 15.947 -15.672 1.00 97.06 329 LEU A O 1
ATOM 2537 N N . SER A 1 330 ? -8.168 15.055 -13.920 1.00 95.81 330 SER A N 1
ATOM 2538 C CA . SER A 1 330 ? -7.675 13.692 -14.160 1.00 95.81 330 SER A CA 1
ATOM 2539 C C . SER A 1 330 ? -8.301 13.086 -15.417 1.00 95.81 330 SER A C 1
ATOM 2541 O O . SER A 1 330 ? -7.583 12.521 -16.237 1.00 95.81 330 SER A O 1
ATOM 2543 N N . ALA A 1 331 ? -9.614 13.242 -15.609 1.00 97.44 331 ALA A N 1
ATOM 2544 C CA . ALA A 1 331 ? -10.319 12.776 -16.801 1.00 97.44 331 ALA A CA 1
ATOM 2545 C C . ALA A 1 331 ? -9.834 13.485 -18.077 1.00 97.44 331 ALA A C 1
ATOM 2547 O O . ALA A 1 331 ? -9.566 12.824 -19.077 1.00 97.44 331 ALA A O 1
ATOM 2548 N N . GLU A 1 332 ? -9.649 14.806 -18.036 1.00 97.75 332 GLU A N 1
ATOM 2549 C CA . GLU A 1 332 ? -9.070 15.589 -19.133 1.00 97.75 332 GLU A CA 1
ATOM 2550 C C . GLU A 1 332 ? -7.651 15.124 -19.471 1.00 97.75 332 GLU A C 1
ATOM 2552 O O . GLU A 1 332 ? -7.316 14.989 -20.644 1.00 97.75 332 GLU A O 1
ATOM 2557 N N . ALA A 1 333 ? -6.825 14.827 -18.463 1.00 97.06 333 ALA A N 1
ATOM 2558 C CA . ALA A 1 333 ? -5.483 14.299 -18.680 1.00 97.06 333 ALA A CA 1
ATOM 2559 C C . ALA A 1 333 ? -5.502 12.909 -19.338 1.00 97.06 333 ALA A C 1
ATOM 2561 O O . ALA A 1 333 ? -4.736 12.687 -20.273 1.00 97.06 333 ALA A O 1
ATOM 2562 N N . ILE A 1 334 ? -6.382 12.006 -18.888 1.00 96.62 334 ILE A N 1
ATOM 2563 C CA . ILE A 1 334 ? -6.563 10.663 -19.469 1.00 96.62 334 ILE A CA 1
ATOM 2564 C C . ILE A 1 334 ? -6.985 10.764 -20.942 1.00 96.62 334 ILE A C 1
ATOM 2566 O O . ILE A 1 334 ? -6.388 10.125 -21.809 1.00 96.62 334 ILE A O 1
ATOM 2570 N N . LEU A 1 335 ? -7.982 11.601 -21.240 1.00 96.62 335 LEU A N 1
ATOM 2571 C CA . LEU A 1 335 ? -8.467 11.807 -22.607 1.00 96.62 335 LEU A CA 1
ATOM 2572 C C . LEU A 1 335 ? -7.427 12.510 -23.485 1.00 96.62 335 LEU A C 1
ATOM 2574 O O . LEU A 1 335 ? -7.233 12.130 -24.637 1.00 96.62 335 LEU A O 1
ATOM 2578 N N . GLY A 1 336 ? -6.733 13.512 -22.941 1.00 96.75 336 GLY A N 1
ATOM 2579 C CA . GLY A 1 336 ? -5.660 14.236 -23.624 1.00 96.75 336 GLY A CA 1
ATOM 2580 C C . GLY A 1 336 ? -4.459 13.352 -23.969 1.00 96.75 336 GLY A C 1
ATOM 2581 O O . GLY A 1 336 ? -3.765 13.613 -24.948 1.00 96.75 336 GLY A O 1
ATOM 2582 N N . ASP A 1 337 ? -4.254 12.270 -23.218 1.00 95.19 337 ASP A N 1
ATOM 2583 C CA . ASP A 1 337 ? -3.266 11.229 -23.516 1.00 95.19 337 ASP A CA 1
ATOM 2584 C C . ASP A 1 337 ? -3.694 10.256 -24.623 1.00 95.19 337 ASP A C 1
ATOM 2586 O O . ASP A 1 337 ? -2.876 9.446 -25.077 1.00 95.19 337 ASP A O 1
ATOM 2590 N N . GLY A 1 338 ? -4.950 10.346 -25.069 1.00 95.69 338 GLY A N 1
ATOM 2591 C CA . GLY A 1 338 ? -5.536 9.513 -26.115 1.00 95.69 338 GLY A CA 1
ATOM 2592 C C . GLY A 1 338 ? -6.139 8.199 -25.617 1.00 95.69 338 GLY A C 1
ATOM 2593 O O . GLY A 1 338 ? -6.378 7.312 -26.434 1.00 95.69 338 GLY A O 1
ATOM 2594 N N . LEU A 1 339 ? -6.373 8.048 -24.309 1.00 95.75 339 LEU A N 1
ATOM 2595 C CA . LEU A 1 339 ? -6.981 6.847 -23.734 1.00 95.75 339 LEU A CA 1
ATOM 2596 C C . LEU A 1 339 ? -8.467 7.036 -23.435 1.00 95.75 339 LEU A C 1
ATOM 2598 O O . LEU A 1 339 ? -8.939 8.137 -23.157 1.00 95.75 339 LEU A O 1
ATOM 2602 N N . ALA A 1 340 ? -9.205 5.927 -23.460 1.00 94.62 340 ALA A N 1
ATOM 2603 C CA . ALA A 1 340 ? -10.609 5.906 -23.083 1.00 94.62 340 ALA A CA 1
ATOM 2604 C C . ALA A 1 340 ? -10.759 5.857 -21.557 1.00 94.62 340 ALA A C 1
ATOM 2606 O O . ALA A 1 340 ? -10.214 4.969 -20.898 1.00 94.62 340 ALA A O 1
ATOM 2607 N N . LEU A 1 341 ? -11.562 6.768 -21.008 1.00 96.62 341 LEU A N 1
ATOM 2608 C CA . LEU A 1 341 ? -12.094 6.631 -19.657 1.00 96.62 341 LEU A CA 1
ATOM 2609 C C . LEU A 1 341 ? -13.299 5.682 -19.720 1.00 96.62 341 LEU A C 1
ATOM 2611 O O . LEU A 1 341 ? -14.378 6.077 -20.152 1.00 96.62 341 LEU A O 1
ATOM 2615 N N . ALA A 1 342 ? -13.110 4.419 -19.342 1.00 95.69 342 ALA A N 1
ATOM 2616 C CA . ALA A 1 342 ? -14.153 3.395 -19.441 1.00 95.69 342 ALA A CA 1
ATOM 2617 C C . ALA A 1 342 ? -15.207 3.504 -18.334 1.00 95.69 342 ALA A C 1
ATOM 2619 O O . ALA A 1 342 ? -16.348 3.087 -18.516 1.00 95.69 342 ALA A O 1
ATOM 2620 N N . GLY A 1 343 ? -14.843 4.090 -17.197 1.00 97.00 343 GLY A N 1
ATOM 2621 C CA . GLY A 1 343 ? -15.763 4.333 -16.100 1.00 97.00 343 GLY A CA 1
ATOM 2622 C C . GLY A 1 343 ? -15.085 5.033 -14.936 1.00 97.00 343 GLY A C 1
ATOM 2623 O O . GLY A 1 343 ? -13.870 5.248 -14.930 1.00 97.00 343 GLY A O 1
ATOM 2624 N N . TRP A 1 344 ? -15.873 5.387 -13.932 1.00 97.62 344 TRP A N 1
ATOM 2625 C CA . TRP A 1 344 ? -15.355 5.957 -12.696 1.00 97.62 344 TRP A CA 1
ATOM 2626 C C . TRP A 1 344 ? -16.110 5.444 -11.473 1.00 97.62 344 TRP A C 1
ATOM 2628 O O . TRP A 1 344 ? -17.295 5.126 -11.547 1.00 97.62 344 TRP A O 1
ATOM 2638 N N . VAL A 1 345 ? -15.422 5.372 -10.338 1.00 97.38 345 VAL A N 1
ATOM 2639 C CA . VAL A 1 345 ? -15.984 4.945 -9.050 1.00 97.38 345 VAL A CA 1
ATOM 2640 C C . VAL A 1 345 ? -15.976 6.130 -8.097 1.00 97.38 345 VAL A C 1
ATOM 2642 O O . VAL A 1 345 ? -14.942 6.775 -7.919 1.00 97.38 345 VAL A O 1
ATOM 2645 N N . ALA A 1 346 ? -17.109 6.412 -7.461 1.00 96.25 346 ALA A N 1
ATOM 2646 C CA . ALA A 1 346 ? -17.175 7.368 -6.365 1.00 96.25 346 ALA A CA 1
ATOM 2647 C C . ALA A 1 346 ? -16.817 6.655 -5.055 1.00 96.25 346 ALA A C 1
ATOM 2649 O O . ALA A 1 346 ? -17.606 5.851 -4.566 1.00 96.25 346 ALA A O 1
ATOM 2650 N N . ASN A 1 347 ? -15.650 6.943 -4.484 1.00 94.69 347 ASN A N 1
ATOM 2651 C CA . ASN A 1 347 ? -15.227 6.408 -3.191 1.00 94.69 347 ASN A CA 1
ATOM 2652 C C . ASN A 1 347 ? -15.408 7.475 -2.102 1.00 94.69 347 ASN A C 1
ATOM 2654 O O . ASN A 1 347 ? -14.658 8.452 -2.074 1.00 94.69 347 ASN A O 1
ATOM 2658 N N . VAL A 1 348 ? -16.406 7.332 -1.228 1.00 91.06 348 VAL A N 1
ATOM 2659 C CA . VAL A 1 348 ? -16.713 8.322 -0.184 1.00 91.06 348 VAL A CA 1
ATOM 2660 C C . VAL A 1 348 ? -15.709 8.212 0.959 1.00 91.06 348 VAL A C 1
ATOM 2662 O O . VAL A 1 348 ? -15.825 7.368 1.843 1.00 91.06 348 VAL A O 1
ATOM 2665 N N . VAL A 1 349 ? -14.710 9.098 0.935 1.00 81.00 349 VAL A N 1
ATOM 2666 C CA . VAL A 1 349 ? -13.627 9.117 1.929 1.00 81.00 349 VAL A CA 1
ATOM 2667 C C . VAL A 1 349 ? -14.104 9.742 3.234 1.00 81.00 349 VAL A C 1
ATOM 2669 O O . VAL A 1 349 ? -13.837 9.207 4.308 1.00 81.00 349 VAL A O 1
ATOM 2672 N N . ASP A 1 350 ? -14.812 10.866 3.124 1.00 75.44 350 ASP A N 1
ATOM 2673 C CA . ASP A 1 350 ? -15.369 11.603 4.253 1.00 75.44 350 ASP A CA 1
ATOM 2674 C C . ASP A 1 350 ? -16.907 11.539 4.199 1.00 75.44 350 ASP A C 1
ATOM 2676 O O . ASP A 1 350 ? -17.512 12.197 3.341 1.00 75.44 350 ASP A O 1
ATOM 2680 N N . PRO A 1 351 ? -17.562 10.766 5.087 1.00 72.44 351 PRO A N 1
ATOM 2681 C CA . PRO A 1 351 ? -19.020 10.673 5.121 1.00 72.44 351 PRO A CA 1
ATOM 2682 C C . PRO A 1 351 ? -19.691 11.998 5.519 1.00 72.44 351 PRO A C 1
ATOM 2684 O O . PRO A 1 351 ? -20.863 12.195 5.211 1.00 72.44 351 PRO A O 1
ATOM 2687 N N . ALA A 1 352 ? -18.958 12.929 6.142 1.00 76.75 352 ALA A N 1
ATOM 2688 C CA . ALA A 1 352 ? -19.427 14.271 6.478 1.00 76.75 352 ALA A CA 1
ATOM 2689 C C . ALA A 1 352 ? -19.169 15.300 5.356 1.00 76.75 352 ALA A C 1
ATOM 2691 O O . ALA A 1 352 ? -19.322 16.507 5.572 1.00 76.75 352 ALA A O 1
ATOM 2692 N N . THR A 1 353 ? -18.808 14.852 4.145 1.00 77.06 353 THR A N 1
ATOM 2693 C CA . THR A 1 353 ? -18.599 15.739 2.992 1.00 77.06 353 THR A CA 1
ATOM 2694 C C . THR A 1 353 ? -19.843 16.592 2.730 1.00 77.06 353 THR A C 1
ATOM 2696 O O . THR A 1 353 ? -20.919 16.091 2.400 1.00 77.06 353 THR A O 1
ATOM 2699 N N . SER A 1 354 ? -19.680 17.914 2.812 1.00 77.25 354 SER A N 1
ATOM 2700 C CA . SER A 1 354 ? -20.747 18.870 2.509 1.00 77.25 354 SER A CA 1
ATOM 2701 C C . SER A 1 354 ? -21.277 18.685 1.086 1.00 77.25 354 SER A C 1
ATOM 2703 O O . SER A 1 354 ? -20.496 18.563 0.137 1.00 77.25 354 SER A O 1
ATOM 2705 N N . ARG A 1 355 ? -22.610 18.708 0.942 1.00 85.06 355 ARG A N 1
ATOM 2706 C CA . ARG A 1 355 ? -23.319 18.608 -0.347 1.00 85.06 355 ARG A CA 1
ATOM 2707 C C . ARG A 1 355 ? -22.956 17.351 -1.150 1.00 85.06 355 ARG A C 1
ATOM 2709 O O . ARG A 1 355 ? -22.847 17.410 -2.371 1.00 85.06 355 ARG A O 1
ATOM 2716 N N . LEU A 1 356 ? -22.771 16.215 -0.471 1.00 87.19 356 LEU A N 1
ATOM 2717 C CA . LEU A 1 356 ? -22.382 14.941 -1.087 1.00 87.19 356 LEU A CA 1
ATOM 2718 C C . LEU A 1 356 ? -23.183 14.615 -2.361 1.00 87.19 356 LEU A C 1
ATOM 2720 O O . LEU A 1 356 ? -22.583 14.421 -3.414 1.00 87.19 356 LEU A O 1
ATOM 2724 N N . GLU A 1 357 ? -24.517 14.626 -2.296 1.00 91.88 357 GLU A N 1
ATOM 2725 C CA . GLU A 1 357 ? -25.355 14.290 -3.458 1.00 91.88 357 GLU A CA 1
ATOM 2726 C C . GLU A 1 357 ? -25.217 15.287 -4.618 1.00 91.88 357 GLU A C 1
ATOM 2728 O O . GLU A 1 357 ? -25.162 14.871 -5.773 1.00 91.88 357 GLU A O 1
ATOM 2733 N N . GLU A 1 358 ? -25.086 16.590 -4.340 1.00 91.69 358 GLU A N 1
ATOM 2734 C CA . GLU A 1 358 ? -24.851 17.605 -5.382 1.00 91.69 358 GLU A CA 1
ATOM 2735 C C . GLU A 1 358 ? -23.479 17.406 -6.045 1.00 91.69 358 GLU A C 1
ATOM 2737 O O . GLU A 1 358 ? -23.344 17.531 -7.266 1.00 91.69 358 GLU A O 1
ATOM 2742 N N . ASN A 1 359 ? -22.461 17.041 -5.257 1.00 91.75 359 ASN A N 1
ATOM 2743 C CA . ASN A 1 359 ? -21.126 16.744 -5.771 1.00 91.75 359 ASN A CA 1
ATOM 2744 C C . ASN A 1 359 ? -21.144 15.498 -6.664 1.00 91.75 359 ASN A C 1
ATOM 2746 O O . ASN A 1 359 ? -20.585 15.519 -7.760 1.00 91.75 359 ASN A O 1
ATOM 2750 N N . LEU A 1 360 ? -21.811 14.427 -6.222 1.00 93.81 360 LEU A N 1
ATOM 2751 C CA . LEU A 1 360 ? -21.957 13.189 -6.991 1.00 93.81 360 LEU A CA 1
ATOM 2752 C C . LEU A 1 360 ? -22.740 13.411 -8.288 1.00 93.81 360 LEU A C 1
ATOM 2754 O O . LEU A 1 360 ? -22.341 12.895 -9.330 1.00 93.81 360 LEU A O 1
ATOM 2758 N N . ALA A 1 361 ? -23.817 14.200 -8.244 1.00 95.56 361 ALA A N 1
ATOM 2759 C CA . ALA A 1 361 ? -24.577 14.578 -9.432 1.00 95.56 361 ALA A CA 1
ATOM 2760 C C . ALA A 1 361 ? -23.711 15.374 -10.419 1.00 95.56 361 ALA A C 1
ATOM 2762 O O . ALA A 1 361 ? -23.682 15.054 -11.604 1.00 95.56 361 ALA A O 1
ATOM 2763 N N . THR A 1 362 ? -22.934 16.341 -9.922 1.00 96.31 362 THR A N 1
ATOM 2764 C CA . THR A 1 362 ? -22.018 17.142 -10.751 1.00 96.31 362 THR A CA 1
ATOM 2765 C C . THR A 1 362 ? -20.937 16.279 -11.406 1.00 96.31 362 THR A C 1
ATOM 2767 O O . THR A 1 362 ? -20.620 16.470 -12.579 1.00 96.31 362 THR A O 1
ATOM 2770 N N . LEU A 1 363 ? -20.364 15.321 -10.668 1.00 97.12 363 LEU A N 1
ATOM 2771 C CA . LEU A 1 363 ? -19.395 14.364 -11.211 1.00 97.12 363 LEU A CA 1
ATOM 2772 C C . LEU A 1 363 ? -20.024 13.501 -12.309 1.00 97.12 363 LEU A C 1
ATOM 2774 O O . LEU A 1 363 ? -19.434 13.365 -13.375 1.00 97.12 363 LEU A O 1
ATOM 2778 N N . ALA A 1 364 ? -21.225 12.967 -12.075 1.00 96.75 364 ALA A N 1
ATOM 2779 C CA . ALA A 1 364 ? -21.939 12.143 -13.050 1.00 96.75 364 ALA A CA 1
ATOM 2780 C C . ALA A 1 364 ? -22.339 12.910 -14.318 1.00 96.75 364 ALA A C 1
ATOM 2782 O O . ALA A 1 364 ? -22.326 12.332 -15.399 1.00 96.75 364 ALA A O 1
ATOM 2783 N N . GLU A 1 365 ? -22.674 14.195 -14.198 1.00 97.50 365 GLU A N 1
ATOM 2784 C CA . GLU A 1 365 ? -22.994 15.057 -15.340 1.00 97.50 365 GLU A CA 1
ATOM 2785 C C . GLU A 1 365 ? -21.752 15.394 -16.178 1.00 97.50 365 GLU A C 1
ATOM 2787 O O . GLU A 1 365 ? -21.829 15.471 -17.403 1.00 97.50 365 GLU A O 1
ATOM 2792 N N . ARG A 1 366 ? -20.606 15.627 -15.525 1.00 97.31 366 ARG A N 1
ATOM 2793 C CA . ARG A 1 366 ? -19.421 16.202 -16.180 1.00 97.31 366 ARG A CA 1
ATOM 2794 C C . ARG A 1 366 ? -18.360 15.188 -16.588 1.00 97.31 366 ARG A C 1
ATOM 2796 O O . ARG A 1 366 ? -17.577 15.487 -17.487 1.00 97.31 366 ARG A O 1
ATOM 2803 N N . LEU A 1 367 ? -18.283 14.030 -15.932 1.00 97.69 367 LEU A N 1
ATOM 2804 C CA . LEU A 1 367 ? -17.338 12.988 -16.321 1.00 97.69 367 LEU A CA 1
ATOM 2805 C C . LEU A 1 367 ? -17.862 12.253 -17.563 1.00 97.69 367 LEU A C 1
ATOM 2807 O O . LEU A 1 367 ? -18.980 11.742 -17.541 1.00 97.69 367 LEU A O 1
ATOM 2811 N N . PRO A 1 368 ? -17.064 12.140 -18.639 1.00 95.69 368 PRO A N 1
ATOM 2812 C CA . PRO A 1 368 ? -17.499 11.554 -19.906 1.00 95.69 368 PRO A CA 1
ATOM 2813 C C . PRO A 1 368 ? -17.433 10.016 -19.891 1.00 95.69 368 PRO A C 1
ATOM 2815 O O . PRO A 1 368 ? -16.956 9.399 -20.838 1.00 95.69 368 PRO A O 1
ATOM 2818 N N . ALA A 1 369 ? -17.865 9.395 -18.793 1.00 96.88 369 ALA A N 1
ATOM 2819 C CA . ALA A 1 369 ? -17.823 7.953 -18.582 1.00 96.88 369 ALA A CA 1
ATOM 2820 C C . ALA A 1 369 ? -18.893 7.514 -17.567 1.00 96.88 369 ALA A C 1
ATOM 2822 O O . ALA A 1 369 ? -19.268 8.302 -16.691 1.00 96.88 369 ALA A O 1
ATOM 2823 N N . PRO A 1 370 ? -19.382 6.262 -17.635 1.00 96.88 370 PRO A N 1
ATOM 2824 C CA . PRO A 1 370 ? -20.369 5.765 -16.685 1.00 96.88 370 PRO A CA 1
ATOM 2825 C C . PRO A 1 370 ? -19.807 5.709 -15.258 1.00 96.88 370 PRO A C 1
ATOM 2827 O O . PRO A 1 370 ? -18.647 5.353 -15.034 1.00 96.88 370 PRO A O 1
ATOM 2830 N N . CYS A 1 371 ? -20.659 6.025 -14.281 1.00 97.19 371 CYS A N 1
ATOM 2831 C CA . CYS A 1 371 ? -20.369 5.743 -12.880 1.00 97.19 371 CYS A CA 1
ATOM 2832 C C . CYS A 1 371 ? -20.544 4.240 -12.649 1.00 97.19 371 CYS A C 1
ATOM 2834 O O . CYS A 1 371 ? -21.651 3.722 -12.774 1.00 97.19 371 CYS A O 1
ATOM 2836 N N . LEU A 1 372 ? -19.453 3.556 -12.320 1.00 97.00 372 LEU A N 1
ATOM 2837 C CA . LEU A 1 372 ? -19.431 2.122 -12.038 1.00 97.00 372 LEU A CA 1
ATOM 2838 C C . LEU A 1 372 ? -19.879 1.810 -10.613 1.00 97.00 372 LEU A C 1
ATOM 2840 O O . LEU A 1 372 ? -20.027 0.650 -10.267 1.00 97.00 372 LEU A O 1
ATOM 2844 N N . GLY A 1 373 ? -20.056 2.808 -9.751 1.00 96.44 373 GLY A N 1
ATOM 2845 C CA . GLY A 1 373 ? -20.485 2.562 -8.384 1.00 96.44 373 GLY A CA 1
ATOM 2846 C C . GLY A 1 373 ? -20.224 3.723 -7.444 1.00 96.44 373 GLY A C 1
ATOM 2847 O O . GLY A 1 373 ? -19.398 4.603 -7.704 1.00 96.44 373 GLY A O 1
ATOM 2848 N N . ARG A 1 374 ? -20.952 3.698 -6.329 1.00 95.38 374 ARG A N 1
ATOM 2849 C CA . ARG A 1 374 ? -20.811 4.633 -5.213 1.00 95.38 374 ARG A CA 1
ATOM 2850 C C . ARG A 1 374 ? -20.487 3.819 -3.971 1.00 95.38 374 ARG A C 1
ATOM 2852 O O . ARG A 1 374 ? -21.386 3.239 -3.369 1.00 95.38 374 ARG A O 1
ATOM 2859 N N . VAL A 1 375 ? -19.209 3.763 -3.620 1.00 95.38 375 VAL A N 1
ATOM 2860 C CA . VAL A 1 375 ? -18.723 3.055 -2.436 1.00 95.38 375 VAL A CA 1
ATOM 2861 C C . VAL A 1 375 ? -18.842 4.013 -1.247 1.00 95.38 375 VAL A C 1
ATOM 2863 O O . VAL A 1 375 ? -18.149 5.036 -1.229 1.00 95.38 375 VAL A O 1
ATOM 2866 N N . PRO A 1 376 ? -19.748 3.758 -0.284 1.00 91.12 376 PRO A N 1
ATOM 2867 C CA . PRO A 1 376 ? -19.846 4.575 0.916 1.00 91.12 376 PRO A CA 1
ATOM 2868 C C . PRO A 1 376 ? -18.631 4.333 1.819 1.00 91.12 376 PRO A C 1
ATOM 2870 O O . PRO A 1 376 ? -17.837 3.419 1.594 1.00 91.12 376 PRO A O 1
ATOM 2873 N N . ARG A 1 377 ? -18.510 5.113 2.896 1.00 85.19 377 ARG A N 1
ATOM 2874 C CA . ARG A 1 377 ? -17.591 4.757 3.978 1.00 85.19 377 ARG A CA 1
ATOM 2875 C C . ARG A 1 377 ? -18.072 3.441 4.598 1.00 85.19 377 ARG A C 1
ATOM 2877 O O . ARG A 1 377 ? -19.119 3.417 5.239 1.00 85.19 377 ARG A O 1
ATOM 2884 N N . LEU A 1 378 ? -17.327 2.364 4.367 1.00 81.38 378 LEU A N 1
ATOM 2885 C CA . LEU A 1 378 ? -17.621 1.044 4.918 1.00 81.38 378 LEU A CA 1
ATOM 2886 C C . LEU A 1 378 ? -16.998 0.893 6.302 1.00 81.38 378 LEU A C 1
ATOM 2888 O O . LEU A 1 378 ? -15.885 1.358 6.543 1.00 81.38 378 LEU A O 1
ATOM 2892 N N . GLU A 1 379 ? -17.723 0.218 7.190 1.00 67.94 379 GLU A N 1
ATOM 2893 C CA . GLU A 1 379 ? -17.228 -0.166 8.514 1.00 67.94 379 GLU A CA 1
ATOM 2894 C C . GLU A 1 379 ? -16.121 -1.221 8.394 1.00 67.94 379 GLU A C 1
ATOM 2896 O O . GLU A 1 379 ? -15.082 -1.109 9.036 1.00 67.94 379 GLU A O 1
ATOM 2901 N N . GLU A 1 380 ? -16.313 -2.184 7.489 1.00 70.31 380 GLU A N 1
ATOM 2902 C CA . GLU A 1 380 ? -15.300 -3.143 7.058 1.00 70.31 380 GLU A CA 1
ATOM 2903 C C . GLU A 1 380 ? -15.123 -3.031 5.542 1.00 70.31 380 GLU A C 1
ATOM 2905 O O . GLU A 1 380 ? -15.957 -3.485 4.756 1.00 70.31 380 GLU A O 1
ATOM 2910 N N . ALA A 1 381 ? -14.025 -2.411 5.111 1.00 75.00 381 ALA A N 1
ATOM 2911 C CA . ALA A 1 381 ? -13.710 -2.207 3.698 1.00 75.00 381 ALA A CA 1
ATOM 2912 C C . ALA A 1 381 ? -13.114 -3.470 3.045 1.00 75.00 381 ALA A C 1
ATOM 2914 O O . ALA A 1 381 ? -12.074 -3.416 2.391 1.00 75.00 381 ALA A O 1
ATOM 2915 N N . THR A 1 382 ? -13.757 -4.625 3.237 1.00 78.00 382 THR A N 1
ATOM 2916 C CA . THR A 1 382 ? -13.334 -5.871 2.581 1.00 78.00 382 THR A CA 1
ATOM 2917 C C . THR A 1 382 ? -13.612 -5.808 1.074 1.00 78.00 382 THR A C 1
ATOM 2919 O O . THR A 1 382 ? -14.566 -5.140 0.656 1.00 78.00 382 THR A O 1
ATOM 2922 N N . PRO A 1 383 ? -12.856 -6.542 0.233 1.00 77.50 383 PRO A N 1
ATOM 2923 C CA . PRO A 1 383 ? -13.127 -6.602 -1.203 1.00 77.50 383 PRO A CA 1
ATOM 2924 C C . PRO A 1 383 ? -14.575 -6.995 -1.532 1.00 77.50 383 PRO A C 1
ATOM 2926 O O . PRO A 1 383 ? -15.191 -6.395 -2.410 1.00 77.50 383 PRO A O 1
ATOM 2929 N N . ALA A 1 384 ? -15.153 -7.947 -0.789 1.00 80.56 384 ALA A N 1
ATOM 2930 C CA . ALA A 1 384 ? -16.536 -8.386 -0.974 1.00 80.56 384 ALA A CA 1
ATOM 2931 C C . ALA A 1 384 ? -17.558 -7.289 -0.627 1.00 80.56 384 ALA A C 1
ATOM 2933 O O . ALA A 1 384 ? -18.532 -7.102 -1.357 1.00 80.56 384 ALA A O 1
ATOM 2934 N N . ALA A 1 385 ? -17.324 -6.539 0.456 1.00 86.81 385 ALA A N 1
ATOM 2935 C CA . ALA A 1 385 ? -18.186 -5.425 0.839 1.00 86.81 385 ALA A CA 1
ATOM 2936 C C . ALA A 1 385 ? -18.127 -4.293 -0.197 1.00 86.81 385 ALA A C 1
ATOM 2938 O O . ALA A 1 385 ? -19.165 -3.775 -0.600 1.00 86.81 385 ALA A O 1
ATOM 2939 N N . VAL A 1 386 ? -16.932 -3.956 -0.693 1.00 89.44 386 VAL A N 1
ATOM 2940 C CA . VAL A 1 386 ? -16.760 -2.953 -1.757 1.00 89.44 386 VAL A CA 1
ATOM 2941 C C . VAL A 1 386 ? -17.441 -3.401 -3.052 1.00 89.44 386 VAL A C 1
ATOM 2943 O O . VAL A 1 386 ? -18.157 -2.610 -3.665 1.00 89.44 386 VAL A O 1
ATOM 2946 N N . ALA A 1 387 ? -17.274 -4.666 -3.448 1.00 89.12 387 ALA A N 1
ATOM 2947 C CA . ALA A 1 387 ? -17.852 -5.212 -4.674 1.00 89.12 387 ALA A CA 1
ATOM 2948 C C . ALA A 1 387 ? -19.386 -5.098 -4.718 1.00 89.12 387 ALA A C 1
ATOM 2950 O O . ALA A 1 387 ? -19.944 -4.867 -5.787 1.00 89.12 387 ALA A O 1
ATOM 2951 N N . ALA A 1 388 ? -20.068 -5.169 -3.569 1.00 93.50 388 ALA A N 1
ATOM 2952 C CA . ALA A 1 388 ? -21.522 -4.999 -3.482 1.00 93.50 388 ALA A CA 1
ATOM 2953 C C . ALA A 1 388 ? -22.017 -3.600 -3.911 1.00 93.50 388 ALA A C 1
ATOM 2955 O O . ALA A 1 388 ? -23.206 -3.421 -4.181 1.00 93.50 388 ALA A O 1
ATOM 2956 N N . HIS A 1 389 ? -21.121 -2.613 -3.988 1.00 95.81 389 HIS A N 1
ATOM 2957 C CA . HIS A 1 389 ? -21.414 -1.240 -4.407 1.00 95.81 389 HIS A CA 1
ATOM 2958 C C . HIS A 1 389 ? -20.985 -0.925 -5.846 1.00 95.81 389 HIS A C 1
ATOM 2960 O O . HIS A 1 389 ? -21.107 0.228 -6.277 1.00 95.81 389 HIS A O 1
ATOM 2966 N N . LEU A 1 390 ? -20.473 -1.918 -6.578 1.00 94.50 390 LEU A N 1
ATOM 2967 C CA . LEU A 1 390 ? -19.962 -1.767 -7.934 1.00 94.50 390 LEU A CA 1
ATOM 2968 C C . LEU A 1 390 ? -20.852 -2.500 -8.947 1.00 94.50 390 LEU A C 1
ATOM 2970 O O . LEU A 1 390 ? -21.320 -3.611 -8.719 1.00 94.50 390 LEU A O 1
ATOM 2974 N N . ASP A 1 391 ? -21.045 -1.872 -10.099 1.00 93.06 391 ASP A N 1
ATOM 2975 C CA . ASP A 1 391 ? -21.685 -2.411 -11.287 1.00 93.06 391 ASP A CA 1
ATOM 2976 C C . ASP A 1 391 ? -20.704 -2.331 -12.460 1.00 93.06 391 ASP A C 1
ATOM 2978 O O . ASP A 1 391 ? -20.443 -1.261 -13.014 1.00 93.06 391 ASP A O 1
ATOM 2982 N N . LEU A 1 392 ? -20.155 -3.487 -12.834 1.00 90.56 392 LEU A N 1
ATOM 2983 C CA . LEU A 1 392 ? -19.171 -3.606 -13.910 1.00 90.56 392 LEU A CA 1
ATOM 2984 C C . LEU A 1 392 ? -19.808 -3.865 -15.283 1.00 90.56 392 LEU A C 1
ATOM 2986 O O . LEU A 1 392 ? -19.100 -3.839 -16.288 1.00 90.56 392 LEU A O 1
ATOM 2990 N N . ARG A 1 393 ? -21.135 -4.048 -15.371 1.00 90.44 393 ARG A N 1
ATOM 2991 C CA . ARG A 1 393 ? -21.837 -4.256 -16.655 1.00 90.44 393 ARG A CA 1
ATOM 2992 C C . ARG A 1 393 ? -21.550 -3.162 -17.694 1.00 90.44 393 ARG A C 1
ATOM 2994 O O . ARG A 1 393 ? -21.394 -3.518 -18.863 1.00 90.44 393 ARG A O 1
ATOM 3001 N N . PRO A 1 394 ? -21.424 -1.864 -17.333 1.00 91.69 394 PRO A N 1
ATOM 3002 C CA . PRO A 1 394 ? -21.075 -0.814 -18.292 1.00 91.69 394 PRO A CA 1
ATOM 3003 C C . PRO A 1 394 ? -19.718 -1.008 -18.979 1.00 91.69 394 PRO A C 1
ATOM 3005 O O . PRO A 1 394 ? -19.502 -0.438 -20.044 1.00 91.69 394 PRO A O 1
ATOM 3008 N N . LEU A 1 395 ? -18.816 -1.812 -18.404 1.00 87.31 395 LEU A N 1
ATOM 3009 C CA . LEU A 1 395 ? -17.515 -2.115 -19.000 1.00 87.31 395 LEU A CA 1
ATOM 3010 C C . LEU A 1 395 ? -17.599 -3.162 -20.121 1.00 87.31 395 LEU A C 1
ATOM 3012 O O . LEU A 1 395 ? -16.620 -3.361 -20.834 1.00 87.31 395 LEU A O 1
ATOM 3016 N N . GLY A 1 396 ? -18.743 -3.839 -20.287 1.00 81.62 396 GLY A N 1
ATOM 3017 C CA . GLY A 1 396 ? -18.930 -4.860 -21.323 1.00 81.62 396 GLY A CA 1
ATOM 3018 C C . GLY A 1 396 ? -18.077 -6.118 -21.126 1.00 81.62 396 GLY A C 1
ATOM 3019 O O . GLY A 1 396 ? -17.863 -6.863 -22.079 1.00 81.62 396 GLY A O 1
ATOM 3020 N N . ILE A 1 397 ? -17.579 -6.349 -19.909 1.00 73.38 397 ILE A N 1
ATOM 3021 C CA . ILE A 1 397 ? -16.798 -7.534 -19.548 1.00 73.38 397 ILE A CA 1
ATOM 3022 C C . ILE A 1 397 ? -17.793 -8.648 -19.204 1.00 73.38 397 ILE A C 1
ATOM 3024 O O . ILE A 1 397 ? -18.703 -8.435 -18.403 1.00 73.38 397 ILE A O 1
ATOM 3028 N N . GLY A 1 398 ? -17.656 -9.817 -19.831 1.00 60.56 398 GLY A N 1
ATOM 3029 C CA . GLY A 1 398 ? -18.489 -10.988 -19.543 1.00 60.56 398 GLY A CA 1
ATOM 3030 C C . GLY A 1 398 ? -18.081 -11.652 -18.229 1.00 60.56 398 GLY A C 1
ATOM 3031 O O . GLY A 1 398 ? -17.409 -12.677 -18.272 1.00 60.56 398 GLY A O 1
ATOM 3032 N N . LEU A 1 399 ? -18.435 -11.033 -17.097 1.00 57.41 399 LEU A N 1
ATOM 3033 C CA . LEU A 1 399 ? -18.222 -11.553 -15.739 1.00 57.41 399 LEU A CA 1
ATOM 3034 C C . LEU A 1 399 ? -19.403 -12.392 -15.247 1.00 57.41 399 LEU A C 1
ATOM 3036 O O . LEU A 1 399 ? -20.563 -12.011 -15.542 1.00 57.41 399 LEU A O 1
#

Foldseek 3Di:
DWEQEPPQRFIFDDDAQDFQVRSLVVQQKDAQDDPLPCPPCRQKKWWPAAWWAFPNDIDGGGIDRSSGTDGPDYTYIHGPPIGHHLGDDKDKFKWFWPDWDFFFLQKIKTKTFTDPPDWDADFQLWWKWWAADVGHTDIFTWLAARPPTRITITIFRCPDPRSVRRSVVCVVVSIITMIDTDDDPGPSDDDPEEAEAEAEQRSVSSVNRVVVNCVVVVPDAAYEYEYEYADPRSPGDDPCPVVQVPDPRYHYAYEHENDDPDPGHYHDSLVVVVVVVVVPDLDDDDDDPDACQPDRDDNDGSVVSCLSNLDADEAEFADAPPRLVVLLVRLCVNVVSVHHNAEYEAEDPDLPHPPRVVSVVSNCVRRPYYHQFYHHSDSDPDPVSRVVGGHCVSSVRPD

Nearest PDB structures (foldseek):
  4wqm-assembly1_A  TM=5.969E-01  e=9.588E-20  Ectopseudomonas mendocina
  1krh-assembly2_B  TM=5.802E-01  e=1.402E-18  Acinetobacter sp.
  6kbh-assembly1_A  TM=6.995E-01  e=2.182E-11  Rhodococcus sp. ECU0066
  1a82-assembly1_A  TM=9.223E-01  e=1.455E-07  Escherichia coli
  1dae-assembly1_A  TM=6.518E-01  e=6.066E-08  Escherichia coli

InterPro domains:
  IPR001041 2Fe-2S ferredoxin-type iron-sulfur binding domain [PF00111] (5-70)
  IPR001041 2Fe-2S ferredoxin-type iron-sulfur binding domain [PS51085] (1-83)
  IPR001041 2Fe-2S ferredoxin-type iron-sulfur binding domain [cd00207] (1-78)
  IPR012675 Beta-grasp domain superfamily [G3DSA:3.10.20.30] (1-78)
  IPR017927 FAD-binding domain, ferredoxin reductase-type [PS51384] (90-188)
  IPR017938 Riboflavin synthase-like beta-barrel [SSF63380] (92-186)
  IPR027417 P-loop containing nucleoside triphosphate hydrolase [G3DSA:3.40.50.300] (261-393)
  IPR027417 P-loop containing nucleoside triphosphate hydrolase [SSF52540] (274-385)
  IPR036010 2Fe-2S ferredoxin-like superfamily [SSF54292] (3-79)
  IPR039261 Ferredoxin-NADP reductase (FNR), nucleotide-binding domain [G3DSA:3.40.50.80] (187-260)
  IPR039261 Ferredoxin-NADP reductase (FNR), nucleotide-binding domain [SSF52343] (192-282)
  IPR050415 Multicomponent Reductase Electron Transfer [PTHR47354] (5-272)

pLDDT: mean 89.38, std 9.2, range [52.5, 98.62]

Organism: Pseudomonas aeruginosa (NCBI:txid287)

Radius of gyration: 24.27 Å; Cα contacts (8 Å, |Δi|>4): 786; chains: 1; bounding box: 56×43×66 Å

Mean predicted aligned error: 10.15 Å

Secondary structure (DSSP, 8-state):
-EEEEETT--EEEPPTT--HHHHHHHTT-B---SSSSSSS-TTEEEEEES-EEETTEEESSEEEETTT-EESS-EEEE-TT-B-TTPPPPEEEEEEEEEEEEEETTEEEEEEEPPTT------BT-EEEEEPTTS-EEEEEB-S-TTSTTEEEEEEE--SHHHHHHHHHHHHH-EEEEEEEE-S-SBSS--SS-EEEEEEGGGHHHHHHHHHHHHHTT--S-EEEEEEESSGGG----TTHHHHHT-TTEEEEEEESS-TTSSSEES-HHHHHHHHHTT--S----PPSS-TT-EEETTEEHHHHHHHHT--EEEEEEESTTHHHHHHHHHHHHHHTT--EEEEEEEES-TT-TTHHHHHHHHHHHSSS-EEEEE---SS--HHHHHTTB--GGGT---